Protein AF-A0A0M1JD33-F1 (afdb_monomer)

Structure (mmCIF, N/CA/C/O backbone):
data_AF-A0A0M1JD33-F1
#
_entry.id   AF-A0A0M1JD33-F1
#
loop_
_atom_site.group_PDB
_atom_site.id
_atom_site.type_symbol
_atom_site.label_atom_id
_atom_site.label_alt_id
_atom_site.label_comp_id
_atom_site.label_asym_id
_atom_site.label_entity_id
_atom_site.label_seq_id
_atom_site.pdbx_PDB_ins_code
_atom_site.Cartn_x
_atom_site.Cartn_y
_atom_site.Cartn_z
_atom_site.occupancy
_atom_site.B_iso_or_equiv
_atom_site.auth_seq_id
_atom_site.auth_comp_id
_atom_site.auth_asym_id
_atom_site.auth_atom_id
_atom_site.pdbx_PDB_model_num
ATOM 1 N N . MET A 1 1 ? -28.735 12.592 -66.823 1.00 55.03 1 MET A N 1
ATOM 2 C CA . MET A 1 1 ? -27.462 11.890 -66.523 1.00 55.03 1 MET A CA 1
ATOM 3 C C . MET A 1 1 ? -27.244 11.598 -65.031 1.00 55.03 1 MET A C 1
ATOM 5 O O . MET A 1 1 ? -26.270 10.943 -64.703 1.00 55.03 1 MET A O 1
ATOM 9 N N . THR A 1 2 ? -28.148 11.987 -64.124 1.00 55.47 2 THR A N 1
ATOM 10 C CA . THR A 1 2 ? -28.013 11.769 -62.668 1.00 55.47 2 THR A CA 1
ATOM 11 C C . THR A 1 2 ? -28.556 10.419 -62.161 1.00 55.47 2 THR A C 1
ATOM 13 O O . THR A 1 2 ? -28.088 9.930 -61.140 1.00 55.47 2 THR A O 1
ATOM 16 N N . ASN A 1 3 ? -29.468 9.755 -62.886 1.00 56.25 3 ASN A N 1
ATOM 17 C CA . ASN A 1 3 ? -30.070 8.479 -62.443 1.00 56.25 3 ASN A CA 1
ATOM 18 C C . ASN A 1 3 ? -29.189 7.233 -62.645 1.00 56.25 3 ASN A C 1
ATOM 20 O O . ASN A 1 3 ? -29.367 6.234 -61.953 1.00 56.25 3 ASN A O 1
ATOM 24 N N . THR A 1 4 ? -28.222 7.264 -63.563 1.00 59.16 4 THR A N 1
ATOM 25 C CA . THR A 1 4 ? -27.337 6.113 -63.820 1.00 59.16 4 THR A CA 1
ATOM 26 C C . THR A 1 4 ? -26.285 5.934 -62.727 1.00 59.16 4 THR A C 1
ATOM 28 O O . THR A 1 4 ? -25.899 4.809 -62.421 1.00 59.16 4 THR A O 1
ATOM 31 N N . MET A 1 5 ? -25.871 7.028 -62.083 1.00 55.53 5 MET A N 1
ATOM 32 C CA . MET A 1 5 ? -24.877 6.999 -61.010 1.00 55.53 5 MET A CA 1
ATOM 33 C C . MET A 1 5 ? -25.456 6.416 -59.708 1.00 55.53 5 MET A C 1
ATOM 35 O O . MET A 1 5 ? -24.759 5.709 -58.984 1.00 55.53 5 MET A O 1
ATOM 39 N N . HIS A 1 6 ? -26.753 6.627 -59.452 1.00 62.62 6 HIS A N 1
ATOM 40 C CA . HIS A 1 6 ? -27.429 6.097 -58.264 1.00 62.62 6 HIS A CA 1
ATOM 41 C C . HIS A 1 6 ? -27.659 4.577 -58.347 1.00 62.62 6 HIS A C 1
ATOM 43 O O . HIS A 1 6 ? -27.420 3.857 -57.380 1.00 62.62 6 HIS A O 1
ATOM 49 N N . ASN A 1 7 ? -28.003 4.060 -59.532 1.00 63.81 7 ASN A N 1
ATOM 50 C CA . ASN A 1 7 ? -28.173 2.617 -59.737 1.00 63.81 7 ASN A CA 1
ATOM 51 C C . ASN A 1 7 ? -26.853 1.833 -59.656 1.00 63.81 7 ASN A C 1
ATOM 53 O O . ASN A 1 7 ? -26.853 0.666 -59.267 1.00 63.81 7 ASN A O 1
ATOM 57 N N . TRP A 1 8 ? -25.720 2.461 -59.983 1.00 65.81 8 TRP A N 1
ATOM 58 C CA . TRP A 1 8 ? -24.413 1.807 -59.897 1.00 65.81 8 TRP A CA 1
ATOM 59 C C . TRP A 1 8 ? -23.960 1.589 -58.445 1.00 65.81 8 TRP A C 1
ATOM 61 O O . TRP A 1 8 ? -23.457 0.512 -58.119 1.00 65.81 8 TRP A O 1
ATOM 71 N N . LEU A 1 9 ? -24.233 2.550 -57.554 1.00 62.19 9 LEU A N 1
ATOM 72 C CA . LEU A 1 9 ? -23.946 2.457 -56.113 1.00 62.19 9 LEU A CA 1
ATOM 73 C C . LEU A 1 9 ? -24.708 1.316 -55.413 1.00 62.19 9 LEU A C 1
ATOM 75 O O . LEU A 1 9 ? -24.208 0.754 -54.442 1.00 62.19 9 LEU A O 1
ATOM 79 N N . HIS A 1 10 ? -25.877 0.925 -55.931 1.00 69.69 10 HIS A N 1
ATOM 80 C CA . HIS A 1 10 ? -26.670 -0.197 -55.412 1.00 69.69 10 HIS A CA 1
ATOM 81 C C . HIS A 1 10 ? -26.405 -1.537 -56.116 1.00 69.69 10 HIS A C 1
ATOM 83 O O . HIS A 1 10 ? -27.026 -2.547 -55.781 1.00 69.69 10 HIS A O 1
ATOM 89 N N . SER A 1 11 ? -25.483 -1.581 -57.081 1.00 82.56 11 SER A N 1
ATOM 90 C CA . SER A 1 11 ? -25.134 -2.829 -57.758 1.00 82.56 11 SER A CA 1
ATOM 91 C C . SER A 1 11 ? -24.398 -3.788 -56.813 1.00 82.56 11 SER A C 1
ATOM 93 O O . SER A 1 11 ? -23.540 -3.383 -56.025 1.00 82.56 11 SER A O 1
ATOM 95 N N . LYS A 1 12 ? -24.685 -5.094 -56.923 1.00 83.62 12 LYS A N 1
ATOM 96 C CA . LYS A 1 12 ? -23.994 -6.148 -56.151 1.00 83.62 12 LYS A CA 1
ATOM 97 C C . LYS A 1 12 ? -22.468 -6.091 -56.325 1.00 83.62 12 LYS A C 1
ATOM 99 O O . LYS A 1 12 ? -21.730 -6.405 -55.398 1.00 83.62 12 LYS A O 1
ATOM 104 N N . SER A 1 13 ? -22.000 -5.645 -57.492 1.00 83.44 13 SER A N 1
ATOM 105 C CA . SER A 1 13 ? -20.584 -5.416 -57.795 1.00 83.44 13 SER A CA 1
ATOM 106 C C . SER A 1 13 ? -19.962 -4.291 -56.966 1.00 83.44 13 SER A C 1
ATOM 108 O O . SER A 1 13 ? -18.855 -4.461 -56.461 1.00 83.44 13 SER A O 1
ATOM 110 N N . ALA A 1 14 ? -20.663 -3.167 -56.784 1.00 81.06 14 ALA A N 1
ATOM 111 C CA . ALA A 1 14 ? -20.168 -2.059 -55.967 1.00 81.06 14 ALA A CA 1
ATOM 112 C C . ALA A 1 14 ? -20.094 -2.451 -54.483 1.00 81.06 14 ALA A C 1
ATOM 114 O O . ALA A 1 14 ? -19.112 -2.143 -53.808 1.00 81.06 14 ALA A O 1
ATOM 115 N N . GLN A 1 15 ? -21.082 -3.208 -53.997 1.00 83.75 15 GLN A N 1
ATOM 116 C CA . GLN A 1 15 ? -21.077 -3.749 -52.634 1.00 83.75 15 GLN A CA 1
ATOM 117 C C . GLN A 1 15 ? -19.925 -4.740 -52.417 1.00 83.75 15 GLN A C 1
ATOM 119 O O . GLN A 1 15 ? -19.205 -4.624 -51.430 1.00 83.75 15 GLN A O 1
ATOM 124 N N . ALA A 1 16 ? -19.690 -5.660 -53.360 1.00 86.75 16 ALA A N 1
ATOM 125 C CA . ALA A 1 16 ? -18.582 -6.613 -53.281 1.00 86.75 16 ALA A CA 1
ATOM 126 C C . ALA A 1 16 ? -17.208 -5.918 -53.265 1.00 86.75 16 ALA A C 1
ATOM 128 O O . ALA A 1 16 ? -16.342 -6.291 -52.474 1.00 86.75 16 ALA A O 1
ATOM 129 N N . LEU A 1 17 ? -17.022 -4.877 -54.086 1.00 88.94 17 LEU A N 1
ATOM 130 C CA . LEU A 1 17 ? -15.799 -4.067 -54.092 1.00 88.94 17 LEU A CA 1
ATOM 131 C C . LEU A 1 17 ? -15.600 -3.313 -52.773 1.00 88.94 17 LEU A C 1
ATOM 133 O O . LEU A 1 17 ? -14.495 -3.319 -52.234 1.00 88.94 17 LEU A O 1
ATOM 137 N N . ALA A 1 18 ? -16.657 -2.711 -52.223 1.00 85.25 18 ALA A N 1
ATOM 138 C CA . ALA A 1 18 ? -16.591 -2.024 -50.935 1.00 85.25 18 ALA A CA 1
ATOM 139 C C . ALA A 1 18 ? -16.246 -2.990 -49.789 1.00 85.25 18 ALA A C 1
ATOM 141 O O . ALA A 1 18 ? -15.392 -2.681 -48.958 1.00 85.25 18 ALA A O 1
ATOM 142 N N . SER A 1 19 ? -16.847 -4.183 -49.765 1.00 87.62 19 SER A N 1
ATOM 143 C CA . SER A 1 19 ? -16.528 -5.216 -48.774 1.00 87.62 19 SER A CA 1
ATOM 144 C C . SER A 1 19 ? -15.095 -5.731 -48.911 1.00 87.62 19 SER A C 1
ATOM 146 O O . SER A 1 19 ? -14.409 -5.864 -47.902 1.00 87.62 19 SER A O 1
ATOM 148 N N . ALA A 1 20 ? -14.610 -5.972 -50.134 1.00 91.62 20 ALA A N 1
ATOM 149 C CA . ALA A 1 20 ? -13.226 -6.385 -50.370 1.00 91.62 20 ALA A CA 1
ATOM 150 C C . ALA A 1 20 ? -12.226 -5.302 -49.938 1.00 91.62 20 ALA A C 1
ATOM 152 O O . ALA A 1 20 ? -11.208 -5.610 -49.320 1.00 91.62 20 ALA A O 1
ATOM 153 N N . PHE A 1 21 ? -12.543 -4.031 -50.202 1.00 92.50 21 PHE A N 1
ATOM 154 C CA . PHE A 1 21 ? -11.736 -2.895 -49.768 1.00 92.50 21 PHE A CA 1
ATOM 155 C C . PHE A 1 21 ? -11.683 -2.786 -48.241 1.00 92.50 21 PHE A C 1
ATOM 157 O O . PHE A 1 21 ? -10.596 -2.686 -47.678 1.00 92.50 21 PHE A O 1
ATOM 164 N N . LEU A 1 22 ? -12.831 -2.877 -47.560 1.00 89.12 22 LEU A N 1
ATOM 165 C CA . LEU A 1 22 ? -12.898 -2.857 -46.095 1.00 89.12 22 LEU A CA 1
ATOM 166 C C . LEU A 1 22 ? -12.159 -4.043 -45.467 1.00 89.12 22 LEU A C 1
ATOM 168 O O . LEU A 1 22 ? -11.445 -3.864 -44.482 1.00 89.12 22 LEU A O 1
ATOM 172 N N . LEU A 1 23 ? -12.277 -5.238 -46.051 1.00 89.81 23 LEU A N 1
ATOM 173 C CA . LEU A 1 23 ? -11.562 -6.423 -45.587 1.00 89.81 23 LEU A CA 1
ATOM 174 C C . LEU A 1 23 ? -10.046 -6.260 -45.775 1.00 89.81 23 LEU A C 1
ATOM 176 O O . LEU A 1 23 ? -9.286 -6.520 -44.844 1.00 89.81 23 LEU A O 1
ATOM 180 N N . GLY A 1 24 ? -9.608 -5.734 -46.921 1.00 92.00 24 GLY A N 1
ATOM 181 C CA . GLY A 1 24 ? -8.209 -5.383 -47.172 1.00 92.00 24 GLY A CA 1
ATOM 182 C C . GLY A 1 24 ? -7.672 -4.347 -46.180 1.00 92.00 24 GLY A C 1
ATOM 183 O O . GLY A 1 24 ? -6.584 -4.524 -45.637 1.00 92.00 24 GLY A O 1
ATOM 184 N N . LEU A 1 25 ? -8.459 -3.315 -45.866 1.00 87.94 25 LEU A N 1
ATOM 185 C CA . LEU A 1 25 ? -8.121 -2.313 -44.850 1.00 87.94 25 LEU A CA 1
ATOM 186 C C . LEU A 1 25 ? -8.025 -2.930 -43.453 1.00 87.94 25 LEU A C 1
ATOM 188 O O . LEU A 1 25 ? -7.082 -2.641 -42.724 1.00 87.94 25 LEU A O 1
ATOM 192 N N . SER A 1 26 ? -8.946 -3.827 -43.096 1.00 84.69 26 SER A N 1
ATOM 193 C CA . SER A 1 26 ? -8.919 -4.530 -41.809 1.00 84.69 26 SER A CA 1
ATOM 194 C C . SER A 1 26 ? -7.704 -5.450 -41.673 1.00 84.69 26 SER A C 1
ATOM 196 O O . SER A 1 26 ? -7.090 -5.489 -40.611 1.00 84.69 26 SER A O 1
ATOM 198 N N . LEU A 1 27 ? -7.298 -6.122 -42.755 1.00 84.88 27 LEU A N 1
ATOM 199 C CA . LEU A 1 27 ? -6.095 -6.950 -42.790 1.00 84.88 27 LEU A CA 1
ATOM 200 C C . LEU A 1 27 ? -4.828 -6.099 -42.733 1.00 84.88 27 LEU A C 1
ATOM 202 O O . LEU A 1 27 ? -3.896 -6.474 -42.040 1.00 84.88 27 LEU A O 1
ATOM 206 N N . MET A 1 28 ? -4.798 -4.942 -43.397 1.00 83.69 28 MET A N 1
ATOM 207 C CA . MET A 1 28 ? -3.683 -3.990 -43.316 1.00 83.69 28 MET A CA 1
ATOM 208 C C . MET A 1 28 ? -3.551 -3.392 -41.913 1.00 83.69 28 MET A C 1
ATOM 210 O O . MET A 1 28 ? -2.443 -3.286 -41.391 1.00 83.69 28 MET A O 1
ATOM 214 N N . ILE A 1 29 ? -4.667 -3.037 -41.274 1.00 79.69 29 ILE A N 1
ATOM 215 C CA . ILE A 1 29 ? -4.685 -2.574 -39.882 1.00 79.69 29 ILE A CA 1
ATOM 216 C C . ILE A 1 29 ? -4.248 -3.715 -38.957 1.00 79.69 29 ILE A C 1
ATOM 218 O O . ILE A 1 29 ? -3.344 -3.528 -38.152 1.00 79.69 29 ILE A O 1
ATOM 222 N N . GLY A 1 30 ? -4.800 -4.919 -39.123 1.00 71.94 30 GLY A N 1
ATOM 223 C CA . GLY A 1 30 ? -4.413 -6.107 -38.361 1.00 71.94 30 GLY A CA 1
ATOM 224 C C . GLY A 1 30 ? -2.935 -6.469 -38.529 1.00 71.94 30 GLY A C 1
ATOM 225 O O . GLY A 1 30 ? -2.268 -6.767 -37.546 1.00 71.94 30 GLY A O 1
ATOM 226 N N . ALA A 1 31 ? -2.391 -6.362 -39.742 1.00 74.38 31 ALA A N 1
ATOM 227 C CA . ALA A 1 31 ? -0.983 -6.607 -40.043 1.00 74.38 31 ALA A CA 1
ATOM 228 C C . ALA A 1 31 ? -0.049 -5.539 -39.461 1.00 74.38 31 ALA A C 1
ATOM 230 O O . ALA A 1 31 ? 1.054 -5.873 -39.046 1.00 74.38 31 ALA A O 1
ATOM 231 N N . ASN A 1 32 ? -0.492 -4.281 -39.374 1.00 66.12 32 ASN A N 1
ATOM 232 C CA . ASN A 1 32 ? 0.251 -3.224 -38.679 1.00 66.12 32 ASN A CA 1
ATOM 233 C C . ASN A 1 32 ? 0.119 -3.301 -37.148 1.00 66.12 32 ASN A C 1
ATOM 235 O O . ASN A 1 32 ? 0.948 -2.739 -36.436 1.00 66.12 32 ASN A O 1
ATOM 239 N N . ILE A 1 33 ? -0.903 -3.992 -36.634 1.00 63.50 33 ILE A N 1
ATOM 240 C CA . ILE A 1 33 ? -1.063 -4.288 -35.202 1.00 63.50 33 ILE A CA 1
ATOM 241 C C . ILE A 1 33 ? -0.292 -5.558 -34.811 1.00 63.50 33 ILE A C 1
ATOM 243 O O . ILE A 1 33 ? 0.099 -5.704 -33.650 1.00 63.50 33 ILE A O 1
ATOM 247 N N . LEU A 1 34 ? -0.042 -6.475 -35.754 1.00 52.38 34 LEU A N 1
ATOM 248 C CA . LEU A 1 34 ? 0.795 -7.644 -35.506 1.00 52.38 34 LEU A CA 1
ATOM 249 C C . LEU A 1 34 ? 2.216 -7.172 -35.155 1.00 52.38 34 LEU A C 1
ATOM 251 O O . LEU A 1 34 ? 2.845 -6.471 -35.950 1.00 52.38 34 LEU A O 1
ATOM 255 N N . PRO A 1 35 ? 2.743 -7.533 -33.970 1.00 50.03 35 PRO A N 1
ATOM 256 C CA . PRO A 1 35 ? 4.065 -7.102 -33.551 1.00 50.03 35 PRO A CA 1
ATOM 257 C C . PRO A 1 35 ? 5.095 -7.664 -34.532 1.00 50.03 35 PRO A C 1
ATOM 259 O O . PRO A 1 35 ? 5.321 -8.874 -34.574 1.00 50.03 35 PRO A O 1
ATOM 262 N N . LEU A 1 36 ? 5.708 -6.782 -35.327 1.00 53.19 36 LEU A N 1
ATOM 263 C CA . LEU A 1 36 ? 6.844 -7.119 -36.178 1.00 53.19 36 LEU A CA 1
ATOM 264 C C . LEU A 1 36 ? 7.867 -7.884 -35.337 1.00 53.19 36 LEU A C 1
ATOM 266 O O . LEU A 1 36 ? 8.334 -7.404 -34.301 1.00 53.19 36 LEU A O 1
ATOM 270 N N . THR A 1 37 ? 8.191 -9.092 -35.788 1.00 50.59 37 THR A N 1
ATOM 271 C CA . THR A 1 37 ? 9.231 -9.951 -35.232 1.00 50.59 37 THR A CA 1
ATOM 272 C C . THR A 1 37 ? 10.571 -9.210 -35.214 1.00 50.59 37 THR A C 1
ATOM 274 O O . THR A 1 37 ? 11.317 -9.165 -36.185 1.00 50.59 37 THR A O 1
ATOM 277 N N . ASP A 1 38 ? 10.845 -8.596 -34.072 1.00 54.88 38 ASP A N 1
ATOM 278 C CA . ASP A 1 38 ? 12.009 -8.915 -33.259 1.00 54.88 38 ASP A CA 1
ATOM 279 C C . ASP A 1 38 ? 13.404 -8.615 -33.832 1.00 54.88 38 ASP A C 1
ATOM 281 O O . ASP A 1 38 ? 14.301 -9.450 -33.759 1.00 54.88 38 ASP A O 1
ATOM 285 N N . LYS A 1 39 ? 13.626 -7.418 -34.389 1.00 52.59 39 LYS A N 1
ATOM 286 C CA . LYS A 1 39 ? 14.968 -7.041 -34.883 1.00 52.59 39 LYS A CA 1
ATOM 287 C C . LYS A 1 39 ? 15.861 -6.272 -33.906 1.00 52.59 39 LYS A C 1
ATOM 289 O O . LYS A 1 39 ? 17.052 -6.170 -34.171 1.00 52.59 39 LYS A O 1
ATOM 294 N N . TYR A 1 40 ? 15.349 -5.795 -32.768 1.00 55.56 40 TYR A N 1
ATOM 295 C CA . TYR A 1 40 ? 16.141 -4.982 -31.828 1.00 55.56 40 TYR A CA 1
ATOM 296 C C . TYR A 1 40 ? 15.766 -5.220 -30.358 1.00 55.56 40 TYR A C 1
ATOM 298 O O . TYR A 1 40 ? 15.461 -4.280 -29.629 1.00 55.56 40 TYR A O 1
ATOM 306 N N . LYS A 1 41 ? 15.751 -6.479 -29.902 1.00 71.50 41 LYS A N 1
ATOM 307 C CA . LYS A 1 41 ? 15.609 -6.782 -28.468 1.00 71.50 41 LYS A CA 1
ATOM 308 C C . LYS A 1 41 ? 16.974 -6.866 -27.800 1.00 71.50 41 LYS A C 1
ATOM 310 O O . LYS A 1 41 ? 17.687 -7.855 -27.945 1.00 71.50 41 LYS A O 1
ATOM 315 N N . VAL A 1 42 ? 17.317 -5.844 -27.019 1.00 82.44 42 VAL A N 1
ATOM 316 C CA . VAL A 1 42 ? 18.435 -5.930 -26.073 1.00 82.44 42 VAL A CA 1
ATOM 317 C C . VAL A 1 42 ? 18.047 -6.910 -24.969 1.00 82.44 42 VAL A C 1
ATOM 319 O O . VAL A 1 42 ? 17.031 -6.723 -24.294 1.00 82.44 42 VAL A O 1
ATOM 322 N N . THR A 1 43 ? 18.850 -7.961 -24.806 1.00 90.31 43 THR A N 1
ATOM 323 C CA . THR A 1 43 ? 18.687 -8.953 -23.740 1.00 90.31 43 THR A CA 1
ATOM 324 C C . THR A 1 43 ? 19.940 -8.985 -22.879 1.00 90.31 43 THR A C 1
ATOM 326 O O . THR A 1 43 ? 21.040 -9.114 -23.408 1.00 90.31 43 THR A O 1
ATOM 329 N N . ILE A 1 44 ? 19.781 -8.856 -21.562 1.00 94.00 44 ILE A N 1
ATOM 330 C CA . ILE A 1 44 ? 20.890 -8.868 -20.597 1.00 94.00 44 ILE A CA 1
ATOM 331 C C . ILE A 1 44 ? 20.521 -9.788 -19.439 1.00 94.00 44 ILE A C 1
ATOM 333 O O . ILE A 1 44 ? 19.388 -9.758 -18.958 1.00 94.00 44 ILE A O 1
ATOM 337 N N . ALA A 1 45 ? 21.472 -10.601 -18.989 1.00 95.69 45 ALA A N 1
ATOM 338 C CA . ALA A 1 45 ? 21.283 -11.517 -17.874 1.00 95.69 45 ALA A CA 1
ATOM 339 C C . ALA A 1 45 ? 22.026 -11.041 -16.618 1.00 95.69 45 ALA A C 1
ATOM 341 O O . ALA A 1 45 ? 23.124 -10.488 -16.688 1.00 95.69 45 ALA A O 1
ATOM 342 N N . TYR A 1 46 ? 21.423 -11.290 -15.461 1.00 95.81 46 TYR A N 1
ATOM 343 C CA . TYR A 1 46 ? 21.968 -10.999 -14.141 1.00 95.81 46 TYR A CA 1
ATOM 344 C C . TYR A 1 46 ? 21.862 -12.246 -13.266 1.00 95.81 46 TYR A C 1
ATOM 346 O O . TYR A 1 46 ? 20.851 -12.947 -13.299 1.00 95.81 46 TYR A O 1
ATOM 354 N N . SER A 1 47 ? 22.888 -12.503 -12.461 1.00 94.31 47 SER A N 1
ATOM 355 C CA . SER A 1 47 ? 22.815 -13.460 -11.357 1.00 94.31 47 SER A CA 1
ATOM 356 C C . SER A 1 47 ? 22.391 -12.749 -10.077 1.00 94.31 47 SER A C 1
ATOM 358 O O . SER A 1 47 ? 22.860 -11.647 -9.774 1.00 94.31 47 SER A O 1
ATOM 360 N N . ILE A 1 48 ? 21.489 -13.382 -9.336 1.00 91.50 48 ILE A N 1
ATOM 361 C CA . ILE A 1 48 ? 21.003 -12.908 -8.043 1.00 91.50 48 ILE A CA 1
ATOM 362 C C . ILE A 1 48 ? 21.851 -13.545 -6.944 1.00 91.50 48 ILE A C 1
ATOM 364 O O . ILE A 1 48 ? 21.996 -14.766 -6.896 1.00 91.50 48 ILE A O 1
ATOM 368 N N . ARG A 1 49 ? 22.393 -12.727 -6.037 1.00 83.50 49 ARG A N 1
ATOM 369 C CA . ARG A 1 49 ? 23.021 -13.213 -4.800 1.00 83.50 49 ARG A CA 1
ATOM 370 C C . ARG A 1 49 ? 22.116 -12.926 -3.602 1.00 83.50 49 ARG A C 1
ATOM 372 O O . ARG A 1 49 ? 21.713 -11.784 -3.393 1.00 83.50 49 ARG A O 1
ATOM 379 N N . GLY A 1 50 ? 21.852 -13.965 -2.807 1.00 67.69 50 GLY A N 1
ATOM 380 C CA . GLY A 1 50 ? 20.977 -13.924 -1.629 1.00 67.69 50 GLY A CA 1
ATOM 381 C C . GLY A 1 50 ? 19.580 -14.502 -1.885 1.00 67.69 50 GLY A C 1
ATOM 382 O O . GLY A 1 50 ? 19.177 -14.705 -3.028 1.00 67.69 50 GLY A O 1
ATOM 383 N N . SER A 1 51 ? 18.841 -14.790 -0.808 1.00 64.44 51 SER A N 1
ATOM 384 C CA . SER A 1 51 ? 17.425 -15.165 -0.902 1.00 64.44 51 SER A CA 1
ATOM 385 C C . SER A 1 51 ? 16.585 -13.913 -1.130 1.00 64.44 51 SER A C 1
ATOM 387 O O . SER A 1 51 ? 16.662 -12.964 -0.354 1.00 64.44 51 SER A O 1
ATOM 389 N N . THR A 1 52 ? 15.784 -13.907 -2.192 1.00 64.88 52 THR A N 1
ATOM 390 C CA . THR A 1 52 ? 14.904 -12.782 -2.539 1.00 64.88 52 THR A CA 1
ATOM 391 C C . THR A 1 52 ? 13.526 -12.880 -1.905 1.00 64.88 52 THR A C 1
ATOM 393 O O . THR A 1 52 ? 12.809 -11.887 -1.861 1.00 64.88 52 THR A O 1
ATOM 396 N N . GLY A 1 53 ? 13.101 -14.082 -1.501 1.00 74.69 53 GLY A N 1
ATOM 397 C CA . GLY A 1 53 ? 11.687 -14.363 -1.229 1.00 74.69 53 GLY A CA 1
ATOM 398 C C . GLY A 1 53 ? 10.768 -14.162 -2.450 1.00 74.69 53 GLY A C 1
ATOM 399 O O . GLY A 1 53 ? 9.549 -14.221 -2.309 1.00 74.69 53 GLY A O 1
ATOM 400 N N . ILE A 1 54 ? 11.329 -13.927 -3.644 1.00 84.50 54 ILE A N 1
ATOM 401 C CA . ILE A 1 54 ? 10.600 -13.681 -4.891 1.00 84.50 54 ILE A CA 1
ATOM 402 C C . ILE A 1 54 ? 10.492 -14.996 -5.662 1.00 84.50 54 ILE A C 1
ATOM 404 O O . ILE A 1 54 ? 11.499 -15.640 -5.956 1.00 84.50 54 ILE A O 1
ATOM 408 N N . ALA A 1 55 ? 9.267 -15.371 -6.030 1.00 86.75 55 ALA A N 1
ATOM 409 C CA . ALA A 1 55 ? 9.019 -16.565 -6.826 1.00 86.75 55 ALA A CA 1
ATOM 410 C C . ALA A 1 55 ? 9.533 -16.408 -8.276 1.00 86.75 55 ALA A C 1
ATOM 412 O O . ALA A 1 55 ? 9.392 -15.328 -8.862 1.00 86.75 55 ALA A O 1
ATOM 413 N N . PRO A 1 56 ? 10.084 -17.476 -8.889 1.00 91.06 56 PRO A N 1
ATOM 414 C CA . PRO A 1 56 ? 10.403 -17.499 -10.314 1.00 91.06 56 PRO A CA 1
ATOM 415 C C . PRO A 1 56 ? 9.178 -17.184 -11.177 1.00 91.06 56 PRO A C 1
ATOM 417 O O . PRO A 1 56 ? 8.058 -17.585 -10.860 1.00 91.06 56 PRO A O 1
ATOM 420 N N . GLY A 1 57 ? 9.384 -16.486 -12.291 1.00 93.06 57 GLY A N 1
ATOM 421 C CA . GLY A 1 57 ? 8.287 -16.060 -13.153 1.00 93.06 57 GLY A CA 1
ATOM 422 C C . GLY A 1 57 ? 8.669 -14.958 -14.134 1.00 93.06 57 GLY A C 1
ATOM 423 O O . GLY A 1 57 ? 9.844 -14.683 -14.375 1.00 93.06 57 GLY A O 1
ATOM 424 N N . VAL A 1 58 ? 7.652 -14.320 -14.710 1.00 94.44 58 VAL A N 1
ATOM 425 C CA . VAL A 1 58 ? 7.811 -13.193 -15.636 1.00 94.44 58 VAL A CA 1
ATOM 426 C C . VAL A 1 58 ? 7.200 -11.951 -15.002 1.00 94.44 58 VAL A C 1
ATOM 428 O O . VAL A 1 58 ? 6.016 -11.949 -14.676 1.00 94.44 58 VAL A O 1
ATOM 431 N N . GLY A 1 59 ? 8.006 -10.904 -14.860 1.00 94.75 59 GLY A N 1
ATOM 432 C CA . GLY A 1 59 ? 7.597 -9.596 -14.361 1.00 94.75 59 GLY A CA 1
ATOM 433 C C . GLY A 1 59 ? 7.813 -8.503 -15.412 1.00 94.75 59 GLY A C 1
ATOM 434 O O . GLY A 1 59 ? 8.621 -8.666 -16.331 1.00 94.75 59 GLY A O 1
ATOM 435 N N . PRO A 1 60 ? 7.097 -7.376 -15.328 1.00 96.94 60 PRO A N 1
ATOM 436 C CA . PRO A 1 60 ? 7.333 -6.226 -16.189 1.00 96.94 60 PRO A CA 1
ATOM 437 C C . PRO A 1 60 ? 8.649 -5.527 -15.828 1.00 96.94 60 PRO A C 1
ATOM 439 O O . PRO A 1 60 ? 9.075 -5.514 -14.671 1.00 96.94 60 PRO A O 1
ATOM 442 N N . LEU A 1 61 ? 9.266 -4.919 -16.838 1.00 96.25 61 LEU A N 1
ATOM 443 C CA . LEU A 1 61 ? 10.419 -4.040 -16.685 1.00 96.25 61 LEU A CA 1
ATOM 444 C C . LEU A 1 61 ? 9.989 -2.602 -16.982 1.00 96.25 61 LEU A C 1
ATOM 446 O O . LEU A 1 61 ? 9.399 -2.344 -18.033 1.00 96.25 61 LEU A O 1
ATOM 450 N N . PHE A 1 62 ? 10.297 -1.684 -16.073 1.00 96.75 62 PHE A N 1
ATOM 451 C CA . PHE A 1 62 ? 9.978 -0.264 -16.176 1.00 96.75 62 PHE A CA 1
ATOM 452 C C . PHE A 1 62 ? 11.253 0.577 -16.201 1.00 96.75 62 PHE A C 1
ATOM 454 O O . PHE A 1 62 ? 12.187 0.284 -15.461 1.00 96.75 62 PHE A O 1
ATOM 461 N N . SER A 1 63 ? 11.289 1.633 -17.008 1.00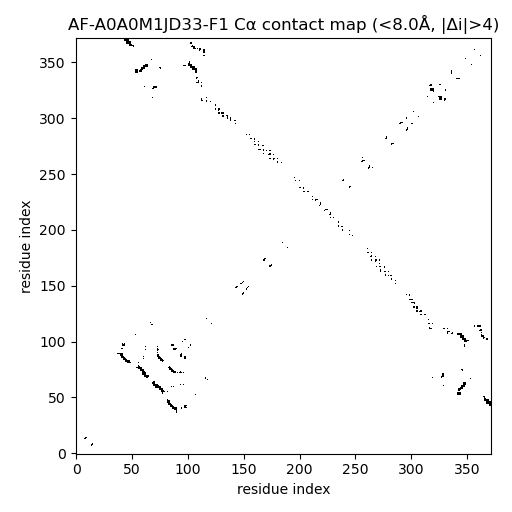 95.62 63 SER A N 1
ATOM 462 C CA . SER A 1 63 ? 12.209 2.757 -16.807 1.00 95.62 63 SER A CA 1
ATOM 463 C C . SER A 1 63 ? 11.447 3.934 -16.206 1.00 95.62 63 SER A C 1
ATOM 465 O O . SER A 1 63 ? 10.219 3.993 -16.300 1.00 95.62 63 SER A O 1
ATOM 467 N N . LEU A 1 64 ? 12.161 4.850 -15.557 1.00 94.00 64 LEU A N 1
ATOM 468 C CA . LEU A 1 64 ? 11.575 6.056 -14.982 1.00 94.00 64 LEU A CA 1
ATOM 469 C C . LEU A 1 64 ? 12.041 7.295 -15.749 1.00 94.00 64 LEU A C 1
ATOM 471 O O . LEU A 1 64 ? 13.231 7.421 -16.050 1.00 94.00 64 LEU A O 1
ATOM 475 N N . ASP A 1 65 ? 11.130 8.231 -16.010 1.00 91.69 65 ASP A N 1
ATOM 476 C CA . ASP A 1 65 ? 11.495 9.556 -16.514 1.00 91.69 65 ASP A CA 1
ATOM 477 C C . ASP A 1 65 ? 12.104 10.450 -15.407 1.00 91.69 65 ASP A C 1
ATOM 479 O O . ASP A 1 65 ? 12.328 10.029 -14.264 1.00 91.69 65 ASP A O 1
ATOM 483 N N . LYS A 1 66 ? 12.407 11.710 -15.741 1.00 88.88 66 LYS A N 1
ATOM 484 C CA . LYS A 1 66 ? 12.990 12.680 -14.793 1.00 88.88 66 LYS A CA 1
ATOM 485 C C . LYS A 1 66 ? 12.076 12.976 -13.600 1.00 88.88 66 LYS A C 1
ATOM 487 O O . LYS A 1 66 ? 12.577 13.236 -12.506 1.00 88.88 66 LYS A O 1
ATOM 492 N N . ASP A 1 67 ? 10.766 12.870 -13.802 1.00 87.44 67 ASP A N 1
ATOM 493 C CA . ASP A 1 67 ? 9.735 13.074 -12.788 1.00 87.44 67 ASP A CA 1
ATOM 494 C C . ASP A 1 67 ? 9.395 11.761 -12.060 1.00 87.44 67 ASP A C 1
ATOM 496 O O . ASP A 1 67 ? 8.429 11.696 -11.298 1.00 87.44 67 ASP A O 1
ATOM 500 N N . LEU A 1 68 ? 10.175 10.694 -12.269 1.00 88.94 68 LEU A N 1
ATOM 501 C CA . LEU A 1 68 ? 9.950 9.343 -11.747 1.00 88.94 68 LEU A CA 1
ATOM 502 C C . LEU A 1 68 ? 8.666 8.676 -12.271 1.00 88.94 68 LEU A C 1
ATOM 504 O O . LEU A 1 68 ? 8.152 7.748 -11.645 1.00 88.94 68 LEU A O 1
ATOM 508 N N . PHE A 1 69 ? 8.109 9.148 -13.385 1.00 90.94 69 PHE A N 1
ATOM 509 C CA . PHE A 1 69 ? 6.965 8.503 -14.014 1.00 90.94 69 PHE A CA 1
ATOM 510 C C . PHE A 1 69 ? 7.420 7.215 -14.725 1.00 90.94 69 PHE A C 1
ATOM 512 O O . PHE A 1 69 ? 8.388 7.247 -15.490 1.00 90.94 69 PHE A O 1
ATOM 519 N N . PRO A 1 70 ? 6.764 6.069 -14.473 1.00 93.06 70 PRO A N 1
ATOM 520 C CA . PRO A 1 70 ? 7.207 4.789 -14.999 1.00 93.06 70 PRO A CA 1
ATOM 521 C C . PRO A 1 70 ? 6.680 4.518 -16.409 1.00 93.06 70 PRO A C 1
ATOM 523 O O . PRO A 1 70 ? 5.479 4.566 -16.671 1.00 93.06 70 PRO A O 1
ATOM 526 N N . HIS A 1 71 ? 7.582 4.099 -17.290 1.00 92.56 71 HIS A N 1
ATOM 527 C CA . HIS A 1 71 ? 7.285 3.609 -18.629 1.00 92.56 71 HIS A CA 1
ATOM 528 C C . HIS A 1 71 ? 7.630 2.128 -18.716 1.00 92.56 71 HIS A C 1
ATOM 530 O O . HIS A 1 71 ? 8.726 1.716 -18.340 1.00 92.56 71 HIS A O 1
ATOM 536 N N . GLN A 1 72 ? 6.702 1.295 -19.195 1.00 93.75 72 GLN A N 1
ATOM 537 C CA . GLN A 1 72 ? 7.00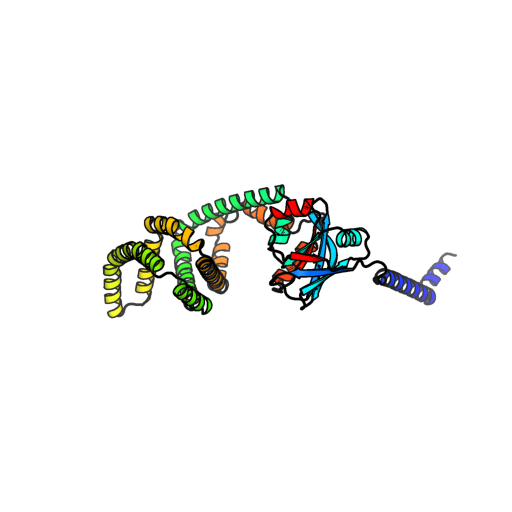3 -0.122 -19.377 1.00 93.75 72 GLN A CA 1
ATOM 538 C C . GLN A 1 72 ? 7.942 -0.296 -20.574 1.00 93.75 72 GLN A C 1
ATOM 540 O O . GLN A 1 72 ? 7.555 -0.070 -21.718 1.00 93.75 72 GLN A O 1
ATOM 545 N N . CYS A 1 73 ? 9.163 -0.744 -20.302 1.00 92.62 73 CYS A N 1
ATOM 546 C CA . CYS A 1 73 ? 10.236 -0.850 -21.284 1.00 92.62 73 CYS A CA 1
ATOM 547 C C . CYS A 1 73 ? 10.594 -2.287 -21.658 1.00 92.62 73 CYS A C 1
ATOM 549 O O . CYS A 1 73 ? 11.501 -2.505 -22.460 1.00 92.62 73 CYS A O 1
ATOM 551 N N . GLY A 1 74 ? 9.905 -3.276 -21.092 1.00 94.19 74 GLY A N 1
ATOM 552 C CA . GLY A 1 74 ? 10.141 -4.670 -21.431 1.00 94.19 74 GLY A CA 1
ATOM 553 C C . GLY A 1 74 ? 9.576 -5.649 -20.414 1.00 94.19 74 GLY A C 1
ATOM 554 O O . GLY A 1 74 ? 8.570 -5.388 -19.743 1.00 94.19 74 GLY A O 1
ATOM 555 N N . LYS A 1 75 ? 10.268 -6.781 -20.290 1.00 95.75 75 LYS A N 1
ATOM 556 C CA . LYS A 1 75 ? 9.983 -7.830 -19.307 1.00 95.75 75 LYS A CA 1
ATOM 557 C C . LYS A 1 75 ? 11.267 -8.379 -18.689 1.00 95.75 75 LYS A C 1
ATOM 559 O O . LYS A 1 75 ? 12.292 -8.472 -19.360 1.00 95.75 75 LYS A O 1
ATOM 564 N N . GLY A 1 76 ? 11.184 -8.776 -17.426 1.00 95.88 76 GLY A N 1
ATOM 565 C CA . GLY A 1 76 ? 12.177 -9.586 -16.732 1.00 95.88 76 GLY A CA 1
ATOM 566 C C . GLY A 1 76 ? 11.671 -11.018 -16.583 1.00 95.88 76 GLY A C 1
ATOM 567 O O . GLY A 1 76 ? 10.518 -11.234 -16.222 1.00 95.88 76 GLY A O 1
ATOM 568 N N . THR A 1 77 ? 12.517 -12.003 -16.864 1.00 96.38 77 THR A N 1
ATOM 569 C CA . THR A 1 77 ? 12.237 -13.424 -16.623 1.00 96.38 77 THR A CA 1
ATOM 570 C C . THR A 1 77 ? 13.181 -13.921 -15.543 1.00 96.38 77 THR A C 1
ATOM 572 O O . THR A 1 77 ? 14.386 -13.994 -15.775 1.00 96.38 77 THR A O 1
ATOM 575 N N . LEU A 1 78 ? 12.638 -14.240 -14.372 1.00 95.06 78 LEU A N 1
ATOM 576 C CA . LEU A 1 78 ? 13.373 -14.829 -13.263 1.00 95.06 78 LEU A CA 1
ATOM 577 C C . LEU A 1 78 ? 13.245 -16.348 -13.331 1.00 95.06 78 LEU A C 1
ATOM 579 O O . LEU A 1 78 ? 12.150 -16.896 -13.189 1.00 95.06 78 LEU A O 1
ATOM 583 N N . LYS A 1 79 ? 14.367 -17.022 -13.555 1.00 93.81 79 LYS A N 1
ATOM 584 C CA . LYS A 1 79 ? 14.457 -18.481 -13.568 1.00 93.81 79 LYS A CA 1
ATOM 585 C C . LYS A 1 79 ? 14.645 -19.038 -12.153 1.00 93.81 79 LYS A C 1
ATOM 587 O O . LYS A 1 79 ? 15.069 -18.334 -11.239 1.00 93.81 79 LYS A O 1
ATOM 592 N N . ALA A 1 80 ? 14.341 -20.325 -11.981 1.00 91.25 80 ALA A N 1
ATOM 593 C CA . ALA A 1 80 ? 14.483 -21.028 -10.702 1.00 91.25 80 ALA A CA 1
ATOM 594 C C . ALA A 1 80 ? 15.944 -21.158 -10.226 1.00 91.25 80 ALA A C 1
ATOM 596 O O . ALA A 1 80 ? 16.181 -21.325 -9.036 1.00 91.25 80 ALA A O 1
ATOM 597 N N . ASP A 1 81 ? 16.910 -21.043 -11.140 1.00 89.94 81 ASP A N 1
ATOM 598 C CA . ASP A 1 81 ? 18.353 -21.020 -10.864 1.00 89.94 81 ASP A CA 1
ATOM 599 C C . ASP A 1 81 ? 18.861 -19.650 -10.364 1.00 89.94 81 ASP A C 1
ATOM 601 O O . ASP A 1 81 ? 20.061 -19.472 -10.162 1.00 89.94 81 ASP A O 1
ATOM 605 N N . GLY A 1 82 ? 17.969 -18.671 -10.165 1.00 91.00 82 GLY A N 1
ATOM 606 C CA . GLY A 1 82 ? 18.329 -17.330 -9.703 1.00 91.00 82 GLY A CA 1
ATOM 607 C C . GLY A 1 82 ? 18.886 -16.418 -10.799 1.00 91.00 82 GLY A C 1
ATOM 608 O O . GLY A 1 82 ? 19.459 -15.372 -10.488 1.00 91.00 82 GLY A O 1
ATOM 609 N N . ILE A 1 83 ? 18.726 -16.779 -12.076 1.00 95.06 83 ILE A N 1
ATOM 610 C CA . ILE A 1 83 ? 19.105 -15.921 -13.202 1.00 95.06 83 ILE A CA 1
ATOM 611 C C . ILE A 1 83 ? 17.919 -15.042 -13.611 1.00 95.06 83 ILE A C 1
ATOM 613 O O . ILE A 1 83 ? 16.847 -15.532 -13.977 1.00 95.06 83 ILE A O 1
ATOM 617 N N . LEU A 1 84 ? 18.135 -13.727 -13.604 1.00 95.94 84 LEU A N 1
ATOM 618 C CA . LEU A 1 84 ? 17.203 -12.725 -14.109 1.00 95.94 84 LEU A CA 1
ATOM 619 C C . LEU A 1 84 ? 17.605 -12.312 -15.528 1.00 95.94 84 LEU A C 1
ATOM 621 O O . LEU A 1 84 ? 18.664 -11.726 -15.733 1.00 95.94 84 LEU A O 1
ATOM 625 N N . VAL A 1 85 ? 16.745 -12.581 -16.507 1.00 96.56 85 VAL A N 1
ATOM 626 C CA . VAL A 1 85 ? 16.933 -12.166 -17.904 1.00 96.56 85 VAL A CA 1
ATOM 627 C C . VAL A 1 85 ? 16.025 -10.983 -18.207 1.00 96.56 85 VAL A C 1
ATOM 629 O O . VAL A 1 85 ? 14.803 -11.111 -18.171 1.00 96.56 85 VAL A O 1
ATOM 632 N N . LEU A 1 86 ? 16.616 -9.835 -18.517 1.00 96.69 86 LEU A N 1
ATOM 633 C CA . LEU A 1 86 ? 15.912 -8.618 -18.903 1.00 96.69 86 LEU A CA 1
ATOM 634 C C . LEU A 1 86 ? 15.846 -8.532 -20.421 1.00 96.69 86 LEU A C 1
ATOM 636 O O . LEU A 1 86 ? 16.869 -8.654 -21.086 1.00 96.69 86 LEU A O 1
ATOM 640 N N . THR A 1 87 ? 14.657 -8.293 -20.962 1.00 94.88 87 THR A N 1
ATOM 641 C CA . THR A 1 87 ? 14.428 -8.140 -22.399 1.00 94.88 87 THR A CA 1
ATOM 642 C C . THR A 1 87 ? 13.704 -6.825 -22.655 1.00 94.88 87 THR A C 1
ATOM 644 O O . THR A 1 87 ? 12.550 -6.669 -22.245 1.00 94.88 87 THR A O 1
ATOM 647 N N . ALA A 1 88 ? 14.372 -5.894 -23.339 1.00 94.12 88 ALA A N 1
ATOM 648 C CA . ALA A 1 88 ? 13.802 -4.607 -23.731 1.00 94.12 88 ALA A CA 1
ATOM 649 C C . ALA A 1 88 ? 12.785 -4.754 -24.875 1.00 94.12 88 ALA A C 1
ATOM 651 O O . ALA A 1 88 ? 12.898 -5.651 -25.711 1.00 94.12 88 ALA A O 1
ATOM 652 N N . TYR A 1 89 ? 11.815 -3.844 -24.949 1.00 91.31 89 TYR A N 1
ATOM 653 C CA . TYR A 1 89 ? 11.052 -3.603 -26.174 1.00 91.31 89 TYR A CA 1
ATOM 654 C C . TYR A 1 89 ? 11.907 -2.881 -27.225 1.00 91.31 89 TYR A C 1
ATOM 656 O O . TYR A 1 89 ? 12.941 -2.298 -26.908 1.00 91.31 89 TYR A O 1
ATOM 664 N N . SER A 1 90 ? 11.460 -2.898 -28.484 1.00 85.88 90 SER A N 1
ATOM 665 C CA . SER A 1 90 ? 12.218 -2.386 -29.637 1.00 85.88 90 SER A CA 1
ATOM 666 C C . SER A 1 90 ? 12.416 -0.866 -29.665 1.00 85.88 90 SER A C 1
ATOM 668 O O . SER A 1 90 ? 13.125 -0.369 -30.534 1.00 85.88 90 SER A O 1
ATOM 670 N N . ALA A 1 91 ? 11.788 -0.113 -28.759 1.00 87.12 91 ALA A N 1
ATOM 671 C CA . ALA A 1 91 ? 11.997 1.327 -28.668 1.00 87.12 91 ALA A CA 1
ATOM 672 C C . ALA A 1 91 ? 13.434 1.642 -28.212 1.00 87.12 91 ALA A C 1
ATOM 674 O O . ALA A 1 91 ? 13.979 0.991 -27.313 1.00 87.12 91 ALA A O 1
ATOM 675 N N . THR A 1 92 ? 14.040 2.664 -28.816 1.00 86.81 92 THR A N 1
ATOM 676 C CA . THR A 1 92 ? 15.425 3.088 -28.546 1.00 86.81 92 THR A CA 1
ATOM 677 C C . THR A 1 92 ? 15.651 3.396 -27.069 1.00 86.81 92 THR A C 1
ATOM 679 O O . THR A 1 92 ? 16.630 2.932 -26.489 1.00 86.81 92 THR A O 1
ATOM 682 N N . ASP A 1 93 ? 14.698 4.074 -26.432 1.00 89.12 93 ASP A N 1
ATOM 683 C CA . ASP A 1 93 ? 14.785 4.481 -25.025 1.00 89.12 93 ASP A CA 1
ATOM 684 C C . ASP A 1 93 ? 14.725 3.276 -24.077 1.00 89.12 93 ASP A C 1
ATOM 686 O O . ASP A 1 93 ? 15.394 3.247 -23.042 1.00 89.12 93 ASP A O 1
ATOM 690 N N . CYS A 1 94 ? 13.979 2.234 -24.460 1.00 91.69 94 CYS A N 1
ATOM 691 C CA . CYS A 1 94 ? 13.913 0.971 -23.725 1.00 91.69 94 CYS A CA 1
ATOM 692 C C . CYS A 1 94 ? 15.247 0.226 -23.811 1.00 91.69 94 CYS A C 1
ATOM 694 O O . CYS A 1 94 ? 15.762 -0.261 -22.804 1.00 91.69 94 CYS A O 1
ATOM 696 N N . SER A 1 95 ? 15.822 0.176 -25.014 1.00 90.69 95 SER A N 1
ATOM 697 C CA . SER A 1 95 ? 17.123 -0.447 -25.263 1.00 90.69 95 SER A CA 1
ATOM 698 C C . SER A 1 95 ? 18.249 0.280 -24.523 1.00 90.69 95 SER A C 1
ATOM 700 O O . SER A 1 95 ? 19.082 -0.367 -23.889 1.00 90.69 95 SER A O 1
ATOM 702 N N . TYR A 1 96 ? 18.237 1.619 -24.533 1.00 90.94 96 TYR A N 1
ATOM 703 C CA . TYR A 1 96 ? 19.169 2.443 -23.764 1.00 90.94 96 TYR A CA 1
ATOM 704 C C . TYR A 1 96 ? 19.026 2.190 -22.262 1.00 90.94 96 TYR A C 1
ATOM 706 O O . TYR A 1 96 ? 20.033 1.985 -21.584 1.00 90.94 96 TYR A O 1
ATOM 714 N N . SER A 1 97 ? 17.786 2.151 -21.761 1.00 91.81 97 SER A N 1
ATOM 715 C CA . SER A 1 97 ? 17.500 1.921 -20.344 1.00 91.81 97 SER A CA 1
ATOM 716 C C . SER A 1 97 ? 18.062 0.582 -19.874 1.00 91.81 97 SER A C 1
ATOM 718 O O . SER A 1 97 ? 18.822 0.545 -18.916 1.00 91.81 97 SER A O 1
ATOM 720 N N . VAL A 1 98 ? 17.755 -0.514 -20.578 1.00 91.94 98 VAL A N 1
ATOM 721 C CA . VAL A 1 98 ? 18.262 -1.852 -20.227 1.00 91.94 98 VAL A CA 1
ATOM 722 C C . VAL A 1 98 ? 19.786 -1.932 -20.350 1.00 91.94 98 VAL A C 1
ATOM 724 O O . VAL A 1 98 ? 20.425 -2.557 -19.512 1.00 91.94 98 VAL A O 1
ATOM 727 N N . GLY A 1 99 ? 20.380 -1.285 -21.356 1.00 89.38 99 GLY A N 1
ATOM 728 C CA . GLY A 1 99 ? 21.824 -1.321 -21.595 1.00 89.38 99 GLY A CA 1
ATOM 729 C C . GLY A 1 99 ? 22.679 -0.553 -20.583 1.00 89.38 99 GLY A C 1
ATOM 730 O O . GLY A 1 99 ? 23.794 -0.998 -20.292 1.00 89.38 99 GLY A O 1
ATOM 731 N N . ASN A 1 100 ? 22.174 0.577 -20.074 1.00 91.81 100 ASN A N 1
ATOM 732 C CA . ASN A 1 100 ? 22.981 1.574 -19.358 1.00 91.81 100 ASN A CA 1
ATOM 733 C C . ASN A 1 100 ? 22.515 1.873 -17.928 1.00 91.81 100 ASN A C 1
ATOM 735 O O . ASN A 1 100 ? 23.316 2.351 -17.129 1.00 91.81 100 ASN A O 1
ATOM 739 N N . LEU A 1 101 ? 21.246 1.629 -17.596 1.00 94.88 101 LEU A N 1
ATOM 740 C CA . LEU A 1 101 ? 20.727 1.875 -16.251 1.00 94.88 101 LEU A CA 1
ATOM 741 C C . LEU A 1 101 ? 20.896 0.640 -15.367 1.00 94.88 101 LEU A C 1
ATOM 743 O O . LEU A 1 101 ? 21.040 -0.489 -15.847 1.00 94.88 101 LEU A O 1
ATOM 747 N N . ARG A 1 102 ? 20.854 0.850 -14.052 1.00 94.62 102 ARG A N 1
ATOM 748 C CA . ARG A 1 102 ? 20.951 -0.239 -13.086 1.00 94.62 102 ARG A CA 1
ATOM 749 C C . ARG A 1 102 ? 19.572 -0.871 -12.874 1.00 94.62 102 ARG A C 1
ATOM 751 O O . ARG A 1 102 ? 18.613 -0.138 -12.630 1.00 94.62 102 ARG A O 1
ATOM 758 N N . PRO A 1 103 ? 19.437 -2.204 -12.968 1.00 95.69 103 PRO A N 1
ATOM 759 C CA . PRO A 1 103 ? 18.188 -2.864 -12.622 1.00 95.69 103 PRO A CA 1
ATOM 760 C C . PRO A 1 103 ? 18.034 -2.986 -11.107 1.00 95.69 103 PRO A C 1
ATOM 762 O O . PRO A 1 103 ? 18.976 -3.359 -10.411 1.00 95.69 103 PRO A O 1
ATOM 765 N N . HIS A 1 104 ? 16.816 -2.753 -10.636 1.00 94.81 104 HIS A N 1
ATOM 766 C CA . HIS A 1 104 ? 16.366 -2.994 -9.271 1.00 94.81 104 HIS A CA 1
ATOM 767 C C . HIS A 1 104 ? 15.239 -4.028 -9.315 1.00 94.81 104 HIS A C 1
ATOM 769 O O . HIS A 1 104 ? 14.197 -3.793 -9.937 1.00 94.81 104 HIS A O 1
ATOM 775 N N . LEU A 1 105 ? 15.467 -5.204 -8.722 1.00 95.06 105 LEU A N 1
ATOM 776 C CA . LEU A 1 105 ? 14.491 -6.296 -8.675 1.00 95.06 105 LEU A CA 1
ATOM 777 C C . LEU A 1 105 ? 13.676 -6.177 -7.389 1.00 95.06 105 LEU A C 1
ATOM 779 O O . LEU A 1 105 ? 14.186 -6.455 -6.306 1.00 95.06 105 LEU A O 1
ATOM 783 N N . LEU A 1 106 ? 12.405 -5.803 -7.518 1.00 93.56 106 LEU A N 1
ATOM 784 C CA . LEU A 1 106 ? 11.549 -5.501 -6.376 1.00 93.56 106 LEU A CA 1
ATOM 785 C C . LEU A 1 106 ? 10.371 -6.482 -6.301 1.00 93.56 106 LEU A C 1
ATOM 787 O O . LEU A 1 106 ? 9.750 -6.763 -7.334 1.00 93.56 106 LEU A O 1
ATOM 791 N N . PRO A 1 107 ? 10.013 -6.990 -5.106 1.00 92.62 107 PRO A N 1
ATOM 792 C CA . PRO A 1 107 ? 8.749 -7.695 -4.927 1.00 92.62 107 PRO A CA 1
ATOM 793 C C . PRO A 1 107 ? 7.589 -6.730 -5.184 1.00 92.62 107 PRO A C 1
ATOM 795 O O . PRO A 1 107 ? 7.701 -5.534 -4.918 1.00 92.62 107 PRO A O 1
ATOM 798 N N . VAL A 1 108 ? 6.459 -7.228 -5.685 1.00 91.69 108 VAL A N 1
ATOM 799 C CA . VAL A 1 108 ? 5.264 -6.385 -5.804 1.00 91.69 108 VAL A CA 1
ATOM 800 C C . VAL A 1 108 ? 4.814 -5.934 -4.412 1.00 91.69 108 VAL A C 1
ATOM 802 O O . VAL A 1 108 ? 4.410 -6.750 -3.588 1.00 91.69 108 VAL A O 1
ATOM 805 N N . ASP A 1 109 ? 4.875 -4.626 -4.171 1.00 89.00 109 ASP A N 1
ATOM 806 C CA . ASP A 1 109 ? 4.618 -4.023 -2.866 1.00 89.00 109 ASP A CA 1
ATOM 807 C C . ASP A 1 109 ? 4.046 -2.604 -3.032 1.00 89.00 109 ASP A C 1
ATOM 809 O O . ASP A 1 109 ? 4.448 -1.857 -3.929 1.00 89.00 109 ASP A O 1
ATOM 813 N N . ILE A 1 110 ? 3.121 -2.216 -2.150 1.00 86.69 110 ILE A N 1
ATOM 814 C CA . ILE A 1 110 ? 2.497 -0.883 -2.131 1.00 86.69 110 ILE A CA 1
ATOM 815 C C . ILE A 1 110 ? 3.503 0.245 -1.848 1.00 86.69 110 ILE A C 1
ATOM 817 O O . ILE A 1 110 ? 3.289 1.389 -2.257 1.00 86.69 110 ILE A O 1
ATOM 821 N N . ARG A 1 111 ? 4.639 -0.078 -1.215 1.00 88.81 111 ARG A N 1
ATOM 822 C CA . ARG A 1 111 ? 5.762 0.843 -1.004 1.00 88.81 111 ARG A CA 1
ATOM 823 C C . ARG A 1 111 ? 6.320 1.389 -2.314 1.00 88.81 111 ARG A C 1
ATOM 825 O O . ARG A 1 111 ? 6.837 2.499 -2.325 1.00 88.81 111 ARG A O 1
ATOM 832 N N . ILE A 1 112 ? 6.193 0.653 -3.420 1.00 91.12 112 ILE A N 1
ATOM 833 C CA . ILE A 1 112 ? 6.731 1.083 -4.714 1.00 91.12 112 ILE A CA 1
ATOM 834 C C . ILE A 1 112 ? 5.922 2.260 -5.285 1.00 91.12 112 ILE A C 1
ATOM 836 O O . ILE A 1 112 ? 6.527 3.309 -5.504 1.00 91.12 112 ILE A O 1
ATOM 840 N N . PRO A 1 113 ? 4.584 2.171 -5.480 1.00 90.12 113 PRO A N 1
ATOM 841 C CA . PRO A 1 113 ? 3.764 3.336 -5.808 1.00 90.12 113 PRO A CA 1
ATOM 842 C C . PRO A 1 113 ? 4.019 4.532 -4.891 1.00 90.12 113 PRO A C 1
ATOM 844 O O . PRO A 1 113 ? 4.174 5.644 -5.384 1.00 90.12 113 PRO A O 1
ATOM 847 N N . TRP A 1 114 ? 4.125 4.298 -3.578 1.00 89.56 114 TRP A N 1
ATOM 848 C CA . TRP A 1 114 ? 4.382 5.351 -2.595 1.00 89.56 114 TRP A CA 1
ATOM 849 C C . TRP A 1 114 ? 5.736 6.048 -2.793 1.00 89.56 114 TRP A C 1
ATOM 851 O O . TRP A 1 114 ? 5.809 7.275 -2.757 1.00 89.56 114 TRP A O 1
ATOM 861 N N . ALA A 1 115 ? 6.805 5.292 -3.058 1.00 89.50 115 ALA A N 1
ATOM 862 C CA . ALA A 1 115 ? 8.137 5.845 -3.307 1.00 89.50 115 ALA A CA 1
ATOM 863 C C . ALA A 1 115 ? 8.194 6.709 -4.581 1.00 89.50 115 ALA A C 1
ATOM 865 O O . ALA A 1 115 ? 9.004 7.634 -4.676 1.00 89.50 115 ALA A O 1
ATOM 866 N N . LEU A 1 116 ? 7.313 6.448 -5.549 1.00 89.75 116 LEU A N 1
ATOM 867 C CA . LEU A 1 116 ? 7.216 7.228 -6.782 1.00 89.75 116 LEU A CA 1
ATOM 868 C C . LEU A 1 116 ? 6.404 8.519 -6.621 1.00 89.75 116 LEU A C 1
ATOM 870 O O . LEU A 1 116 ? 6.424 9.341 -7.537 1.00 89.75 116 LEU A O 1
ATOM 874 N N . VAL A 1 117 ? 5.699 8.726 -5.506 1.00 89.44 117 VAL A N 1
ATOM 875 C CA . VAL A 1 117 ? 4.939 9.962 -5.265 1.00 89.44 117 VAL A CA 1
ATOM 876 C C . VAL A 1 117 ? 5.912 11.149 -5.101 1.00 89.44 117 VAL A C 1
ATOM 878 O O . VAL A 1 117 ? 6.927 11.009 -4.409 1.00 89.44 117 VAL A O 1
ATOM 881 N N . PRO A 1 118 ? 5.655 12.313 -5.734 1.00 88.94 118 PRO A N 1
ATOM 882 C CA . PRO A 1 118 ? 6.463 13.521 -5.541 1.00 88.94 118 PRO A CA 1
ATOM 883 C C . PRO A 1 118 ? 6.510 13.969 -4.076 1.00 88.94 118 PRO A C 1
ATOM 885 O O . PRO A 1 118 ? 5.540 13.788 -3.345 1.00 88.94 118 PRO A O 1
ATOM 888 N N . ASP A 1 119 ? 7.614 14.585 -3.652 1.00 88.75 119 ASP A N 1
ATOM 889 C CA . ASP A 1 119 ? 7.841 14.951 -2.244 1.00 88.75 119 ASP A CA 1
ATOM 890 C C . ASP A 1 119 ? 6.778 15.916 -1.716 1.00 88.75 119 ASP A C 1
ATOM 892 O O . ASP A 1 119 ? 6.150 15.627 -0.703 1.00 88.75 119 ASP A O 1
ATOM 896 N N . GLU A 1 120 ? 6.469 16.959 -2.484 1.00 90.31 120 GLU A N 1
ATOM 897 C CA . GLU A 1 120 ? 5.399 17.924 -2.195 1.00 90.31 120 GLU A CA 1
ATOM 898 C C . GLU A 1 120 ? 4.042 17.232 -1.982 1.00 90.31 120 GLU A C 1
ATOM 900 O O . GLU A 1 120 ? 3.284 17.551 -1.069 1.00 90.31 120 GLU A O 1
ATOM 905 N N . THR A 1 121 ? 3.737 16.224 -2.806 1.00 89.62 121 THR A N 1
ATOM 906 C CA . THR A 1 121 ? 2.501 15.446 -2.682 1.00 89.62 121 THR A CA 1
ATOM 907 C C . THR A 1 121 ? 2.529 14.530 -1.460 1.00 89.62 121 THR A C 1
ATOM 909 O O . THR A 1 121 ? 1.499 14.349 -0.817 1.00 89.62 121 THR A O 1
ATOM 912 N N . ARG A 1 122 ? 3.684 13.949 -1.110 1.00 88.06 122 ARG A N 1
ATOM 913 C CA . ARG A 1 122 ? 3.828 13.138 0.111 1.00 88.06 122 ARG A CA 1
ATOM 914 C C . ARG A 1 122 ? 3.649 13.989 1.364 1.00 88.06 122 ARG A C 1
ATOM 916 O O . ARG A 1 122 ? 2.973 13.543 2.285 1.00 88.06 122 ARG A O 1
ATOM 923 N N . GLU A 1 123 ? 4.206 15.197 1.385 1.00 90.19 123 GLU A N 1
ATOM 924 C CA . GLU A 1 123 ? 4.029 16.158 2.478 1.00 90.19 123 GLU A CA 1
ATOM 925 C C . GLU A 1 123 ? 2.565 16.573 2.629 1.00 90.19 123 GLU A C 1
ATOM 927 O O . GLU A 1 123 ? 2.032 16.550 3.738 1.00 90.19 123 GLU A O 1
ATOM 932 N N . GLU A 1 124 ? 1.881 16.859 1.519 1.00 90.56 124 GLU A N 1
ATOM 933 C CA . GLU A 1 124 ? 0.455 17.183 1.540 1.00 90.56 124 GLU A CA 1
ATOM 934 C C . GLU A 1 124 ? -0.397 16.004 2.028 1.00 90.56 124 GLU A C 1
ATOM 936 O O . GLU A 1 124 ? -1.249 16.167 2.902 1.00 90.56 124 GLU A O 1
ATOM 941 N N . LEU A 1 125 ? -0.141 14.789 1.531 1.00 88.00 125 LEU A N 1
ATOM 942 C CA . LEU A 1 125 ? -0.827 13.584 2.006 1.00 88.00 125 LEU A CA 1
ATOM 943 C C . LEU A 1 125 ? -0.551 13.326 3.489 1.00 88.00 125 LEU A C 1
ATOM 945 O O . LEU A 1 125 ? -1.460 12.919 4.211 1.00 88.00 125 LEU A O 1
ATOM 949 N N . HIS A 1 126 ? 0.672 13.576 3.959 1.00 86.19 126 HIS A N 1
ATOM 950 C CA . HIS A 1 126 ? 1.022 13.469 5.370 1.00 86.19 126 HIS A CA 1
ATOM 951 C C . HIS A 1 126 ? 0.249 14.492 6.210 1.00 86.19 126 HIS A C 1
ATOM 953 O O . HIS A 1 126 ? -0.383 14.114 7.195 1.00 86.19 126 HIS A O 1
ATOM 959 N N . ARG A 1 127 ? 0.218 15.762 5.791 1.00 89.25 127 ARG A N 1
ATOM 960 C CA . ARG A 1 127 ? -0.550 16.833 6.445 1.00 89.25 127 ARG A CA 1
ATOM 961 C C . ARG A 1 127 ? -2.035 16.480 6.542 1.00 89.25 127 ARG A C 1
ATOM 963 O O . ARG A 1 127 ? -2.605 16.545 7.629 1.00 89.25 127 ARG A O 1
ATOM 970 N N . LEU A 1 128 ? -2.639 16.046 5.434 1.00 85.38 128 LEU A N 1
ATOM 971 C CA . LEU A 1 128 ? -4.038 15.610 5.389 1.00 85.38 128 LEU A CA 1
ATOM 972 C C . LEU A 1 128 ? -4.287 14.377 6.264 1.00 85.38 128 LEU A C 1
ATOM 974 O O . LEU A 1 128 ? -5.325 14.292 6.918 1.00 85.38 128 LEU A O 1
ATOM 978 N N . SER A 1 129 ? -3.343 13.434 6.314 1.00 80.50 129 SER A N 1
ATOM 979 C CA . SER A 1 129 ? -3.444 12.240 7.163 1.00 80.50 129 SER A CA 1
ATOM 980 C C . SER A 1 129 ? -3.413 12.599 8.647 1.00 80.50 129 SER A C 1
ATOM 982 O O . SER A 1 129 ? -4.255 12.117 9.399 1.00 80.50 129 SER A O 1
ATOM 984 N N . VAL A 1 130 ? -2.493 13.475 9.068 1.00 81.88 130 VAL A N 1
ATOM 985 C CA . VAL A 1 130 ? -2.415 13.958 10.456 1.00 81.88 130 VAL A CA 1
ATOM 986 C C . VAL A 1 130 ? -3.698 14.695 10.839 1.00 81.88 130 VAL A C 1
ATOM 988 O O . VAL A 1 130 ? -4.326 14.327 11.828 1.00 81.88 130 VAL A O 1
ATOM 991 N N . ALA A 1 131 ? -4.156 15.642 10.016 1.00 81.00 131 ALA A N 1
ATOM 992 C CA . ALA A 1 131 ? -5.403 16.371 10.265 1.00 81.00 131 ALA A CA 1
ATOM 993 C C . ALA A 1 131 ? -6.624 15.431 10.332 1.00 81.00 131 ALA A C 1
ATOM 995 O O . ALA A 1 131 ? -7.478 15.554 11.213 1.00 81.00 131 ALA A O 1
ATOM 996 N N . SER A 1 132 ? -6.681 14.429 9.448 1.00 78.31 132 SER A N 1
ATOM 997 C CA . SER A 1 132 ? -7.733 13.406 9.459 1.00 78.31 132 SER A CA 1
ATOM 998 C C . SER A 1 132 ? -7.714 12.576 10.742 1.00 78.31 132 SER A C 1
ATOM 1000 O O . SER A 1 132 ? -8.778 12.282 11.289 1.00 78.31 132 SER A O 1
ATOM 1002 N N . LEU A 1 133 ? -6.528 12.211 11.240 1.00 74.19 133 LEU A N 1
ATOM 1003 C CA . LEU A 1 133 ? -6.365 11.475 12.495 1.00 74.19 133 LEU A CA 1
ATOM 1004 C C . LEU A 1 133 ? -6.770 12.320 13.707 1.00 74.19 133 LEU A C 1
ATOM 1006 O O . LEU A 1 133 ? -7.494 11.822 14.566 1.00 74.19 133 LEU A O 1
ATOM 1010 N N . GLU A 1 134 ? -6.372 13.590 13.763 1.00 75.38 134 GLU A N 1
ATOM 1011 C CA . GLU A 1 134 ? -6.763 14.524 14.829 1.00 75.38 134 GLU A CA 1
ATOM 1012 C C . GLU A 1 134 ? -8.285 14.738 14.866 1.00 75.38 134 GLU A C 1
ATOM 1014 O O . GLU A 1 134 ? -8.917 14.713 15.934 1.00 75.38 134 GLU A O 1
ATOM 1019 N N . HIS A 1 135 ? -8.908 14.883 13.692 1.00 79.31 135 HIS A N 1
ATOM 1020 C CA . HIS A 1 135 ? -10.362 14.975 13.572 1.00 79.31 135 HIS A CA 1
ATOM 1021 C C . HIS A 1 135 ? -11.043 13.675 14.003 1.00 79.31 135 HIS A C 1
ATOM 1023 O O . HIS A 1 135 ? -11.964 13.702 14.822 1.00 79.31 135 HIS A O 1
ATOM 1029 N N . ALA A 1 136 ? -10.565 12.527 13.515 1.00 73.44 136 ALA A N 1
ATOM 1030 C CA . ALA A 1 136 ? -11.090 11.216 13.887 1.00 73.44 136 ALA A CA 1
ATOM 1031 C C . ALA A 1 136 ? -10.975 10.971 15.398 1.00 73.44 136 ALA A C 1
ATOM 1033 O O . ALA A 1 136 ? -11.937 10.516 16.014 1.00 73.44 136 ALA A O 1
ATOM 1034 N N . GLN A 1 137 ? -9.851 11.340 16.016 1.00 72.31 137 GLN A N 1
ATOM 1035 C CA . GLN A 1 137 ? -9.656 11.274 17.463 1.00 72.31 137 GLN A CA 1
ATOM 1036 C C . GLN A 1 137 ? -10.669 12.158 18.195 1.00 72.31 137 GLN A C 1
ATOM 1038 O O . GLN A 1 137 ? -11.308 11.714 19.150 1.00 72.31 137 GLN A O 1
ATOM 1043 N N . THR A 1 138 ? -10.870 13.393 17.733 1.00 76.31 138 THR A N 1
ATOM 1044 C CA . THR A 1 138 ? -11.845 14.320 18.322 1.00 76.31 138 THR A CA 1
ATOM 1045 C C . THR A 1 138 ? -13.269 13.768 18.237 1.00 76.31 138 THR A C 1
ATOM 1047 O O . THR A 1 138 ? -14.017 13.818 19.219 1.00 76.31 138 THR A O 1
ATOM 1050 N N . VAL A 1 139 ? -13.654 13.210 17.087 1.00 79.06 139 VAL A N 1
ATOM 1051 C CA . VAL A 1 139 ? -14.961 12.569 16.903 1.00 79.06 139 VAL A CA 1
ATOM 1052 C C . VAL A 1 139 ? -15.088 11.329 17.780 1.00 79.06 139 VAL A C 1
ATOM 1054 O O . VAL A 1 139 ? -16.108 11.181 18.449 1.00 79.06 139 VAL A O 1
ATOM 1057 N N . ALA A 1 140 ? -14.068 10.472 17.832 1.00 71.75 140 ALA A N 1
ATOM 1058 C CA . ALA A 1 140 ? -14.064 9.270 18.658 1.00 71.75 140 ALA A CA 1
ATOM 1059 C C . ALA A 1 140 ? -14.228 9.616 20.143 1.00 71.75 140 ALA A C 1
ATOM 1061 O O . ALA A 1 140 ? -15.083 9.047 20.814 1.00 71.75 140 ALA A O 1
ATOM 1062 N N . LEU A 1 141 ? -13.508 10.621 20.650 1.00 73.81 141 LEU A N 1
ATOM 1063 C CA . LEU A 1 141 ? -13.655 11.089 22.031 1.00 73.81 141 LEU A CA 1
ATOM 1064 C C . LEU A 1 141 ? -15.065 11.621 22.322 1.00 73.81 141 LEU A C 1
ATOM 1066 O O . LEU A 1 141 ? -15.608 11.374 23.400 1.00 73.81 141 LEU A O 1
ATOM 1070 N N . ARG A 1 142 ? -15.686 12.336 21.374 1.00 75.38 142 ARG A N 1
ATOM 1071 C CA . ARG A 1 142 ? -17.083 12.786 21.506 1.00 75.38 142 ARG A CA 1
ATOM 1072 C C . ARG A 1 142 ? -18.061 11.616 21.473 1.00 75.38 142 ARG A C 1
ATOM 1074 O O . ARG A 1 142 ? -18.999 11.593 22.266 1.00 75.38 142 ARG A O 1
ATOM 1081 N N . LEU A 1 143 ? -17.829 10.651 20.587 1.00 77.75 143 LEU A N 1
ATOM 1082 C CA . LEU A 1 143 ? -18.630 9.441 20.466 1.00 77.75 143 LEU A CA 1
ATOM 1083 C C . LEU A 1 143 ? -18.575 8.622 21.759 1.00 77.75 143 LEU A C 1
ATOM 1085 O O . LEU A 1 143 ? -19.624 8.297 22.304 1.00 77.75 143 LEU A O 1
ATOM 1089 N N . PHE A 1 144 ? -17.384 8.363 22.296 1.00 75.75 144 PHE A N 1
ATOM 1090 C CA . PHE A 1 144 ? -17.191 7.584 23.524 1.00 75.75 144 PHE A CA 1
ATOM 1091 C C . PHE A 1 144 ? -17.813 8.237 24.759 1.00 75.75 144 PHE A C 1
ATOM 1093 O O . PHE A 1 144 ? -18.214 7.544 25.687 1.00 75.75 144 PHE A O 1
ATOM 1100 N N . ARG A 1 145 ? -17.938 9.568 24.770 1.00 78.38 145 ARG A N 1
ATOM 1101 C CA . ARG A 1 145 ? -18.634 10.309 25.834 1.00 78.38 145 ARG A CA 1
ATOM 1102 C C . ARG A 1 145 ? -20.149 10.370 25.640 1.00 78.38 145 ARG A C 1
ATOM 1104 O O . ARG A 1 145 ? -20.851 10.866 26.519 1.00 78.38 145 ARG A O 1
ATOM 1111 N N . SER A 1 146 ? -20.665 9.926 24.496 1.00 81.56 146 SER A N 1
ATOM 1112 C CA . SER A 1 146 ? -22.090 10.015 24.206 1.00 81.56 146 SER A CA 1
ATOM 1113 C C . SER A 1 146 ? -22.875 8.908 24.931 1.00 81.56 146 SER A C 1
ATOM 1115 O O . SER A 1 146 ? -22.473 7.744 24.886 1.00 81.56 146 SER A O 1
ATOM 1117 N N . PRO A 1 147 ? -24.027 9.224 25.559 1.00 87.31 147 PRO A N 1
ATOM 1118 C CA . PRO A 1 147 ? -24.817 8.226 26.284 1.00 87.31 147 PRO A CA 1
ATOM 1119 C C . PRO A 1 147 ? -25.272 7.058 25.405 1.00 87.31 147 PRO A C 1
ATOM 1121 O O . PRO A 1 147 ? -25.288 5.915 25.853 1.00 87.31 147 PRO A O 1
ATOM 1124 N N . PHE A 1 148 ? -25.601 7.335 24.139 1.00 90.38 148 PHE A N 1
ATOM 1125 C CA . PHE A 1 148 ? -26.059 6.302 23.215 1.00 90.38 148 PHE A CA 1
ATOM 1126 C C . PHE A 1 148 ? -24.945 5.327 22.824 1.00 90.38 148 PHE A C 1
ATOM 1128 O O . PHE A 1 148 ? -25.217 4.148 22.640 1.00 90.38 148 PHE A O 1
ATOM 1135 N N . PHE A 1 149 ? -23.693 5.784 22.713 1.00 85.56 149 PHE A N 1
ATOM 1136 C CA . PHE A 1 149 ? -22.583 4.887 22.402 1.00 85.56 149 PHE A CA 1
ATOM 1137 C C . PHE A 1 149 ? -22.347 3.894 23.542 1.00 85.56 149 PHE A C 1
ATOM 1139 O O . PHE A 1 149 ? -22.255 2.688 23.313 1.00 85.56 149 PHE A O 1
ATOM 1146 N N . THR A 1 150 ? -22.333 4.395 24.778 1.00 81.25 150 THR A N 1
ATOM 1147 C CA . THR A 1 150 ? -22.167 3.569 25.978 1.00 81.25 150 THR A CA 1
ATOM 1148 C C . THR A 1 150 ? -23.301 2.562 26.158 1.00 81.25 150 THR A C 1
ATOM 1150 O O . THR A 1 150 ? -23.055 1.440 26.586 1.00 81.25 150 THR A O 1
ATOM 1153 N N . GLN A 1 151 ? -24.536 2.929 25.819 1.00 85.06 151 GLN A N 1
ATOM 1154 C CA . GLN A 1 151 ? -25.692 2.042 25.968 1.00 85.06 151 GLN A CA 1
ATOM 1155 C C . GLN A 1 151 ? -25.821 1.036 24.815 1.00 85.06 151 GLN A C 1
ATOM 1157 O O . GLN A 1 151 ? -26.022 -0.152 25.060 1.00 85.06 151 GLN A O 1
ATOM 1162 N N . ASP A 1 152 ? -25.670 1.490 23.567 1.00 88.81 152 ASP A N 1
ATOM 1163 C CA . ASP A 1 152 ? -26.039 0.700 22.385 1.00 88.81 152 ASP A CA 1
ATOM 1164 C C . ASP A 1 152 ? -24.848 -0.054 21.757 1.00 88.81 152 ASP A C 1
ATOM 1166 O O . ASP A 1 152 ? -25.045 -1.099 21.128 1.00 88.81 152 ASP A O 1
ATOM 1170 N N . TYR A 1 153 ? -23.619 0.467 21.893 1.00 84.81 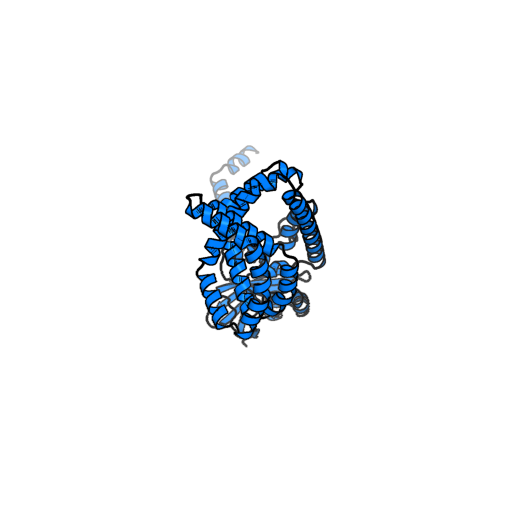153 TYR A N 1
ATOM 1171 C CA . TYR A 1 153 ? -22.435 -0.028 21.173 1.00 84.81 153 TYR A CA 1
ATOM 1172 C C . TYR A 1 153 ? -21.415 -0.708 22.086 1.00 84.81 153 TYR A C 1
ATOM 1174 O O . TYR A 1 153 ? -20.914 -1.773 21.732 1.00 84.81 153 TYR A O 1
ATOM 1182 N N . VAL A 1 154 ? -21.127 -0.153 23.267 1.00 78.44 154 VAL A N 1
ATOM 1183 C CA . VAL A 1 154 ? -20.125 -0.713 24.198 1.00 78.44 154 VAL A CA 1
ATOM 1184 C C . VAL A 1 154 ? -20.386 -2.188 24.553 1.00 78.44 154 VAL A C 1
ATOM 1186 O O . VAL A 1 154 ? -19.446 -2.976 24.435 1.00 78.44 154 VAL A O 1
ATOM 1189 N N . PRO A 1 155 ? -21.619 -2.631 24.882 1.00 82.88 155 PRO A N 1
ATOM 1190 C CA . PRO A 1 155 ? -21.878 -4.046 25.159 1.00 82.88 155 PRO A CA 1
ATOM 1191 C C . PRO A 1 155 ? -21.560 -4.958 23.965 1.00 82.88 155 PRO A C 1
ATOM 1193 O O . PRO A 1 155 ? -20.966 -6.021 24.135 1.00 82.88 155 PRO A O 1
ATOM 1196 N N . LYS A 1 156 ? -21.892 -4.513 22.744 1.00 85.81 156 LYS A N 1
ATOM 1197 C CA . LYS A 1 156 ? -21.618 -5.257 21.504 1.00 85.81 156 LYS A CA 1
ATOM 1198 C C . LYS A 1 156 ? -20.120 -5.334 21.218 1.00 85.81 156 LYS A C 1
ATOM 1200 O O . LYS A 1 156 ? -19.620 -6.394 20.854 1.00 85.81 156 LYS A O 1
ATOM 1205 N N . ILE A 1 157 ? -19.398 -4.230 21.424 1.00 79.31 157 ILE A N 1
ATOM 1206 C CA . ILE A 1 157 ? -17.936 -4.181 21.289 1.00 79.31 157 ILE A CA 1
ATOM 1207 C C . ILE A 1 157 ? -17.287 -5.151 22.277 1.00 79.31 157 ILE A C 1
ATOM 1209 O O . ILE A 1 157 ? -16.436 -5.938 21.874 1.00 79.31 157 ILE A O 1
ATOM 1213 N N . HIS A 1 158 ? -17.704 -5.147 23.547 1.00 77.88 158 HIS A N 1
ATOM 1214 C CA . HIS A 1 158 ? -17.181 -6.083 24.545 1.00 77.88 158 HIS A CA 1
ATOM 1215 C C . HIS A 1 158 ? -17.449 -7.542 24.181 1.00 77.88 158 HIS A C 1
ATOM 1217 O O . HIS A 1 158 ? -16.570 -8.383 24.366 1.00 77.88 158 HIS A O 1
ATOM 1223 N N . GLU A 1 159 ? -18.628 -7.851 23.642 1.00 79.06 159 GLU A N 1
ATOM 1224 C CA . GLU A 1 159 ? -18.952 -9.203 23.192 1.00 79.06 159 GLU A CA 1
ATOM 1225 C C . GLU A 1 159 ? -18.037 -9.654 22.042 1.00 79.06 159 GLU A C 1
ATOM 1227 O O . GLU A 1 159 ? -17.454 -10.740 22.117 1.00 79.06 159 GLU A O 1
ATOM 1232 N N . ILE A 1 160 ? -17.869 -8.805 21.018 1.00 75.88 160 ILE A N 1
ATOM 1233 C CA . ILE A 1 160 ? -16.990 -9.062 19.868 1.00 75.88 160 ILE A CA 1
ATOM 1234 C C . ILE A 1 160 ? -15.550 -9.240 20.351 1.00 75.88 160 ILE A C 1
ATOM 1236 O O . ILE A 1 160 ? -14.961 -10.296 20.129 1.00 75.88 160 ILE A O 1
ATOM 1240 N N . LEU A 1 161 ? -15.012 -8.278 21.106 1.00 72.81 161 LEU A N 1
ATOM 1241 C CA . LEU A 1 161 ? -13.653 -8.350 21.646 1.00 72.81 161 LEU A CA 1
ATOM 1242 C C . LEU A 1 161 ? -13.449 -9.596 22.512 1.00 72.81 161 LEU A C 1
ATOM 1244 O O . LEU A 1 161 ? -12.443 -10.284 22.367 1.00 72.81 161 LEU A O 1
ATOM 1248 N N . GLY A 1 162 ? -14.410 -9.938 23.371 1.00 73.12 162 GLY A N 1
ATOM 1249 C CA . GLY A 1 162 ? -14.341 -11.132 24.210 1.00 73.12 162 GLY A CA 1
ATOM 1250 C C . GLY A 1 162 ? -14.333 -12.436 23.405 1.00 73.12 162 GLY A C 1
ATOM 1251 O O . GLY A 1 162 ? -13.714 -13.421 23.813 1.00 73.12 162 GLY A O 1
ATOM 1252 N N . SER A 1 163 ? -15.004 -12.485 22.254 1.00 75.12 163 SER A N 1
ATOM 1253 C CA . SER A 1 163 ? -14.913 -13.628 21.337 1.00 75.12 163 SER A CA 1
ATOM 1254 C C . SER A 1 163 ? -13.636 -13.637 20.498 1.00 75.12 163 SER A C 1
ATOM 1256 O O . SER A 1 163 ? -13.002 -14.687 20.416 1.00 75.12 163 SER A O 1
ATOM 1258 N N . SER A 1 164 ? -13.206 -12.492 19.959 1.00 73.62 164 SER A N 1
ATOM 1259 C CA . SER A 1 164 ? -11.972 -12.386 19.181 1.00 73.62 164 SER A CA 1
ATOM 1260 C C . SER A 1 164 ? -10.761 -12.725 20.043 1.00 73.62 164 SER A C 1
ATOM 1262 O O . SER A 1 164 ? -9.919 -13.499 19.611 1.00 73.62 164 SER A O 1
ATOM 1264 N N . LEU A 1 165 ? -10.704 -12.258 21.296 1.00 72.44 165 LEU A N 1
ATOM 1265 C CA . LEU A 1 165 ? -9.648 -12.642 22.238 1.00 72.44 165 LEU A CA 1
ATOM 1266 C C . LEU A 1 165 ? -9.607 -14.154 22.455 1.00 72.44 165 LEU A C 1
ATOM 1268 O O . LEU A 1 165 ? -8.534 -14.742 22.386 1.00 72.44 165 LEU A O 1
ATOM 1272 N N . ARG A 1 166 ? -10.757 -14.808 22.662 1.00 73.06 166 ARG A N 1
ATOM 1273 C CA . ARG A 1 166 ? -10.805 -16.275 22.789 1.00 73.06 166 ARG A CA 1
ATOM 1274 C C . ARG A 1 166 ? -10.283 -16.971 21.533 1.00 73.06 166 ARG A C 1
ATOM 1276 O O . ARG A 1 166 ? -9.516 -17.919 21.654 1.00 73.06 166 ARG A O 1
ATOM 1283 N N . GLN A 1 167 ? -10.652 -16.476 20.354 1.00 75.69 167 GLN A N 1
ATOM 1284 C CA . GLN A 1 167 ? -10.180 -17.005 19.077 1.00 75.69 167 GLN A CA 1
ATOM 1285 C C . GLN A 1 167 ? -8.663 -16.836 18.916 1.00 75.69 167 GLN A C 1
ATOM 1287 O O . GLN A 1 167 ? -7.985 -17.816 18.617 1.00 75.69 167 GLN A O 1
ATOM 1292 N N . ILE A 1 168 ? -8.132 -15.637 19.180 1.00 74.31 168 ILE A N 1
ATOM 1293 C CA . ILE A 1 168 ? -6.697 -15.317 19.120 1.00 74.31 168 ILE A CA 1
ATOM 1294 C C . ILE A 1 168 ? -5.915 -16.217 20.081 1.00 74.31 168 ILE A C 1
ATOM 1296 O O . ILE A 1 168 ? -4.937 -16.835 19.677 1.00 74.31 168 ILE A O 1
ATOM 1300 N N . TRP A 1 169 ? -6.369 -16.360 21.329 1.00 74.69 169 TRP A N 1
ATOM 1301 C CA . TRP A 1 169 ? -5.715 -17.228 22.316 1.00 74.69 169 TRP A CA 1
ATOM 1302 C C . TRP A 1 169 ? -5.775 -18.712 21.950 1.00 74.69 169 TRP A C 1
ATOM 1304 O O . TRP A 1 169 ? -4.884 -19.472 22.313 1.00 74.69 169 TRP A O 1
ATOM 1314 N N . SER A 1 170 ? -6.802 -19.136 21.216 1.00 77.44 170 SER A N 1
ATOM 1315 C CA . SER A 1 170 ? -6.893 -20.501 20.691 1.00 77.44 170 SER A CA 1
ATOM 1316 C C . SER A 1 170 ? -6.158 -20.704 19.359 1.00 77.44 170 SER A C 1
ATOM 1318 O O . SER A 1 170 ? -6.091 -21.835 18.874 1.00 77.44 170 SER A O 1
ATOM 1320 N N . ALA A 1 171 ? -5.619 -19.642 18.748 1.00 79.69 171 ALA A N 1
ATOM 1321 C CA . ALA A 1 171 ? -5.018 -19.717 17.425 1.00 79.69 171 ALA A CA 1
ATOM 1322 C C . ALA A 1 171 ? -3.705 -20.526 17.468 1.00 79.69 171 ALA A C 1
ATOM 1324 O O . ALA A 1 171 ? -2.818 -20.226 18.275 1.00 79.69 171 ALA A O 1
ATOM 1325 N N . PRO A 1 172 ? -3.521 -21.522 16.577 1.00 80.75 172 PRO A N 1
ATOM 1326 C CA . PRO A 1 172 ? -2.298 -22.326 16.538 1.00 80.75 172 PRO A CA 1
ATOM 1327 C C . PRO A 1 172 ? -1.031 -21.486 16.344 1.00 80.75 172 PRO A C 1
ATOM 1329 O O . PRO A 1 172 ? -0.003 -21.783 16.945 1.00 80.75 172 PRO A O 1
ATOM 1332 N N . SER A 1 173 ? -1.120 -20.414 15.550 1.00 73.12 173 SER A N 1
ATOM 1333 C CA . SER A 1 173 ? -0.025 -19.474 15.294 1.00 73.12 173 SER A CA 1
ATOM 1334 C C . SER A 1 173 ? 0.418 -18.742 16.562 1.00 73.12 173 SER A C 1
ATOM 1336 O O . SER A 1 173 ? 1.618 -18.609 16.794 1.00 73.12 173 SER A O 1
ATOM 1338 N N . ILE A 1 174 ? -0.521 -18.324 17.417 1.00 73.19 174 ILE A N 1
ATOM 1339 C CA . ILE A 1 174 ? -0.222 -17.695 18.711 1.00 73.19 174 ILE A CA 1
ATOM 1340 C C . ILE A 1 174 ? 0.393 -18.704 19.673 1.00 73.19 174 ILE A C 1
ATOM 1342 O O . ILE A 1 174 ? 1.406 -18.395 20.290 1.00 73.19 174 ILE A O 1
ATOM 1346 N N . ASN A 1 175 ? -0.131 -19.928 19.742 1.00 72.25 175 ASN A N 1
ATOM 1347 C CA . ASN A 1 175 ? 0.443 -20.975 20.591 1.00 72.25 175 ASN A CA 1
ATOM 1348 C C . ASN A 1 175 ? 1.879 -21.336 20.181 1.00 72.25 175 ASN A C 1
ATOM 1350 O O . ASN A 1 175 ? 2.751 -21.429 21.038 1.00 72.25 175 ASN A O 1
ATOM 1354 N N . GLN A 1 176 ? 2.158 -21.471 18.882 1.00 73.75 176 GLN A N 1
ATOM 1355 C CA . GLN A 1 176 ? 3.517 -21.696 18.366 1.00 73.75 176 GLN A CA 1
ATOM 1356 C C . GLN A 1 176 ? 4.445 -20.518 18.666 1.00 73.75 176 GLN A C 1
ATOM 1358 O O . GLN A 1 176 ? 5.586 -20.701 19.078 1.00 73.75 176 GLN A O 1
ATOM 1363 N N . THR A 1 177 ? 3.933 -19.303 18.490 1.00 69.00 177 THR A N 1
ATOM 1364 C CA . THR A 1 177 ? 4.666 -18.071 18.776 1.00 69.00 177 THR A CA 1
ATOM 1365 C C . THR A 1 177 ? 4.994 -17.950 20.267 1.00 69.00 177 THR A C 1
ATOM 1367 O O . THR A 1 177 ? 6.108 -17.575 20.608 1.00 69.00 177 THR A O 1
ATOM 1370 N N . LEU A 1 178 ? 4.066 -18.313 21.158 1.00 65.94 178 LEU A N 1
ATOM 1371 C CA . LEU A 1 178 ? 4.281 -18.346 22.606 1.00 65.94 178 LEU A CA 1
ATOM 1372 C C . LEU A 1 178 ? 5.272 -19.436 23.016 1.00 65.94 178 LEU A C 1
ATOM 1374 O O . LEU A 1 178 ? 6.133 -19.160 23.840 1.00 65.94 178 LEU A O 1
ATOM 1378 N N . LEU A 1 179 ? 5.200 -20.631 22.423 1.00 69.94 179 LEU A N 1
ATOM 1379 C CA . LEU A 1 179 ? 6.174 -21.700 22.668 1.00 69.94 179 LEU A CA 1
ATOM 1380 C C . LEU A 1 179 ? 7.588 -21.248 22.282 1.00 69.94 179 LEU A C 1
ATOM 1382 O O . LEU A 1 179 ? 8.496 -21.291 23.110 1.00 69.94 179 LEU A O 1
ATOM 1386 N N . HIS A 1 180 ? 7.751 -20.683 21.085 1.00 65.19 180 HIS A N 1
ATOM 1387 C CA . HIS A 1 180 ? 9.026 -20.107 20.660 1.00 65.19 180 HIS A CA 1
ATOM 1388 C C . HIS A 1 180 ? 9.463 -18.916 21.518 1.00 65.19 180 HIS A C 1
ATOM 1390 O O . HIS A 1 180 ? 10.656 -18.750 21.768 1.00 65.19 180 HIS A O 1
ATOM 1396 N N . ALA A 1 181 ? 8.529 -18.096 22.007 1.00 63.31 181 ALA A N 1
ATOM 1397 C CA . ALA A 1 181 ? 8.828 -17.029 22.958 1.00 63.31 181 ALA A CA 1
ATOM 1398 C C . ALA A 1 181 ? 9.380 -17.599 24.267 1.00 63.31 181 ALA A C 1
ATOM 1400 O O . ALA A 1 181 ? 10.400 -17.129 24.752 1.00 63.31 181 ALA A O 1
ATOM 1401 N N . THR A 1 182 ? 8.743 -18.631 24.823 1.00 64.44 182 THR A N 1
ATOM 1402 C CA . THR A 1 182 ? 9.183 -19.272 26.069 1.00 64.44 182 THR A CA 1
ATOM 1403 C C . THR A 1 182 ? 10.508 -20.015 25.924 1.00 64.44 182 THR A C 1
ATOM 1405 O O . THR A 1 182 ? 11.264 -20.079 26.884 1.00 64.44 182 THR A O 1
ATOM 1408 N N . GLU A 1 183 ? 10.819 -20.527 24.732 1.00 65.44 183 GLU A N 1
ATOM 1409 C CA . GLU A 1 183 ? 12.113 -21.147 24.417 1.00 65.44 183 GLU A CA 1
ATOM 1410 C C . GLU A 1 183 ? 13.239 -20.116 24.221 1.00 65.44 183 GLU A C 1
ATOM 1412 O O . GLU A 1 183 ? 14.408 -20.440 24.414 1.00 65.44 183 GLU A O 1
ATOM 1417 N N . SER A 1 184 ? 12.900 -18.882 23.827 1.00 57.66 184 SER A N 1
ATOM 1418 C CA . SER A 1 184 ? 13.861 -17.811 23.503 1.00 57.66 184 SER A CA 1
ATOM 1419 C C . SER A 1 184 ? 13.990 -16.724 24.576 1.00 57.66 184 SER A C 1
ATOM 1421 O O . SER A 1 184 ? 14.906 -15.901 24.508 1.00 57.66 184 SER A O 1
ATOM 1423 N N . LEU A 1 185 ? 13.093 -16.700 25.563 1.00 57.47 185 LEU A N 1
ATOM 1424 C CA . LEU A 1 185 ? 13.126 -15.761 26.678 1.00 57.47 185 LEU A CA 1
ATOM 1425 C C . LEU A 1 185 ? 14.145 -16.211 27.723 1.00 57.47 185 LEU A C 1
ATOM 1427 O O . LEU A 1 185 ? 13.982 -17.232 28.386 1.00 57.47 185 LEU A O 1
ATOM 1431 N N . ASP A 1 186 ? 15.166 -15.382 27.903 1.00 58.56 186 ASP A N 1
ATOM 1432 C CA . ASP A 1 186 ? 16.094 -15.453 29.025 1.00 58.56 186 ASP A CA 1
ATOM 1433 C C . ASP A 1 186 ? 15.301 -15.372 30.347 1.00 58.56 186 ASP A C 1
ATOM 1435 O O . ASP A 1 186 ? 14.540 -14.415 30.556 1.00 58.56 186 ASP A O 1
ATOM 1439 N N . GLN A 1 187 ? 15.422 -16.386 31.216 1.00 57.03 187 GLN A N 1
ATOM 1440 C CA . GLN A 1 187 ? 14.616 -16.524 32.445 1.00 57.03 187 GLN A CA 1
ATOM 1441 C C . GLN A 1 187 ? 14.686 -15.276 33.338 1.00 57.03 187 GLN A C 1
ATOM 1443 O O . GLN A 1 187 ? 13.704 -14.925 33.998 1.00 57.03 187 GLN A O 1
ATOM 1448 N N . ASP A 1 188 ? 15.813 -14.570 33.302 1.00 57.19 188 ASP A N 1
ATOM 1449 C CA . ASP A 1 188 ? 16.043 -13.358 34.080 1.00 57.19 188 ASP A CA 1
ATOM 1450 C C . ASP A 1 188 ? 15.134 -12.199 33.638 1.00 57.19 188 ASP A C 1
ATOM 1452 O O . ASP A 1 188 ? 14.548 -11.517 34.480 1.00 57.19 188 ASP A O 1
ATOM 1456 N N . ARG A 1 189 ? 14.894 -12.031 32.328 1.00 59.75 189 ARG A N 1
ATOM 1457 C CA . ARG A 1 189 ? 14.002 -10.976 31.805 1.00 59.75 189 ARG A CA 1
ATOM 1458 C C . ARG A 1 189 ? 12.526 -11.281 32.039 1.00 59.75 189 ARG A C 1
ATOM 1460 O O . ARG A 1 189 ? 11.734 -10.370 32.283 1.00 59.75 189 ARG A O 1
ATOM 1467 N N . ALA A 1 190 ? 12.147 -12.558 31.980 1.00 53.97 190 ALA A N 1
ATOM 1468 C CA . ALA A 1 190 ? 10.790 -12.991 32.304 1.00 53.97 190 ALA A CA 1
ATOM 1469 C C . ALA A 1 190 ? 10.471 -12.761 33.793 1.00 53.97 190 ALA A C 1
ATOM 1471 O O . ALA A 1 190 ? 9.387 -12.276 34.125 1.00 53.97 190 ALA A O 1
ATOM 1472 N N . ASN A 1 191 ? 11.433 -13.036 34.680 1.00 54.94 191 ASN A N 1
ATOM 1473 C CA . ASN A 1 191 ? 11.309 -12.766 36.111 1.00 54.94 191 ASN A CA 1
ATOM 1474 C C . ASN A 1 191 ? 11.226 -11.268 36.421 1.00 54.94 191 ASN A C 1
ATOM 1476 O O . ASN A 1 191 ? 10.427 -10.879 37.269 1.00 54.94 191 ASN A O 1
ATOM 1480 N N . GLU A 1 192 ? 11.979 -10.420 35.721 1.00 64.25 192 GLU A N 1
ATOM 1481 C CA . GLU A 1 192 ? 11.943 -8.963 35.910 1.00 64.25 192 GLU A CA 1
ATOM 1482 C C . GLU A 1 192 ? 10.588 -8.357 35.482 1.00 64.25 192 GLU A C 1
ATOM 1484 O O . GLU A 1 192 ? 9.991 -7.554 36.205 1.00 64.25 192 GLU A O 1
ATOM 1489 N N . LEU A 1 193 ? 10.028 -8.827 34.358 1.00 57.50 193 LEU A N 1
ATOM 1490 C CA . LEU A 1 193 ? 8.671 -8.488 33.907 1.00 57.50 193 LEU A CA 1
ATOM 1491 C C . LEU A 1 193 ? 7.596 -8.942 34.893 1.00 57.50 193 LEU A C 1
ATOM 1493 O O . LEU A 1 193 ? 6.694 -8.169 35.220 1.00 57.50 193 LEU A O 1
ATOM 1497 N N . LEU A 1 194 ? 7.682 -10.186 35.372 1.00 54.97 194 LEU A N 1
ATOM 1498 C CA . LEU A 1 194 ? 6.749 -10.718 36.360 1.00 54.97 194 LEU A CA 1
ATOM 1499 C C . LEU A 1 194 ? 6.854 -9.942 37.675 1.00 54.97 194 LEU A C 1
ATOM 1501 O O . LEU A 1 194 ? 5.833 -9.512 38.195 1.00 54.97 194 LEU A O 1
ATOM 1505 N N . GLN A 1 195 ? 8.051 -9.659 38.184 1.00 64.62 195 GLN A N 1
ATOM 1506 C CA . GLN A 1 195 ? 8.231 -8.861 39.403 1.00 64.62 195 GLN A CA 1
ATOM 1507 C C . GLN A 1 195 ? 7.736 -7.414 39.250 1.00 64.62 195 GLN A C 1
ATOM 1509 O O . GLN A 1 195 ? 7.279 -6.819 40.226 1.00 64.62 195 GLN A O 1
ATOM 1514 N N . GLY A 1 196 ? 7.773 -6.848 38.040 1.00 60.25 196 GLY A N 1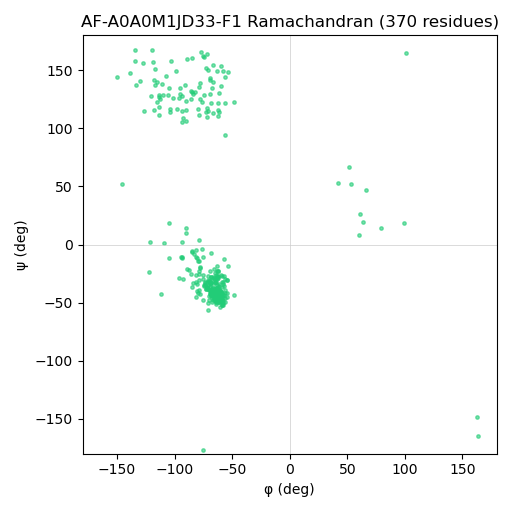
ATOM 1515 C CA . GLY A 1 196 ? 7.225 -5.524 37.741 1.00 60.25 196 GLY A CA 1
ATOM 1516 C C . GLY A 1 196 ? 5.704 -5.507 37.552 1.00 60.25 196 GLY A C 1
ATOM 1517 O O . GLY A 1 196 ? 5.021 -4.610 38.037 1.00 60.25 196 GLY A O 1
ATOM 1518 N N . LEU A 1 197 ? 5.120 -6.482 36.868 1.00 54.34 197 LEU A N 1
ATOM 1519 C CA . LEU A 1 197 ? 3.677 -6.485 36.601 1.00 54.34 197 LEU A CA 1
ATOM 1520 C C . LEU A 1 197 ? 2.878 -7.072 37.764 1.00 54.34 197 LEU A C 1
ATOM 1522 O O . LEU A 1 197 ? 1.780 -6.599 38.056 1.00 54.34 197 LEU A O 1
ATOM 1526 N N . MET A 1 198 ? 3.438 -8.054 38.471 1.00 52.06 198 MET A N 1
ATOM 1527 C CA . MET A 1 198 ? 2.727 -8.790 39.510 1.00 52.06 198 MET A CA 1
ATOM 1528 C C . MET A 1 198 ? 2.260 -7.923 40.685 1.00 52.06 198 MET A C 1
ATOM 1530 O O . MET A 1 198 ? 1.148 -8.157 41.140 1.00 52.06 198 MET A O 1
ATOM 1534 N N . PRO A 1 199 ? 2.983 -6.887 41.152 1.00 62.31 199 PRO A N 1
ATOM 1535 C CA . PRO A 1 199 ? 2.474 -5.976 42.173 1.00 62.31 199 PRO A CA 1
ATOM 1536 C C . PRO A 1 199 ? 1.219 -5.227 41.714 1.00 62.31 199 PRO A C 1
ATOM 1538 O O . PRO A 1 199 ? 0.235 -5.225 42.443 1.00 62.31 199 PRO A O 1
ATOM 1541 N N . ILE A 1 200 ? 1.211 -4.690 40.487 1.00 57.88 200 ILE A N 1
ATOM 1542 C CA . ILE A 1 200 ? 0.081 -3.931 39.915 1.00 57.88 200 ILE A CA 1
ATOM 1543 C C . ILE A 1 200 ? -1.117 -4.858 39.709 1.00 57.88 200 ILE A C 1
ATOM 1545 O O . ILE A 1 200 ? -2.229 -4.569 40.152 1.00 57.88 200 ILE A O 1
ATOM 1549 N N . VAL A 1 201 ? -0.872 -6.020 39.100 1.00 52.59 201 VAL A N 1
ATOM 1550 C CA . VAL A 1 201 ? -1.896 -7.049 38.913 1.00 52.59 201 VAL A CA 1
ATOM 1551 C C . VAL A 1 201 ? -2.409 -7.530 40.265 1.00 52.59 201 VAL A C 1
ATOM 1553 O O . VAL A 1 201 ? -3.610 -7.668 40.418 1.00 52.59 201 VAL A O 1
ATOM 1556 N N . SER A 1 202 ? -1.552 -7.735 41.268 1.00 54.53 202 SER A N 1
ATOM 1557 C CA . SER A 1 202 ? -1.955 -8.198 42.600 1.00 54.53 202 SER A CA 1
ATOM 1558 C C . SER A 1 202 ? -2.695 -7.140 43.415 1.00 54.53 202 SER A C 1
ATOM 1560 O O . SER A 1 202 ? -3.571 -7.505 44.186 1.00 54.53 202 SER A O 1
ATOM 1562 N N . GLU A 1 203 ? -2.396 -5.850 43.250 1.00 64.62 203 GLU A N 1
ATOM 1563 C CA . GLU A 1 203 ? -3.060 -4.747 43.953 1.00 64.62 203 GLU A CA 1
ATOM 1564 C C . GLU A 1 203 ? -4.498 -4.585 43.441 1.00 64.62 203 GLU A C 1
ATOM 1566 O O . GLU A 1 203 ? -5.445 -4.606 44.234 1.00 64.62 203 GLU A O 1
ATOM 1571 N N . HIS A 1 204 ? -4.674 -4.568 42.114 1.00 56.91 204 HIS A N 1
ATOM 1572 C CA . HIS A 1 204 ? -5.990 -4.536 41.466 1.00 56.91 204 HIS A CA 1
ATOM 1573 C C . HIS A 1 204 ? -6.739 -5.858 41.576 1.00 56.91 204 HIS A C 1
ATOM 1575 O O . HIS A 1 204 ? -7.950 -5.871 41.796 1.00 56.91 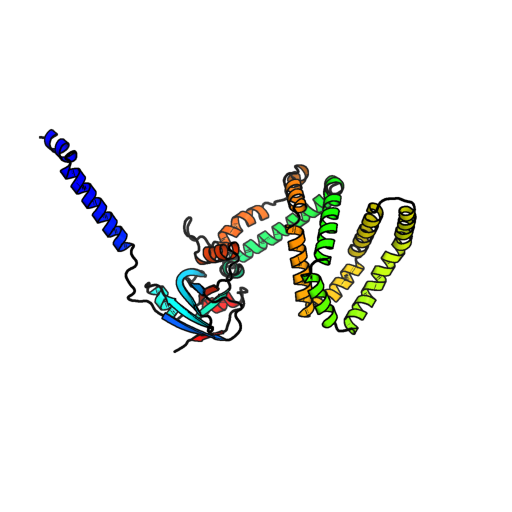204 HIS A O 1
ATOM 1581 N N . ALA A 1 205 ? -6.030 -6.986 41.494 1.00 50.03 205 ALA A N 1
ATOM 1582 C CA . ALA A 1 205 ? -6.619 -8.287 41.754 1.00 50.03 205 ALA A CA 1
ATOM 1583 C C . ALA A 1 205 ? -7.066 -8.375 43.202 1.00 50.03 205 ALA A C 1
ATOM 1585 O O . ALA A 1 205 ? -8.158 -8.857 43.399 1.00 50.03 205 ALA A O 1
ATOM 1586 N N . ARG A 1 206 ? -6.320 -7.891 44.204 1.00 52.00 206 ARG A N 1
ATOM 1587 C CA . ARG A 1 206 ? -6.686 -7.958 45.632 1.00 52.00 206 ARG A CA 1
ATOM 1588 C C . ARG A 1 206 ? -7.815 -6.998 46.005 1.00 52.00 206 ARG A C 1
ATOM 1590 O O . ARG A 1 206 ? -8.668 -7.384 46.807 1.00 52.00 206 ARG A O 1
ATOM 1597 N N . SER A 1 207 ? -7.851 -5.790 45.436 1.00 53.72 207 SER A N 1
ATOM 1598 C CA . SER A 1 207 ? -8.960 -4.843 45.643 1.00 53.72 207 SER A CA 1
ATOM 1599 C C . SER A 1 207 ? -10.274 -5.398 45.079 1.00 53.72 207 SER A C 1
ATOM 1601 O O . SER A 1 207 ? -11.323 -5.297 45.719 1.00 53.72 207 SER A O 1
ATOM 1603 N N . ASN A 1 208 ? -10.197 -6.096 43.944 1.00 48.38 208 ASN A N 1
ATOM 1604 C CA . ASN A 1 208 ? -11.338 -6.736 43.303 1.00 48.38 208 ASN A CA 1
ATOM 1605 C C . ASN A 1 208 ? -11.532 -8.204 43.699 1.00 48.38 208 ASN A C 1
ATOM 1607 O O . ASN A 1 208 ? -12.605 -8.743 43.464 1.00 48.38 208 ASN A O 1
ATOM 1611 N N . PHE A 1 209 ? -10.573 -8.853 44.363 1.00 47.66 209 PHE A N 1
ATOM 1612 C CA . PHE A 1 209 ? -10.605 -10.280 44.715 1.00 47.66 209 PHE A CA 1
ATOM 1613 C C . PHE A 1 209 ? -11.782 -10.550 45.627 1.00 47.66 209 PHE A C 1
ATOM 1615 O O . PHE A 1 209 ? -12.571 -11.443 45.363 1.00 47.66 209 PHE A O 1
ATOM 1622 N N . TRP A 1 210 ? -11.972 -9.719 46.650 1.00 50.88 210 TRP A N 1
ATOM 1623 C CA . TRP A 1 210 ? -13.116 -9.836 47.549 1.00 50.88 210 TRP A CA 1
ATOM 1624 C C . TRP A 1 210 ? -14.450 -9.587 46.843 1.00 50.88 210 TRP A C 1
ATOM 1626 O O . TRP A 1 210 ? -15.457 -10.180 47.218 1.00 50.88 210 TRP A O 1
ATOM 1636 N N . ARG A 1 211 ? -14.466 -8.762 45.792 1.00 51.41 211 ARG A N 1
ATOM 1637 C CA . ARG A 1 211 ? -15.655 -8.483 44.977 1.00 51.41 211 ARG A CA 1
ATOM 1638 C C . ARG A 1 211 ? -15.973 -9.657 44.050 1.00 51.41 211 ARG A C 1
ATOM 1640 O O . ARG A 1 211 ? -17.098 -10.146 44.054 1.00 51.41 211 ARG A O 1
ATOM 1647 N N . THR A 1 212 ? -14.967 -10.171 43.350 1.00 44.44 212 THR A N 1
ATOM 1648 C CA . THR A 1 212 ? -15.027 -11.331 42.454 1.00 44.44 212 THR A CA 1
ATOM 1649 C C . THR A 1 212 ? -15.300 -12.622 43.216 1.00 44.44 212 THR A C 1
ATOM 1651 O O . THR A 1 212 ? -16.057 -13.450 42.731 1.00 44.44 212 THR A O 1
ATOM 1654 N N . LEU A 1 213 ? -14.768 -12.794 44.427 1.00 44.44 213 LEU A N 1
ATOM 1655 C CA . LEU A 1 213 ? -15.001 -13.964 45.279 1.00 44.44 213 LEU A CA 1
ATOM 1656 C C . LEU A 1 213 ? -16.403 -13.930 45.901 1.00 44.44 213 LEU A C 1
ATOM 1658 O O . LEU A 1 213 ? -17.064 -14.961 45.966 1.00 44.44 213 LEU A O 1
ATOM 1662 N N . ARG A 1 214 ? -16.916 -12.740 46.246 1.00 49.97 214 ARG A N 1
ATOM 1663 C CA . ARG A 1 214 ? -18.317 -12.544 46.658 1.00 49.97 214 ARG A CA 1
ATOM 1664 C C . ARG A 1 214 ? -19.297 -12.781 45.500 1.00 49.97 214 ARG A C 1
ATOM 1666 O O . ARG A 1 214 ? -20.325 -13.414 45.713 1.00 49.97 214 ARG A O 1
ATOM 1673 N N . LEU A 1 215 ? -18.941 -12.359 44.282 1.00 45.91 215 LEU A N 1
ATOM 1674 C CA . LEU A 1 215 ? -19.674 -12.657 43.040 1.00 45.91 215 LEU A CA 1
ATOM 1675 C C . LEU A 1 215 ? -19.566 -14.138 42.629 1.00 45.91 215 LEU A C 1
ATOM 1677 O O . LEU A 1 215 ? -20.511 -14.697 42.084 1.00 45.91 215 LEU A O 1
ATOM 1681 N N . SER A 1 216 ? -18.447 -14.799 42.932 1.00 39.75 216 SER A N 1
ATOM 1682 C CA . SER A 1 216 ? -18.233 -16.227 42.649 1.00 39.75 216 SER A CA 1
ATOM 1683 C C . SER A 1 216 ? -18.929 -17.136 43.673 1.00 39.75 216 SER A C 1
ATOM 1685 O O . SER A 1 216 ? -19.400 -18.222 43.345 1.00 39.75 216 SER A O 1
ATOM 1687 N N . MET A 1 217 ? -19.071 -16.682 44.922 1.00 40.75 217 MET A N 1
ATOM 1688 C CA . MET A 1 217 ? -19.937 -17.338 45.906 1.00 40.75 217 MET A CA 1
ATOM 1689 C C . MET A 1 217 ? -21.422 -17.202 45.540 1.00 40.75 217 MET A C 1
ATOM 1691 O O . MET A 1 217 ? -22.183 -18.137 45.778 1.00 40.75 217 MET A O 1
ATOM 1695 N N . SER A 1 218 ? -21.846 -16.096 44.911 1.00 39.09 218 SER A N 1
ATOM 1696 C CA . SER A 1 218 ? -23.227 -15.949 44.423 1.00 39.09 218 SER A CA 1
ATOM 1697 C C . SER A 1 218 ? -23.507 -16.697 43.111 1.00 39.09 218 SER A C 1
ATOM 1699 O O . SER A 1 218 ? -24.667 -16.983 42.813 1.00 39.09 218 SER A O 1
ATOM 1701 N N . THR A 1 219 ? -22.489 -17.048 42.318 1.00 42.09 219 THR A N 1
ATOM 1702 C CA . THR A 1 219 ? -22.640 -17.926 41.138 1.00 42.09 219 THR A CA 1
ATOM 1703 C C . THR A 1 219 ? -22.668 -19.410 41.523 1.00 42.09 219 THR A C 1
ATOM 1705 O O . THR A 1 219 ? -23.438 -20.162 40.931 1.00 42.09 219 THR A O 1
ATOM 1708 N N . LEU A 1 220 ? -21.964 -19.828 42.587 1.00 42.44 220 LEU A N 1
ATOM 1709 C CA . LEU A 1 220 ? -22.141 -21.158 43.208 1.00 42.44 220 LEU A CA 1
ATOM 1710 C C . LEU A 1 220 ? -23.555 -21.366 43.789 1.00 42.44 220 LEU A C 1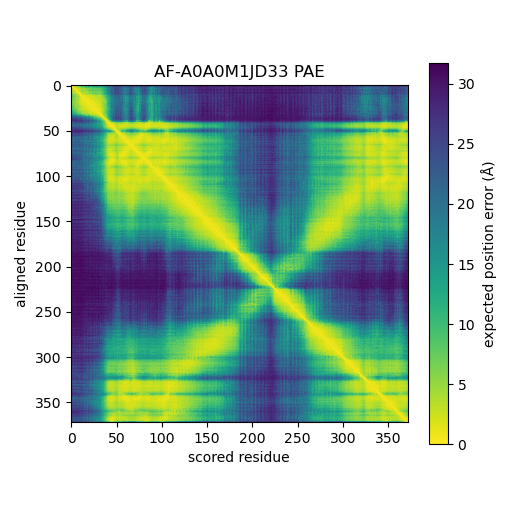
ATOM 1712 O O . LEU A 1 220 ? -24.011 -22.501 43.893 1.00 42.44 220 LEU A O 1
ATOM 1716 N N . MET A 1 221 ? -24.272 -20.280 44.099 1.00 43.06 221 MET A N 1
ATOM 1717 C CA . MET A 1 221 ? -25.696 -20.284 44.470 1.00 43.06 221 MET A CA 1
ATOM 1718 C C . MET A 1 221 ? -26.659 -20.131 43.270 1.00 43.06 221 MET A C 1
ATOM 1720 O O . MET A 1 221 ? -27.846 -19.883 43.466 1.00 43.06 221 MET A O 1
ATOM 1724 N N . GLY A 1 222 ? -26.182 -20.305 42.030 1.00 36.25 222 GLY A N 1
ATOM 1725 C CA . GLY A 1 222 ? -27.039 -20.469 40.848 1.00 36.25 222 GLY A CA 1
ATOM 1726 C C . GLY A 1 222 ? -27.271 -19.225 39.982 1.00 36.25 222 GLY A C 1
ATOM 1727 O O . GLY A 1 222 ? -28.205 -19.223 39.182 1.00 36.25 222 GLY A O 1
ATOM 1728 N N . SER A 1 223 ? -26.446 -18.176 40.085 1.00 44.50 223 SER A N 1
ATOM 1729 C CA . SER A 1 223 ? -26.511 -17.023 39.165 1.00 44.50 223 SER A CA 1
ATOM 1730 C C . SER A 1 223 ? -25.467 -17.088 38.034 1.00 44.50 223 SER A C 1
ATOM 1732 O O . SER A 1 223 ? -24.402 -17.680 38.171 1.00 44.50 223 SER A O 1
ATOM 1734 N N . SER A 1 224 ? -25.825 -16.524 36.875 1.00 51.28 224 SER A N 1
ATOM 1735 C CA . SER A 1 224 ? -25.234 -16.767 35.545 1.00 51.28 22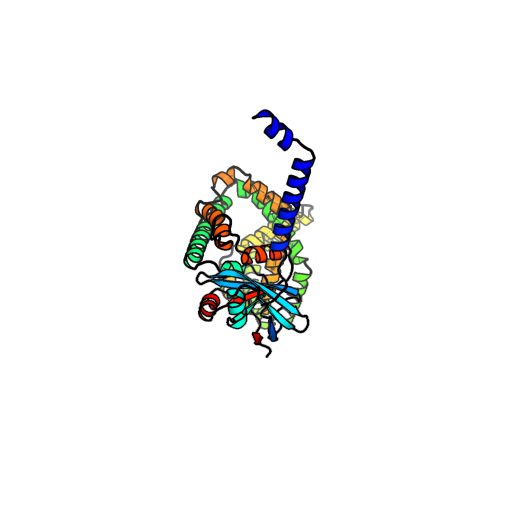4 SER A CA 1
ATOM 1736 C C . SER A 1 224 ? -23.778 -16.310 35.326 1.00 51.28 224 SER A C 1
ATOM 1738 O O . SER A 1 224 ? -23.343 -15.297 35.873 1.00 51.28 224 SER A O 1
ATOM 1740 N N . SER A 1 225 ? -23.086 -16.966 34.379 1.00 54.12 225 SER A N 1
ATOM 1741 C CA . SER A 1 225 ? -21.699 -16.706 33.933 1.00 54.12 225 SER A CA 1
ATOM 1742 C C . SER A 1 225 ? -21.405 -15.287 33.409 1.00 54.12 225 SER A C 1
ATOM 1744 O O . SER A 1 225 ? -20.239 -14.931 33.238 1.00 54.12 225 SER A O 1
ATOM 1746 N N . ARG A 1 226 ? -22.433 -14.466 33.150 1.00 51.34 226 ARG A N 1
ATOM 1747 C CA . ARG A 1 226 ? -22.287 -13.076 32.681 1.00 51.34 226 ARG A CA 1
ATOM 1748 C C . ARG A 1 226 ? -21.681 -12.152 33.735 1.00 51.34 226 ARG A C 1
ATOM 1750 O O . ARG A 1 226 ? -20.801 -11.371 33.399 1.00 51.34 226 ARG A O 1
ATOM 1757 N N . ALA A 1 227 ? -22.069 -12.296 35.003 1.00 53.25 227 ALA A N 1
ATOM 1758 C CA . ALA A 1 227 ? -21.553 -11.451 36.085 1.00 53.25 227 ALA A CA 1
ATOM 1759 C C . ALA A 1 227 ? -20.047 -11.667 36.318 1.00 53.25 227 ALA A C 1
ATOM 1761 O O . ALA A 1 227 ? -19.310 -10.740 36.640 1.00 53.25 227 ALA A O 1
ATOM 1762 N N . GLN A 1 228 ? -19.573 -12.897 36.104 1.00 48.16 228 GLN A N 1
ATOM 1763 C CA . GLN A 1 228 ? -18.154 -13.228 36.184 1.00 48.16 228 GLN A CA 1
ATOM 1764 C C . GLN A 1 228 ? -17.372 -12.653 34.994 1.00 48.16 228 GLN A C 1
ATOM 1766 O O . GLN A 1 228 ? -16.260 -12.165 35.172 1.00 48.16 228 GLN A O 1
ATOM 1771 N N . GLN A 1 229 ? -17.959 -12.655 33.793 1.00 50.62 229 GLN A N 1
ATOM 1772 C CA . GLN A 1 229 ? -17.363 -12.013 32.617 1.00 50.62 229 GLN A CA 1
ATOM 1773 C C . GLN A 1 229 ? -17.302 -10.489 32.751 1.00 50.62 229 GLN A C 1
ATOM 1775 O O . GLN A 1 229 ? -16.265 -9.911 32.440 1.00 50.62 229 GLN A O 1
ATOM 1780 N N . GLU A 1 230 ? -18.356 -9.846 33.257 1.00 56.97 230 GLU A N 1
ATOM 1781 C CA . GLU A 1 230 ? -18.354 -8.406 33.549 1.00 56.97 230 GLU A CA 1
ATOM 1782 C C . GLU A 1 230 ? -17.316 -8.050 34.615 1.00 56.97 230 GLU A C 1
ATOM 1784 O O . GLU A 1 230 ? -16.569 -7.094 34.433 1.00 56.97 230 GLU A O 1
ATOM 1789 N N . ALA A 1 231 ? -17.179 -8.860 35.671 1.00 53.72 231 ALA A N 1
ATOM 1790 C CA . ALA A 1 231 ? -16.162 -8.646 36.699 1.00 53.72 231 ALA A CA 1
ATOM 1791 C C . ALA A 1 231 ? -14.730 -8.754 36.145 1.00 53.72 231 ALA A C 1
ATOM 1793 O O . ALA A 1 231 ? -13.873 -7.945 36.491 1.00 53.72 231 ALA A O 1
ATOM 1794 N N . VAL A 1 232 ? -14.465 -9.720 35.258 1.00 50.47 232 VAL A N 1
ATOM 1795 C CA . VAL A 1 232 ? -13.154 -9.866 34.600 1.00 50.47 232 VAL A CA 1
ATOM 1796 C C . VAL A 1 232 ? -12.899 -8.729 33.609 1.00 50.47 232 VAL A C 1
ATOM 1798 O O . VAL A 1 232 ? -11.795 -8.192 33.570 1.00 50.47 232 VAL A O 1
ATOM 1801 N N . ALA A 1 233 ? -13.903 -8.323 32.831 1.00 48.09 233 ALA A N 1
ATOM 1802 C CA . ALA A 1 233 ? -13.785 -7.199 31.904 1.00 48.09 233 ALA A CA 1
ATOM 1803 C C . ALA A 1 233 ? -13.533 -5.877 32.645 1.00 48.09 233 ALA A C 1
ATOM 1805 O O . ALA A 1 233 ? -12.700 -5.081 32.216 1.00 48.09 233 ALA A O 1
ATOM 1806 N N . GLN A 1 234 ? -14.198 -5.674 33.782 1.00 56.78 234 GLN A N 1
ATOM 1807 C CA . GLN A 1 234 ? -14.018 -4.506 34.635 1.00 56.78 234 GLN A CA 1
ATOM 1808 C C . GLN A 1 234 ? -12.637 -4.500 35.301 1.00 56.78 234 GLN A C 1
ATOM 1810 O O . GLN A 1 234 ? -11.961 -3.477 35.264 1.00 56.78 234 GLN A O 1
ATOM 1815 N N . LEU A 1 235 ? -12.161 -5.653 35.785 1.00 52.47 235 LEU A N 1
ATOM 1816 C CA . LEU A 1 235 ? -10.795 -5.818 36.289 1.00 52.47 235 LEU A CA 1
ATOM 1817 C C . LEU A 1 235 ? -9.751 -5.459 35.220 1.00 52.47 235 LEU A C 1
ATOM 1819 O O . LEU A 1 235 ? -8.828 -4.695 35.479 1.00 52.47 235 LEU A O 1
ATOM 1823 N N . MET A 1 236 ? -9.907 -5.986 34.002 1.00 49.88 236 MET A N 1
ATOM 1824 C CA . MET A 1 236 ? -8.996 -5.694 32.892 1.00 49.88 236 MET A CA 1
ATOM 1825 C C . MET A 1 236 ? -9.058 -4.221 32.484 1.00 49.88 236 MET A C 1
ATOM 1827 O O . MET A 1 236 ? -8.023 -3.623 32.215 1.00 49.88 236 MET A O 1
ATOM 1831 N N . SER A 1 237 ? -10.248 -3.619 32.479 1.00 53.28 237 SER A N 1
ATOM 1832 C CA . SER A 1 237 ? -10.425 -2.191 32.215 1.00 53.28 237 SER A CA 1
ATOM 1833 C C . SER A 1 237 ? -9.736 -1.325 33.272 1.00 53.28 237 SER A C 1
ATOM 1835 O O . SER A 1 237 ? -9.114 -0.328 32.917 1.00 53.28 237 SER A O 1
ATOM 1837 N N . GLU A 1 238 ? -9.827 -1.687 34.552 1.00 57.03 238 GLU A N 1
ATOM 1838 C CA . GLU A 1 238 ? -9.179 -0.971 35.659 1.00 57.03 238 GLU A CA 1
ATOM 1839 C C . GLU A 1 238 ? -7.653 -1.112 35.604 1.00 57.03 238 GLU A C 1
ATOM 1841 O O . GLU A 1 238 ? -6.948 -0.118 35.751 1.00 57.03 238 GLU A O 1
ATOM 1846 N N . ILE A 1 239 ? -7.149 -2.309 35.281 1.00 51.41 239 ILE A N 1
ATOM 1847 C CA . ILE A 1 239 ? -5.717 -2.561 35.073 1.00 51.41 239 ILE A CA 1
ATOM 1848 C C . ILE A 1 239 ? -5.186 -1.747 33.883 1.00 51.41 239 ILE A C 1
ATOM 1850 O O . ILE A 1 239 ? -4.168 -1.076 34.011 1.00 51.41 239 ILE A O 1
ATOM 1854 N N . ILE A 1 240 ? -5.878 -1.763 32.736 1.00 55.94 240 ILE A N 1
ATOM 1855 C CA . ILE A 1 240 ? -5.476 -1.019 31.525 1.00 55.94 240 ILE A CA 1
ATOM 1856 C C . ILE A 1 240 ? -5.526 0.497 31.753 1.00 55.94 240 ILE A C 1
ATOM 1858 O O . ILE A 1 240 ? -4.723 1.233 31.181 1.00 55.94 240 ILE A O 1
ATOM 1862 N N . SER A 1 241 ? -6.456 0.964 32.586 1.00 58.44 241 SER A N 1
ATOM 1863 C CA . SER A 1 241 ? -6.612 2.387 32.904 1.00 58.44 241 SER A CA 1
ATOM 1864 C C . SER A 1 241 ? -5.634 2.879 33.975 1.00 58.44 241 SER A C 1
ATOM 1866 O O . SER A 1 241 ? -5.622 4.077 34.260 1.00 58.44 241 SER A O 1
ATOM 1868 N N . ASP A 1 242 ? -4.823 2.000 34.577 1.00 60.03 242 ASP A N 1
ATOM 1869 C CA . ASP A 1 242 ? -3.833 2.402 35.573 1.00 60.03 242 ASP A CA 1
ATOM 1870 C C . ASP A 1 242 ? -2.668 3.157 34.894 1.00 60.03 242 ASP A C 1
ATOM 1872 O O . ASP A 1 242 ? -1.931 2.575 34.088 1.00 60.03 242 ASP A O 1
ATOM 1876 N N . PRO A 1 243 ? -2.438 4.444 35.222 1.00 62.09 243 PRO A N 1
ATOM 1877 C CA . PRO A 1 243 ? -1.345 5.223 34.642 1.00 62.09 243 PRO A CA 1
ATOM 1878 C C . PRO A 1 243 ? 0.042 4.618 34.924 1.00 62.09 243 PRO A C 1
ATOM 1880 O O . PRO A 1 243 ? 0.947 4.778 34.106 1.00 62.09 243 PRO A O 1
ATOM 1883 N N . ARG A 1 244 ? 0.207 3.862 36.020 1.00 68.12 244 ARG A N 1
ATOM 1884 C CA . ARG A 1 244 ? 1.453 3.153 36.364 1.00 68.12 244 ARG A CA 1
ATOM 1885 C C . ARG A 1 244 ? 1.726 1.987 35.420 1.00 68.12 244 ARG A C 1
ATOM 1887 O O . ARG A 1 244 ? 2.885 1.668 35.160 1.00 68.12 244 ARG A O 1
ATOM 1894 N N . LEU A 1 245 ? 0.673 1.344 34.903 1.00 54.91 245 LEU A N 1
ATOM 1895 C CA . LEU A 1 245 ? 0.813 0.321 33.872 1.00 54.91 245 LEU A CA 1
ATOM 1896 C C . LEU A 1 245 ? 1.297 0.963 32.572 1.00 54.91 245 LEU A C 1
ATOM 1898 O O . LEU A 1 245 ? 2.213 0.436 31.954 1.00 54.91 245 LEU A O 1
ATOM 1902 N N . GLY A 1 246 ? 0.740 2.116 32.193 1.00 49.31 246 GLY A N 1
ATOM 1903 C CA . GLY A 1 246 ? 1.200 2.884 31.034 1.00 49.31 246 GLY A CA 1
ATOM 1904 C C . GLY A 1 246 ? 2.667 3.315 31.143 1.00 49.31 246 GLY A C 1
ATOM 1905 O O . GLY A 1 246 ? 3.410 3.187 30.175 1.00 49.31 246 GLY A O 1
ATOM 1906 N N . GLU A 1 247 ? 3.100 3.760 32.325 1.00 62.00 247 GLU A N 1
ATOM 1907 C CA . GLU A 1 247 ? 4.487 4.157 32.607 1.00 62.00 247 GLU A CA 1
ATOM 1908 C C . GLU A 1 247 ? 5.458 2.965 32.618 1.00 62.00 247 GLU A C 1
ATOM 1910 O O . GLU A 1 247 ? 6.535 3.029 32.030 1.00 62.00 247 GLU A O 1
ATOM 1915 N N . ARG A 1 248 ? 5.076 1.829 33.216 1.00 63.00 248 ARG A N 1
ATOM 1916 C CA . ARG A 1 248 ? 5.897 0.611 33.139 1.00 63.00 248 ARG A CA 1
ATOM 1917 C C . ARG A 1 248 ? 5.937 0.049 31.727 1.00 63.00 248 ARG A C 1
ATOM 1919 O O . ARG A 1 248 ? 7.013 -0.260 31.237 1.00 63.00 248 ARG A O 1
ATOM 1926 N N . LEU A 1 249 ? 4.799 -0.047 31.043 1.00 54.44 249 LEU A N 1
ATOM 1927 C CA . LEU A 1 249 ? 4.757 -0.502 29.657 1.00 54.44 249 LEU A CA 1
ATOM 1928 C C . LEU A 1 249 ? 5.591 0.414 28.762 1.00 54.44 249 LEU A C 1
ATOM 1930 O O . LEU A 1 249 ? 6.336 -0.106 27.949 1.00 54.44 249 LEU A O 1
ATOM 1934 N N . SER A 1 250 ? 5.556 1.737 28.923 1.00 50.22 250 SER A N 1
ATOM 1935 C CA . SER A 1 250 ? 6.354 2.646 28.088 1.00 50.22 250 SER A CA 1
ATOM 1936 C C . SER A 1 250 ? 7.865 2.518 28.310 1.00 50.22 250 SER A C 1
ATOM 1938 O O . SER A 1 250 ? 8.623 2.743 27.371 1.00 50.22 250 SER A O 1
ATOM 1940 N N . VAL A 1 251 ? 8.310 2.105 29.500 1.00 61.41 251 VAL A N 1
ATOM 1941 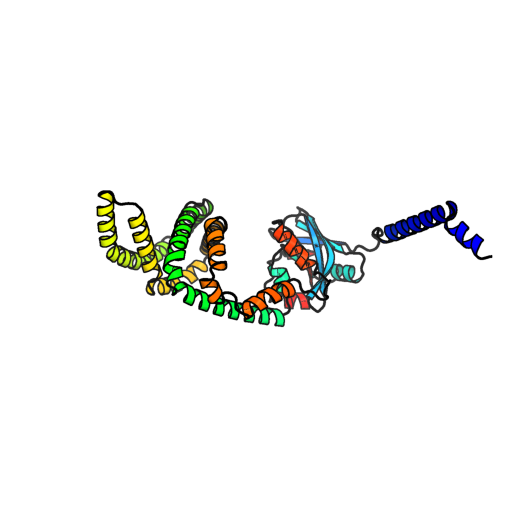C CA . VAL A 1 251 ? 9.729 1.844 29.806 1.00 61.41 251 VAL A CA 1
ATOM 1942 C C . VAL A 1 251 ? 10.150 0.428 29.399 1.00 61.41 251 VAL A C 1
ATOM 1944 O O . VAL A 1 251 ? 11.266 0.224 28.923 1.00 61.41 251 VAL A O 1
ATOM 1947 N N . THR A 1 252 ? 9.267 -0.560 29.550 1.00 57.03 252 THR A N 1
ATOM 1948 C CA . THR A 1 252 ? 9.588 -1.979 29.333 1.00 57.03 252 THR A CA 1
ATOM 1949 C C . THR A 1 252 ? 9.294 -2.458 27.903 1.00 57.03 252 THR A C 1
ATOM 1951 O O . THR A 1 252 ? 10.012 -3.324 27.404 1.00 57.03 252 THR A O 1
ATOM 1954 N N . LEU A 1 253 ? 8.304 -1.893 27.190 1.00 48.91 253 LEU A N 1
ATOM 1955 C CA . LEU A 1 253 ? 8.008 -2.258 25.791 1.00 48.91 253 LEU A CA 1
ATOM 1956 C C . LEU A 1 253 ? 9.164 -1.953 24.839 1.00 48.91 253 LEU A C 1
ATOM 1958 O O . LEU A 1 253 ? 9.490 -2.842 24.062 1.00 48.91 253 LEU A O 1
ATOM 1962 N N . PRO A 1 254 ? 9.772 -0.750 24.824 1.00 48.41 254 PRO A N 1
ATOM 1963 C CA . PRO A 1 254 ? 10.787 -0.420 23.827 1.00 48.41 254 PRO A CA 1
ATOM 1964 C C . PRO A 1 254 ? 11.977 -1.396 23.789 1.00 48.41 254 PRO A C 1
ATOM 1966 O O . PRO A 1 254 ? 12.309 -1.850 22.694 1.00 48.41 254 PRO A O 1
ATOM 1969 N N . PRO A 1 255 ? 12.591 -1.806 24.921 1.00 51.84 255 PRO A N 1
ATOM 1970 C CA . PRO A 1 255 ? 13.674 -2.792 24.897 1.00 51.84 255 PRO A CA 1
ATOM 1971 C C . PRO A 1 255 ? 13.203 -4.215 24.560 1.00 51.84 255 PRO A C 1
ATOM 1973 O O . PRO A 1 255 ? 13.971 -4.983 23.980 1.00 51.84 255 PRO A O 1
ATOM 1976 N N . LEU A 1 256 ? 11.949 -4.574 24.859 1.00 50.41 256 LEU A N 1
ATOM 1977 C CA . LEU A 1 256 ? 11.370 -5.853 24.439 1.00 50.41 256 LEU A CA 1
ATOM 1978 C C . LEU A 1 256 ? 11.120 -5.876 22.930 1.00 50.41 256 LEU A C 1
ATOM 1980 O O . LEU A 1 256 ? 11.609 -6.771 22.248 1.00 50.41 256 LEU A O 1
ATOM 1984 N N . LEU A 1 257 ? 10.458 -4.847 22.398 1.00 43.81 257 LEU A N 1
ATOM 1985 C CA . LEU A 1 257 ? 10.211 -4.632 20.970 1.00 43.81 257 LEU A CA 1
ATOM 1986 C C . LEU A 1 257 ? 11.499 -4.435 20.157 1.00 43.81 257 LEU A C 1
ATOM 1988 O O . LEU A 1 257 ? 11.472 -4.593 18.945 1.00 43.81 257 LEU A O 1
ATOM 1992 N N . ALA A 1 258 ? 12.626 -4.108 20.791 1.00 50.00 258 ALA A N 1
ATOM 1993 C CA . ALA A 1 258 ? 13.932 -4.070 20.136 1.00 50.00 258 ALA A CA 1
ATOM 1994 C C . ALA A 1 258 ? 14.559 -5.467 19.957 1.00 50.00 258 ALA A C 1
ATOM 1996 O O . ALA A 1 258 ? 15.509 -5.620 19.188 1.00 50.00 258 ALA A O 1
ATOM 1997 N N . SER A 1 259 ? 14.046 -6.497 20.637 1.00 57.88 259 SER A N 1
ATOM 1998 C CA . SER A 1 259 ? 14.490 -7.874 20.426 1.00 57.88 259 SER A CA 1
ATOM 1999 C C . SER A 1 259 ? 13.774 -8.486 19.216 1.00 57.88 259 SER A C 1
ATOM 2001 O O . SER A 1 259 ? 12.548 -8.421 19.089 1.00 57.88 259 SER A O 1
ATOM 2003 N N . SER A 1 260 ? 14.535 -9.101 18.307 1.00 53.09 260 SER A N 1
ATOM 2004 C CA . SER A 1 260 ? 14.006 -9.694 17.068 1.00 53.09 260 SER A CA 1
ATOM 2005 C C . SER A 1 260 ? 12.921 -10.754 17.316 1.00 53.09 260 SER A C 1
ATOM 2007 O O . SER A 1 260 ? 12.031 -10.921 16.483 1.00 53.09 260 SER A O 1
ATOM 2009 N N . GLY A 1 261 ? 12.952 -11.421 18.477 1.00 53.88 261 GLY A N 1
ATOM 2010 C CA . GLY A 1 261 ? 11.931 -12.374 18.918 1.00 53.88 261 GLY A CA 1
ATOM 2011 C C . GLY A 1 261 ? 10.615 -11.729 19.368 1.00 53.88 261 GLY A C 1
ATOM 2012 O O . GLY A 1 261 ? 9.553 -12.273 19.098 1.00 53.88 261 GLY A O 1
ATOM 2013 N N . THR A 1 262 ? 10.620 -10.550 20.000 1.00 53.56 262 THR A N 1
ATOM 2014 C CA . THR A 1 262 ? 9.362 -9.902 20.430 1.00 53.56 262 THR A CA 1
ATOM 2015 C C . THR A 1 262 ? 8.664 -9.143 19.307 1.00 53.56 262 THR A C 1
ATOM 2017 O O . THR A 1 262 ? 7.437 -9.049 19.313 1.00 53.56 262 THR A O 1
ATOM 2020 N N . VAL A 1 263 ? 9.404 -8.665 18.299 1.00 54.22 263 VAL A N 1
ATOM 2021 C CA . VAL A 1 263 ? 8.803 -8.075 17.088 1.00 54.22 263 VAL A CA 1
ATOM 2022 C C . VAL A 1 263 ? 7.954 -9.102 16.345 1.00 54.22 263 VAL A C 1
ATOM 2024 O O . VAL A 1 263 ? 6.844 -8.781 15.922 1.00 54.22 263 VAL A O 1
ATOM 2027 N N . SER A 1 264 ? 8.437 -10.342 16.210 1.00 58.47 264 SER A N 1
ATOM 2028 C CA . SER A 1 264 ? 7.676 -11.404 15.546 1.00 58.47 264 SER A CA 1
ATOM 2029 C C . SER A 1 264 ? 6.442 -11.809 16.357 1.00 58.47 264 SER A C 1
ATOM 2031 O O . SER A 1 264 ? 5.378 -11.992 15.770 1.00 58.47 264 SER A O 1
ATOM 2033 N N . ILE A 1 265 ? 6.534 -11.843 17.693 1.00 64.62 265 ILE A N 1
ATOM 2034 C CA . ILE A 1 265 ? 5.385 -12.100 18.577 1.00 64.62 265 ILE A CA 1
ATOM 2035 C C . ILE A 1 265 ? 4.336 -10.995 18.454 1.00 64.62 265 ILE A C 1
ATOM 2037 O O . ILE A 1 265 ? 3.166 -11.283 18.211 1.00 64.62 265 ILE A O 1
ATOM 2041 N N . GLY A 1 266 ? 4.748 -9.731 18.576 1.00 61.66 266 GLY A N 1
ATOM 2042 C CA . GLY A 1 266 ? 3.854 -8.584 18.444 1.00 61.66 266 GLY A CA 1
ATOM 2043 C C . GLY A 1 266 ? 3.191 -8.534 17.069 1.00 61.66 266 GLY A C 1
ATOM 2044 O O . GLY A 1 266 ? 1.980 -8.349 16.978 1.00 61.66 266 GLY A O 1
ATOM 2045 N N . ALA A 1 267 ? 3.954 -8.784 16.002 1.00 64.94 267 ALA A N 1
ATOM 2046 C CA . ALA A 1 267 ? 3.426 -8.850 14.644 1.00 64.94 267 ALA A CA 1
ATOM 2047 C C . ALA A 1 267 ? 2.415 -9.995 14.470 1.00 64.94 267 ALA A C 1
ATOM 2049 O O . ALA A 1 267 ? 1.361 -9.775 13.877 1.00 64.94 267 ALA A O 1
ATOM 2050 N N . SER A 1 268 ? 2.691 -11.186 15.012 1.00 67.19 268 SER A N 1
ATOM 2051 C CA . SER A 1 268 ? 1.759 -12.322 14.989 1.00 67.19 268 SER A CA 1
ATOM 2052 C C . SER A 1 268 ? 0.482 -12.025 15.773 1.00 67.19 268 SER A C 1
ATOM 2054 O O . SER A 1 268 ? -0.608 -12.238 15.253 1.00 67.19 268 SER A O 1
ATOM 2056 N N . VAL A 1 269 ? 0.590 -11.465 16.983 1.00 67.06 269 VAL A N 1
ATOM 2057 C CA . VAL A 1 269 ? -0.568 -11.081 17.807 1.00 67.06 269 VAL A CA 1
ATOM 2058 C C . VAL A 1 269 ? -1.408 -10.019 17.107 1.00 67.06 269 VAL A C 1
ATOM 2060 O O . VAL A 1 269 ? -2.621 -10.181 17.007 1.00 67.06 269 VAL A O 1
ATOM 2063 N N . ILE A 1 270 ? -0.791 -8.959 16.576 1.00 66.69 270 ILE A N 1
ATOM 2064 C CA . ILE A 1 270 ? -1.501 -7.907 15.836 1.00 66.69 270 ILE A CA 1
ATOM 2065 C C . ILE A 1 270 ? -2.169 -8.493 14.591 1.00 66.69 270 ILE A C 1
ATOM 2067 O O . ILE A 1 270 ? -3.344 -8.224 14.351 1.00 66.69 270 ILE A O 1
ATOM 2071 N N . ARG A 1 271 ? -1.460 -9.326 13.822 1.00 72.56 271 ARG A N 1
ATOM 2072 C CA . ARG A 1 271 ? -1.999 -9.971 12.621 1.00 72.56 271 ARG A CA 1
ATOM 2073 C C . ARG A 1 271 ? -3.200 -10.852 12.945 1.00 72.56 271 ARG A C 1
ATOM 2075 O O . ARG A 1 271 ? -4.219 -10.728 12.277 1.00 72.56 271 ARG A O 1
ATOM 2082 N N . GLU A 1 272 ? -3.102 -11.710 13.957 1.00 73.75 272 GLU A N 1
ATOM 2083 C CA . GLU A 1 272 ? -4.216 -12.572 14.366 1.00 73.75 272 GLU A CA 1
ATOM 2084 C C . GLU A 1 272 ? -5.361 -11.773 14.981 1.00 73.75 272 GLU A C 1
ATOM 2086 O O . GLU A 1 272 ? -6.520 -12.104 14.761 1.00 73.75 272 GLU A O 1
ATOM 2091 N N . THR A 1 273 ? -5.065 -10.671 15.674 1.00 71.00 273 THR A N 1
ATOM 2092 C CA . THR A 1 273 ? -6.091 -9.756 16.184 1.00 71.00 273 THR A CA 1
ATOM 2093 C C . THR A 1 273 ? -6.864 -9.112 15.045 1.00 71.00 273 THR A C 1
ATOM 2095 O O . THR A 1 273 ? -8.091 -9.152 15.036 1.00 71.00 273 THR A O 1
ATOM 2098 N N . ILE A 1 274 ? -6.158 -8.560 14.056 1.00 72.38 274 ILE A N 1
ATOM 2099 C CA . ILE A 1 274 ? -6.770 -7.975 12.862 1.00 72.38 274 ILE A CA 1
ATOM 2100 C C . ILE A 1 274 ? -7.560 -9.041 12.105 1.00 72.38 274 ILE A C 1
ATOM 2102 O O . ILE A 1 274 ? -8.707 -8.792 11.755 1.00 72.38 274 ILE A O 1
ATOM 2106 N N . ASN A 1 275 ? -6.995 -10.232 11.894 1.00 76.38 275 ASN A N 1
ATOM 2107 C CA . ASN A 1 275 ? -7.691 -11.325 11.220 1.00 76.38 275 ASN A CA 1
ATOM 2108 C C . ASN A 1 275 ? -8.972 -11.717 11.960 1.00 76.38 275 ASN A C 1
ATOM 2110 O O . ASN A 1 275 ? -10.032 -11.715 11.344 1.00 76.38 275 ASN A O 1
ATOM 2114 N N . ALA A 1 276 ? -8.894 -11.994 13.265 1.00 74.81 276 ALA A N 1
ATOM 2115 C CA . ALA A 1 276 ? -10.046 -12.377 14.077 1.00 74.81 276 ALA A CA 1
ATOM 2116 C C . ALA A 1 276 ? -11.146 -11.307 14.027 1.00 74.81 276 ALA A C 1
ATOM 2118 O O . ALA A 1 276 ? -12.313 -11.639 13.825 1.00 74.81 276 ALA A O 1
ATOM 2119 N N . LEU A 1 277 ? -10.772 -10.027 14.129 1.00 76.69 277 LEU A N 1
ATOM 2120 C CA . LEU A 1 277 ? -11.698 -8.901 14.010 1.00 76.69 277 LEU A CA 1
ATOM 2121 C C . LEU A 1 277 ? -12.318 -8.798 12.608 1.00 76.69 277 LEU A C 1
ATOM 2123 O O . LEU A 1 277 ? -13.533 -8.677 12.493 1.00 76.69 277 LEU A O 1
ATOM 212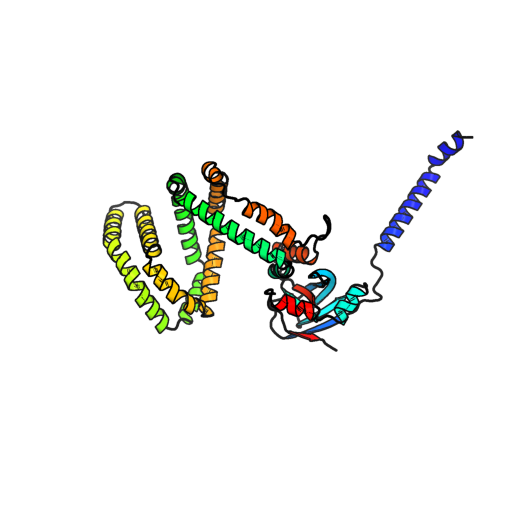7 N N . LEU A 1 278 ? -11.517 -8.879 11.542 1.00 81.00 278 LEU A N 1
ATOM 2128 C CA . LEU A 1 278 ? -12.000 -8.784 10.158 1.00 81.00 278 LEU A CA 1
ATOM 2129 C C . LEU A 1 278 ? -12.914 -9.953 9.770 1.00 81.00 278 LEU A C 1
ATOM 2131 O O . LEU A 1 278 ? -13.834 -9.770 8.969 1.00 81.00 278 LEU A O 1
ATOM 2135 N N . THR A 1 279 ? -12.665 -11.141 10.327 1.00 86.06 279 THR A N 1
ATOM 2136 C CA . THR A 1 279 ? -13.484 -12.335 10.087 1.00 86.06 279 THR A CA 1
ATOM 2137 C C . THR A 1 279 ? -14.772 -12.375 10.902 1.00 86.06 279 THR A C 1
ATOM 2139 O O . THR A 1 279 ? -15.641 -13.181 10.577 1.00 86.06 279 THR A O 1
ATOM 2142 N N . ASP A 1 280 ? -14.927 -11.539 11.935 1.00 86.38 280 ASP A N 1
ATOM 2143 C CA . ASP A 1 280 ? -16.157 -11.502 12.728 1.00 86.38 280 ASP A CA 1
ATOM 2144 C C . ASP A 1 280 ? -17.249 -10.710 11.981 1.00 86.38 280 ASP A C 1
ATOM 2146 O O . ASP A 1 280 ? -17.145 -9.483 11.857 1.00 86.38 280 ASP A O 1
ATOM 2150 N N . PRO A 1 281 ? -18.328 -11.360 11.499 1.00 90.69 281 PRO A N 1
ATOM 2151 C CA . PRO A 1 281 ? -19.389 -10.666 10.772 1.00 90.69 281 PRO A CA 1
ATOM 2152 C C . PRO A 1 281 ? -20.092 -9.618 11.644 1.00 90.69 281 PRO A C 1
ATOM 2154 O O . PRO A 1 281 ? -20.533 -8.590 11.135 1.00 90.69 281 PRO A O 1
ATOM 2157 N N . ARG A 1 282 ? -20.120 -9.806 12.972 1.00 91.62 282 ARG A N 1
ATOM 2158 C CA . ARG A 1 282 ? -20.749 -8.851 13.893 1.00 91.62 282 ARG A CA 1
ATOM 2159 C C . ARG A 1 282 ? -19.988 -7.535 13.956 1.00 91.62 282 ARG A C 1
ATOM 2161 O O . ARG A 1 282 ? -20.604 -6.508 14.222 1.00 91.62 282 ARG A O 1
ATOM 2168 N N . LEU A 1 283 ? -18.672 -7.535 13.716 1.00 85.19 283 LEU A N 1
ATOM 2169 C CA . LEU A 1 283 ? -17.902 -6.294 13.632 1.00 85.19 283 LEU A CA 1
ATOM 2170 C C . LEU A 1 283 ? -18.286 -5.498 12.384 1.00 85.19 283 LEU A C 1
ATOM 2172 O O . LEU A 1 283 ? -18.429 -4.280 12.461 1.00 85.19 283 LEU A O 1
ATOM 2176 N N . GLN A 1 284 ? -18.487 -6.184 11.258 1.00 87.25 284 GLN A N 1
ATOM 2177 C CA . GLN A 1 284 ? -18.938 -5.561 10.014 1.00 87.25 284 GLN A CA 1
ATOM 2178 C C . GLN A 1 284 ? -20.349 -4.986 10.179 1.00 87.25 284 GLN A C 1
ATOM 2180 O O . GLN A 1 284 ? -20.574 -3.825 9.837 1.00 87.25 284 GLN A O 1
ATOM 2185 N N . ASP A 1 285 ? -21.260 -5.744 10.795 1.00 91.06 285 ASP A N 1
ATOM 2186 C CA . ASP A 1 285 ? -22.614 -5.283 11.116 1.00 91.06 285 ASP A CA 1
ATOM 2187 C C . ASP A 1 285 ? -22.599 -4.095 12.081 1.00 91.06 285 ASP A C 1
ATOM 2189 O O . ASP A 1 285 ? -23.327 -3.125 11.881 1.00 91.06 285 ASP A O 1
ATOM 2193 N N . LEU A 1 286 ? -21.751 -4.131 13.115 1.00 90.62 286 LEU A N 1
ATOM 2194 C CA . LEU A 1 286 ? -21.613 -3.038 14.075 1.00 90.62 286 LEU A CA 1
ATOM 2195 C C . LEU A 1 286 ? -21.048 -1.779 13.415 1.00 90.62 286 LEU A C 1
ATOM 2197 O O . LEU A 1 286 ? -21.528 -0.680 13.690 1.00 90.62 286 LEU A O 1
ATOM 2201 N N . ALA A 1 287 ? -20.054 -1.929 12.538 1.00 86.38 287 ALA A N 1
ATOM 2202 C CA . ALA A 1 287 ? -19.504 -0.826 11.765 1.00 86.38 287 ALA A CA 1
ATOM 2203 C C . ALA A 1 287 ? -20.576 -0.235 10.840 1.00 86.38 287 ALA A C 1
ATOM 2205 O O . ALA A 1 287 ? -20.797 0.974 10.865 1.00 86.38 287 ALA A O 1
ATOM 2206 N N . LEU A 1 288 ? -21.303 -1.070 10.091 1.00 89.38 288 LEU A N 1
ATOM 2207 C CA . LEU A 1 288 ? -22.408 -0.634 9.236 1.00 89.38 288 LEU A CA 1
ATOM 2208 C C . LEU A 1 288 ? -23.495 0.075 10.054 1.00 89.38 288 LEU A C 1
ATOM 2210 O O . LEU A 1 288 ? -23.967 1.144 9.666 1.00 89.38 288 LEU A O 1
ATOM 2214 N N . GLN A 1 289 ? -23.865 -0.482 11.207 1.00 91.81 289 GLN A N 1
ATOM 2215 C CA . GLN A 1 289 ? -24.830 0.119 12.120 1.00 91.81 289 GLN A CA 1
ATOM 2216 C C . GLN A 1 289 ? -24.340 1.492 12.592 1.00 91.81 289 GLN A C 1
ATOM 2218 O O . GLN A 1 289 ? -25.096 2.456 12.528 1.00 91.81 289 GLN A O 1
ATOM 2223 N N . LEU A 1 290 ? -23.075 1.606 13.001 1.00 87.50 290 LEU A N 1
ATOM 2224 C CA . LEU A 1 290 ? -22.487 2.869 13.437 1.00 87.50 290 LEU A CA 1
ATOM 2225 C C . LEU A 1 290 ? -22.494 3.906 12.303 1.00 87.50 290 LEU A C 1
ATOM 2227 O O . LEU A 1 290 ? -22.939 5.030 12.515 1.00 87.50 290 LEU A O 1
ATOM 2231 N N . PHE A 1 291 ? -22.079 3.527 11.090 1.00 86.56 291 PHE A N 1
ATOM 2232 C CA . PHE A 1 291 ? -22.050 4.418 9.922 1.00 86.56 291 PHE A CA 1
ATOM 2233 C C . PHE A 1 291 ? -23.438 4.796 9.394 1.00 86.56 291 PHE A C 1
ATOM 2235 O O . PHE A 1 291 ? -23.582 5.832 8.747 1.00 86.56 291 PHE A O 1
ATOM 2242 N N . THR A 1 292 ? -24.468 3.999 9.675 1.00 90.75 292 THR A N 1
ATOM 2243 C CA . THR A 1 292 ? -25.860 4.313 9.314 1.00 90.75 292 THR A CA 1
ATOM 2244 C C . THR A 1 292 ? -26.627 5.011 10.443 1.00 90.75 292 THR A C 1
ATOM 2246 O O . THR A 1 292 ? -27.707 5.562 10.209 1.00 90.75 292 THR A O 1
ATOM 2249 N N . ASP A 1 293 ? -26.070 5.066 11.658 1.00 91.75 293 ASP A N 1
ATOM 2250 C CA . ASP A 1 293 ? -26.681 5.741 12.798 1.00 91.75 293 ASP A CA 1
ATOM 2251 C C . ASP A 1 293 ? -26.650 7.262 12.613 1.00 91.75 293 ASP A C 1
ATOM 2253 O O . ASP A 1 293 ? -25.607 7.923 12.636 1.00 91.75 293 ASP A O 1
ATOM 2257 N N . ARG A 1 294 ? -27.841 7.856 12.492 1.00 91.19 294 ARG A N 1
ATOM 2258 C CA . ARG A 1 294 ? -28.017 9.308 12.341 1.00 91.19 294 ARG A CA 1
ATOM 2259 C C . ARG A 1 294 ? -27.367 10.102 13.478 1.00 91.19 294 ARG A C 1
ATOM 2261 O O . ARG A 1 294 ? -26.964 11.242 13.255 1.00 91.19 294 ARG A O 1
ATOM 2268 N N . ARG A 1 295 ? -27.279 9.541 14.690 1.00 91.44 295 ARG A N 1
ATOM 2269 C CA . ARG A 1 295 ? -26.652 10.189 15.855 1.00 91.44 295 ARG A CA 1
ATOM 2270 C C . ARG A 1 295 ? -25.138 10.276 15.682 1.00 91.44 295 ARG A C 1
ATOM 2272 O O . ARG A 1 295 ? -24.565 11.317 15.990 1.00 91.44 295 ARG A O 1
ATOM 2279 N N . PHE A 1 296 ? -24.519 9.236 15.126 1.00 86.56 296 PHE A N 1
ATOM 2280 C CA . PHE A 1 296 ? -23.102 9.233 14.771 1.00 86.56 296 PHE A CA 1
ATOM 2281 C C . PHE A 1 296 ? -22.817 10.155 13.581 1.00 86.56 296 PHE A C 1
ATOM 2283 O O . PHE A 1 296 ? -21.913 10.982 13.653 1.00 86.56 296 PHE A O 1
ATOM 2290 N N . LEU A 1 297 ? -23.640 10.112 12.528 1.00 87.31 297 LEU A N 1
ATOM 2291 C CA . LEU A 1 297 ? -23.477 10.978 11.352 1.00 87.31 297 LEU A CA 1
ATOM 2292 C C . LEU A 1 297 ? -23.534 12.477 11.693 1.00 87.31 297 LEU A C 1
ATOM 2294 O O . LEU A 1 297 ? -22.824 13.280 11.086 1.00 87.31 297 LEU A O 1
ATOM 2298 N N . ARG A 1 298 ? -24.312 12.868 12.712 1.00 88.19 298 ARG A N 1
ATOM 2299 C CA . ARG A 1 298 ? -24.336 14.250 13.233 1.00 88.19 298 ARG A CA 1
ATOM 2300 C C . ARG A 1 298 ? -22.996 14.711 13.810 1.00 88.19 298 ARG A C 1
ATOM 2302 O O . ARG A 1 298 ? -22.757 15.914 13.852 1.00 88.19 298 ARG A O 1
ATOM 2309 N N . LEU A 1 299 ? -22.121 13.790 14.217 1.00 82.62 299 LEU A N 1
ATOM 2310 C CA . LEU A 1 299 ? -20.773 14.111 14.687 1.00 82.62 299 LEU A CA 1
ATOM 2311 C C . LEU A 1 299 ? -19.810 14.460 13.544 1.00 82.62 299 LEU A C 1
ATOM 2313 O O . LEU A 1 299 ? -18.683 14.853 13.833 1.00 82.62 299 LEU A O 1
ATOM 2317 N N . ARG A 1 300 ? -20.248 14.358 12.277 1.00 83.69 300 ARG A N 1
ATOM 2318 C CA . ARG A 1 300 ? -19.419 14.545 11.075 1.00 83.69 300 ARG A CA 1
ATOM 2319 C C . ARG A 1 300 ? -18.154 13.682 11.142 1.00 83.69 300 ARG A C 1
ATOM 2321 O O . ARG A 1 300 ? -17.050 14.210 11.273 1.00 83.69 300 ARG A O 1
ATOM 2328 N N . PRO A 1 301 ? -18.309 12.348 11.088 1.00 73.81 301 PRO A N 1
ATOM 2329 C CA . PRO A 1 301 ? -17.200 11.425 11.312 1.00 73.81 301 PRO A CA 1
ATOM 2330 C C . PRO A 1 301 ? -16.099 11.523 10.259 1.00 73.81 301 PRO A C 1
ATOM 2332 O O . PRO A 1 301 ? -14.948 11.214 10.548 1.00 73.81 301 PRO A O 1
ATOM 2335 N N . ILE A 1 302 ? -16.443 12.003 9.066 1.00 81.38 302 ILE A N 1
ATOM 2336 C CA . ILE A 1 302 ? -15.502 12.321 8.000 1.00 81.38 302 ILE A CA 1
ATOM 2337 C C . ILE A 1 302 ? -15.376 13.846 7.967 1.00 81.38 302 ILE A C 1
ATOM 2339 O O . ILE A 1 302 ? -16.359 14.548 7.722 1.00 81.38 302 ILE A O 1
ATOM 2343 N N . GLY A 1 303 ? -14.188 14.351 8.299 1.00 83.75 303 GLY A N 1
ATOM 2344 C CA . GLY A 1 303 ? -13.843 15.765 8.151 1.00 83.75 303 GLY A CA 1
ATOM 2345 C C . GLY A 1 303 ? -13.532 16.110 6.693 1.00 83.75 303 GLY A C 1
ATOM 2346 O O . GLY A 1 303 ? -13.292 15.214 5.883 1.00 83.75 303 GLY A O 1
ATOM 2347 N N . SER A 1 304 ? -13.489 17.402 6.362 1.00 87.31 304 SER A N 1
ATOM 2348 C CA . SER A 1 304 ? -13.110 17.868 5.017 1.00 87.31 304 SER A CA 1
ATOM 2349 C C . SER A 1 304 ? -11.719 17.386 4.602 1.00 87.31 304 SER A C 1
ATOM 2351 O O . SER A 1 304 ? -11.514 17.054 3.440 1.00 87.31 304 SER A O 1
ATOM 2353 N N . ASP A 1 305 ? -10.784 17.275 5.550 1.00 87.06 305 ASP A N 1
ATOM 2354 C CA . ASP A 1 305 ? -9.429 16.779 5.279 1.00 87.06 305 ASP A CA 1
ATOM 2355 C C . ASP A 1 305 ? -9.423 15.289 4.934 1.00 87.06 305 ASP A C 1
ATOM 2357 O O . ASP A 1 305 ? -8.684 14.863 4.051 1.00 87.06 305 ASP A O 1
ATOM 2361 N N . ALA A 1 306 ? -10.289 14.500 5.578 1.00 84.31 306 ALA A N 1
ATOM 2362 C CA . ALA A 1 306 ? -10.440 13.083 5.271 1.00 84.31 306 ALA A CA 1
ATOM 2363 C C . ALA A 1 306 ? -11.065 12.897 3.885 1.00 84.31 306 ALA A C 1
ATOM 2365 O O . ALA A 1 306 ? -10.595 12.073 3.109 1.00 84.31 306 ALA A O 1
ATOM 2366 N N . GLU A 1 307 ? -12.077 13.694 3.538 1.00 87.25 307 GLU A N 1
ATOM 2367 C CA . GLU A 1 307 ? -12.652 13.711 2.189 1.00 87.25 307 GLU A CA 1
ATOM 2368 C C . GLU A 1 307 ? -11.603 14.102 1.136 1.00 87.25 307 GLU A C 1
ATOM 2370 O O . GLU A 1 307 ? -11.439 13.407 0.130 1.00 87.25 307 GLU A O 1
ATOM 2375 N N . GLN A 1 308 ? -10.824 15.156 1.395 1.00 89.38 308 GLN A N 1
ATOM 2376 C CA . GLN A 1 308 ? -9.736 15.572 0.514 1.00 89.38 308 GLN A CA 1
ATOM 2377 C C . GLN A 1 308 ? -8.659 14.489 0.396 1.00 89.38 308 GLN A C 1
ATOM 2379 O O . GLN A 1 308 ? -8.179 14.233 -0.709 1.00 89.38 308 GLN A O 1
ATOM 2384 N N . LEU A 1 309 ? -8.313 13.807 1.491 1.00 87.19 309 LEU A N 1
ATOM 2385 C CA . LEU A 1 309 ? -7.396 12.671 1.486 1.00 87.19 309 LEU A CA 1
ATOM 2386 C C . LEU A 1 309 ? -7.947 11.525 0.631 1.00 87.19 309 LEU A C 1
ATOM 2388 O O . LEU A 1 309 ? -7.220 11.008 -0.212 1.00 87.19 309 LEU A O 1
ATOM 2392 N N . PHE A 1 310 ? -9.225 11.165 0.781 1.00 85.25 310 PHE A N 1
ATOM 2393 C CA . PHE A 1 310 ? -9.869 10.113 -0.014 1.00 85.25 310 PHE A CA 1
ATOM 2394 C C . PHE A 1 310 ? -9.894 10.429 -1.510 1.00 85.25 310 PHE A C 1
ATOM 2396 O O . PHE A 1 310 ? -9.754 9.518 -2.324 1.00 85.25 310 PHE A O 1
ATOM 2403 N N . MET A 1 311 ? -10.034 11.701 -1.881 1.00 85.56 311 MET A N 1
ATOM 2404 C CA . MET A 1 311 ? -10.000 12.127 -3.281 1.00 85.56 311 MET A CA 1
ATOM 2405 C C . MET A 1 311 ? -8.570 12.213 -3.831 1.00 85.56 311 MET A C 1
ATOM 2407 O O . MET A 1 311 ? -8.313 11.827 -4.972 1.00 85.56 311 MET A O 1
ATOM 2411 N N . THR A 1 312 ? -7.628 12.696 -3.020 1.00 86.12 312 THR A N 1
ATOM 2412 C CA . THR A 1 312 ? -6.246 12.966 -3.443 1.00 86.12 312 THR A CA 1
ATOM 2413 C C . THR A 1 312 ? -5.404 11.696 -3.457 1.00 86.12 312 THR A C 1
ATOM 2415 O O . THR A 1 312 ? -4.631 11.483 -4.386 1.00 86.12 312 THR A O 1
ATOM 2418 N N . LEU A 1 313 ? -5.563 10.815 -2.468 1.00 85.81 313 LEU A N 1
ATOM 2419 C CA . LEU A 1 313 ? -4.722 9.632 -2.293 1.00 85.81 313 LEU A CA 1
ATOM 2420 C C . LEU A 1 313 ? -4.736 8.700 -3.519 1.00 85.81 313 LEU A C 1
ATOM 2422 O O . LEU A 1 313 ? -3.648 8.377 -4.002 1.00 85.81 313 LEU A O 1
ATOM 2426 N N . PRO A 1 314 ? -5.893 8.296 -4.087 1.00 83.00 314 PRO A N 1
ATOM 2427 C CA . PRO A 1 314 ? -5.904 7.451 -5.277 1.00 83.00 314 PRO A CA 1
ATOM 2428 C C . PRO A 1 314 ? -5.268 8.150 -6.478 1.00 83.00 314 PRO A C 1
ATOM 2430 O O . PRO A 1 314 ? -4.507 7.523 -7.207 1.00 83.00 314 PRO A O 1
ATOM 2433 N N . TYR A 1 315 ? -5.531 9.447 -6.669 1.00 84.81 315 TYR A N 1
ATOM 2434 C CA . TYR A 1 315 ? -4.965 10.222 -7.774 1.00 84.81 315 TYR A CA 1
ATOM 2435 C C . TYR A 1 315 ? -3.437 10.322 -7.677 1.00 84.81 315 TYR A C 1
ATOM 2437 O O . TYR A 1 315 ? -2.731 10.074 -8.657 1.00 84.81 315 TYR A O 1
ATOM 2445 N N . SER A 1 316 ? -2.928 10.609 -6.479 1.00 85.94 316 SER A N 1
ATOM 2446 C CA . SER A 1 316 ? -1.500 10.714 -6.185 1.00 85.94 316 SER A CA 1
ATOM 2447 C C . SER A 1 316 ? -0.783 9.376 -6.318 1.00 85.94 316 SER A C 1
ATOM 2449 O O . SER A 1 316 ? 0.289 9.319 -6.917 1.00 85.94 316 SER A O 1
ATOM 2451 N N . LEU A 1 317 ? -1.382 8.287 -5.824 1.00 82.88 317 LEU A N 1
ATOM 2452 C CA . LEU A 1 317 ? -0.822 6.941 -5.965 1.00 82.88 317 LEU A CA 1
ATOM 2453 C C . LEU A 1 317 ? -0.831 6.473 -7.420 1.00 82.88 317 LEU A C 1
ATOM 2455 O O . LEU A 1 317 ? 0.150 5.896 -7.874 1.00 82.88 317 LEU A O 1
ATOM 2459 N N . LEU A 1 318 ? -1.911 6.737 -8.163 1.00 83.25 318 LEU A N 1
ATOM 2460 C CA . LEU A 1 318 ? -2.030 6.380 -9.579 1.00 83.25 318 LEU A CA 1
ATOM 2461 C C . LEU A 1 318 ? -1.215 7.296 -10.494 1.00 83.25 318 LEU A C 1
ATOM 2463 O O . LEU A 1 318 ? -1.068 6.966 -11.667 1.00 83.25 318 LEU A O 1
ATOM 2467 N N . ARG A 1 319 ? -0.687 8.417 -9.982 1.00 80.06 319 ARG A N 1
ATOM 2468 C CA . ARG A 1 319 ? 0.115 9.406 -10.716 1.00 80.06 319 ARG A CA 1
ATOM 2469 C C . ARG A 1 319 ? -0.445 9.712 -12.108 1.00 80.06 319 ARG A C 1
ATOM 2471 O O . ARG A 1 319 ? 0.271 9.599 -13.097 1.00 80.06 319 ARG A O 1
ATOM 2478 N N . MET A 1 320 ? -1.722 10.067 -12.213 1.00 78.12 320 MET A N 1
ATOM 2479 C CA . MET A 1 320 ? -2.327 10.327 -13.525 1.00 78.12 320 MET A CA 1
ATOM 2480 C C . MET A 1 320 ? -1.705 11.586 -14.152 1.00 78.12 320 MET A C 1
ATOM 2482 O O . MET A 1 320 ? -1.883 12.688 -13.639 1.00 78.12 320 MET A O 1
ATOM 2486 N N . ARG A 1 321 ? -0.962 11.439 -15.259 1.00 74.56 321 ARG A N 1
ATOM 2487 C CA . ARG A 1 321 ? -0.375 12.578 -16.000 1.00 74.56 321 ARG A CA 1
ATOM 2488 C C . ARG A 1 321 ? -1.408 13.246 -16.911 1.00 74.56 321 ARG A C 1
ATOM 2490 O O . ARG A 1 321 ? -1.417 14.464 -17.075 1.00 74.56 321 ARG A O 1
ATOM 2497 N N . HIS A 1 322 ? -2.317 12.442 -17.457 1.00 73.94 322 HIS A N 1
ATOM 2498 C CA . HIS A 1 322 ? -3.458 12.870 -18.258 1.00 73.94 322 HIS A CA 1
ATOM 2499 C C . HIS A 1 322 ? -4.716 12.126 -17.800 1.00 73.94 322 HIS A C 1
ATOM 2501 O O . HIS A 1 322 ? -4.619 11.039 -17.238 1.00 73.94 322 HIS A O 1
ATOM 2507 N N . ARG A 1 323 ? -5.910 12.672 -18.080 1.00 62.44 323 ARG A N 1
ATOM 2508 C CA . ARG A 1 323 ? -7.206 12.083 -17.666 1.00 62.44 323 ARG A CA 1
ATOM 2509 C C . ARG A 1 323 ? -7.417 10.616 -18.085 1.00 62.44 323 ARG A C 1
ATOM 2511 O O . ARG A 1 323 ? -8.289 9.969 -17.523 1.00 62.44 323 ARG A O 1
ATOM 2518 N N . LEU A 1 324 ? -6.657 10.115 -19.062 1.00 64.81 324 LEU A N 1
ATOM 2519 C CA . LEU A 1 324 ? -6.738 8.745 -19.585 1.00 64.81 324 LEU A CA 1
ATOM 2520 C C . LEU A 1 324 ? -5.421 7.962 -19.459 1.00 64.81 324 LEU A C 1
ATOM 2522 O O . LEU A 1 324 ? -5.345 6.831 -19.929 1.00 64.81 324 LEU A O 1
ATOM 2526 N N . ASP A 1 325 ? -4.381 8.555 -18.866 1.00 69.19 325 ASP A N 1
ATOM 2527 C CA . ASP A 1 325 ? -3.075 7.909 -18.761 1.00 69.19 325 ASP A CA 1
ATOM 2528 C C . ASP A 1 325 ? -2.972 7.177 -17.422 1.00 69.19 325 ASP A C 1
ATOM 2530 O O . ASP A 1 325 ? -2.883 7.785 -16.350 1.00 69.19 325 ASP A O 1
ATOM 2534 N N . HIS A 1 326 ? -3.068 5.852 -17.485 1.00 72.62 326 HIS A N 1
ATOM 2535 C CA . HIS A 1 326 ? -2.928 4.988 -16.325 1.00 72.62 326 HIS A CA 1
ATOM 2536 C C . HIS A 1 326 ? -1.454 4.689 -16.102 1.00 72.62 326 HIS A C 1
ATOM 2538 O O . HIS A 1 326 ? -0.794 4.144 -16.983 1.00 72.62 326 HIS A O 1
ATOM 2544 N N . ASN A 1 327 ? -0.949 4.955 -14.897 1.00 87.94 327 ASN A N 1
ATOM 2545 C CA . ASN A 1 327 ? 0.396 4.536 -14.534 1.00 87.94 327 ASN A CA 1
ATOM 2546 C C . ASN A 1 327 ? 0.489 2.995 -14.599 1.00 87.94 327 ASN A C 1
ATOM 2548 O O . ASN A 1 327 ? -0.169 2.300 -13.806 1.00 87.94 327 ASN A O 1
ATOM 2552 N N . PRO A 1 328 ? 1.284 2.438 -15.531 1.00 89.62 328 PRO A N 1
ATOM 2553 C CA . PRO A 1 328 ? 1.284 1.004 -15.796 1.00 89.62 328 PRO A CA 1
ATOM 2554 C C . PRO A 1 328 ? 1.916 0.214 -14.646 1.00 89.62 328 PRO A C 1
ATOM 2556 O O . PRO A 1 328 ? 1.490 -0.907 -14.365 1.00 89.62 328 PRO A O 1
ATOM 2559 N N . LEU A 1 329 ? 2.880 0.807 -13.936 1.00 92.81 329 LEU A N 1
ATOM 2560 C CA . LEU A 1 329 ? 3.509 0.197 -12.768 1.00 92.81 329 LEU A CA 1
ATOM 2561 C C . LEU A 1 329 ? 2.517 0.092 -11.616 1.00 92.81 329 LEU A C 1
ATOM 2563 O O . LEU A 1 329 ? 2.351 -0.985 -11.049 1.00 92.81 329 LEU A O 1
ATOM 2567 N N . VAL A 1 330 ? 1.823 1.182 -11.289 1.00 91.00 330 VAL A N 1
ATOM 2568 C CA . VAL A 1 330 ? 0.870 1.195 -10.170 1.00 91.00 330 VAL A CA 1
ATOM 2569 C C . VAL A 1 330 ? -0.294 0.252 -10.459 1.00 91.00 330 VAL A C 1
ATOM 2571 O O . VAL A 1 330 ? -0.680 -0.537 -9.599 1.00 91.00 330 VAL A O 1
ATOM 2574 N N . SER A 1 331 ? -0.791 0.261 -11.697 1.00 90.31 331 SER A N 1
ATOM 2575 C CA . SER A 1 331 ? -1.838 -0.661 -12.146 1.00 90.31 331 SER A CA 1
ATOM 2576 C C . SER A 1 331 ? -1.402 -2.124 -12.018 1.00 90.31 331 SER A C 1
ATOM 2578 O O . SER A 1 331 ? -2.185 -2.966 -11.578 1.00 90.31 331 SER A O 1
ATOM 2580 N N . TYR A 1 332 ? -0.147 -2.435 -12.362 1.00 92.44 332 TYR A N 1
ATOM 2581 C CA . TYR A 1 332 ? 0.417 -3.773 -12.187 1.00 92.44 332 TYR A CA 1
ATOM 2582 C C . TYR A 1 332 ? 0.498 -4.167 -10.710 1.00 92.44 332 TYR A C 1
ATOM 2584 O O . TYR A 1 332 ? 0.024 -5.242 -10.344 1.00 92.44 332 TYR A O 1
ATOM 2592 N N . VAL A 1 333 ? 1.048 -3.290 -9.864 1.00 91.94 333 VAL A N 1
ATOM 2593 C CA . VAL A 1 333 ? 1.197 -3.528 -8.422 1.00 91.94 333 VAL A CA 1
ATOM 2594 C C . VAL A 1 333 ? -0.159 -3.790 -7.774 1.00 91.94 333 VAL A C 1
ATOM 2596 O O . VAL A 1 333 ? -0.339 -4.825 -7.140 1.00 91.94 333 VAL A O 1
ATOM 2599 N N . LEU A 1 334 ? -1.143 -2.912 -7.991 1.00 88.12 334 LEU A N 1
ATOM 2600 C CA . LEU A 1 334 ? -2.486 -3.077 -7.431 1.00 88.12 334 LEU A CA 1
ATOM 2601 C C . LEU A 1 334 ? -3.146 -4.374 -7.907 1.00 88.12 334 LEU A C 1
ATOM 2603 O O . LEU A 1 334 ? -3.731 -5.099 -7.106 1.00 88.12 334 LEU A O 1
ATOM 2607 N N . ARG A 1 335 ? -3.021 -4.703 -9.197 1.00 90.44 335 ARG A N 1
ATOM 2608 C CA . ARG A 1 335 ? -3.590 -5.934 -9.752 1.00 90.44 335 ARG A CA 1
ATOM 2609 C C . ARG A 1 335 ? -2.995 -7.187 -9.116 1.00 90.44 335 ARG A C 1
ATOM 2611 O O . ARG A 1 335 ? -3.744 -8.111 -8.810 1.00 90.44 335 ARG A O 1
ATOM 2618 N N . GLU A 1 336 ? -1.678 -7.250 -8.951 1.00 90.00 336 GLU A N 1
ATOM 2619 C CA . GLU A 1 336 ? -1.030 -8.427 -8.364 1.00 90.00 336 GLU A CA 1
ATOM 2620 C C . GLU A 1 336 ? -1.270 -8.521 -6.846 1.00 90.00 336 GLU A C 1
ATOM 2622 O O . GLU A 1 336 ? -1.496 -9.626 -6.350 1.00 90.00 336 GLU A O 1
ATOM 2627 N N . LEU A 1 337 ? -1.364 -7.387 -6.135 1.00 85.88 337 LEU A N 1
ATOM 2628 C CA . LEU A 1 337 ? -1.797 -7.351 -4.731 1.00 85.88 337 LEU A CA 1
ATOM 2629 C C . LEU A 1 337 ? -3.226 -7.890 -4.563 1.00 85.88 337 LEU A C 1
ATOM 2631 O O . LEU A 1 337 ? -3.455 -8.760 -3.727 1.00 85.88 337 LEU A O 1
ATOM 2635 N N . LEU A 1 338 ? -4.173 -7.448 -5.399 1.00 84.75 338 LEU A N 1
ATOM 2636 C CA . LEU A 1 338 ? -5.561 -7.936 -5.377 1.00 84.75 338 LEU A CA 1
ATOM 2637 C C . LEU A 1 338 ? -5.673 -9.429 -5.712 1.00 84.75 338 LEU A C 1
ATOM 2639 O O . LEU A 1 338 ? -6.581 -10.107 -5.239 1.00 84.75 338 LEU A O 1
ATOM 2643 N N . ARG A 1 339 ? -4.756 -9.954 -6.529 1.00 87.56 339 ARG A N 1
ATOM 2644 C CA . ARG A 1 339 ? -4.692 -11.383 -6.867 1.00 87.56 339 ARG A CA 1
ATOM 2645 C C . ARG A 1 339 ? -4.003 -12.229 -5.796 1.00 87.56 339 ARG A C 1
ATOM 2647 O O . ARG A 1 339 ? -4.046 -13.452 -5.910 1.00 87.56 339 ARG A O 1
ATOM 2654 N N . GLY A 1 340 ? -3.342 -11.609 -4.816 1.00 79.31 340 GLY A N 1
ATOM 2655 C CA . GLY A 1 340 ? -2.575 -12.304 -3.781 1.00 79.31 340 GLY A CA 1
ATOM 2656 C C . GLY A 1 340 ? -1.415 -13.142 -4.330 1.00 79.31 340 GLY A C 1
ATOM 2657 O O . GLY A 1 340 ? -1.044 -14.143 -3.721 1.00 79.31 340 GLY A O 1
ATOM 2658 N N . ARG A 1 341 ? -0.869 -12.792 -5.503 1.00 80.44 341 ARG A N 1
ATOM 2659 C CA . ARG A 1 341 ? 0.218 -13.549 -6.143 1.00 80.44 341 ARG A CA 1
ATOM 2660 C C . ARG A 1 341 ? 1.569 -12.942 -5.789 1.00 80.44 341 ARG A C 1
ATOM 2662 O O . ARG A 1 341 ? 1.756 -11.733 -5.901 1.00 80.44 341 ARG A O 1
ATOM 2669 N N . SER A 1 342 ? 2.534 -13.785 -5.427 1.00 78.56 342 SER A N 1
ATOM 2670 C CA . SER A 1 342 ? 3.929 -13.364 -5.320 1.00 78.56 342 SER A CA 1
ATOM 2671 C C . SER A 1 342 ? 4.496 -13.147 -6.726 1.00 78.56 342 SER A C 1
ATOM 2673 O O . SER A 1 342 ? 4.675 -14.076 -7.508 1.00 78.56 342 SER A O 1
ATOM 2675 N N . SER A 1 343 ? 4.745 -11.887 -7.066 1.00 90.31 343 SER A N 1
ATOM 2676 C CA . SER A 1 343 ? 5.354 -11.467 -8.328 1.00 90.31 343 SER A CA 1
ATOM 2677 C C . SER A 1 343 ? 6.441 -10.436 -8.042 1.00 90.31 343 SER A C 1
ATOM 2679 O O . SER A 1 343 ? 6.520 -9.879 -6.946 1.00 90.31 343 SER A O 1
ATOM 2681 N N . PHE A 1 344 ? 7.256 -10.148 -9.050 1.00 94.94 344 PHE A N 1
ATOM 2682 C CA . PHE A 1 344 ? 8.214 -9.052 -9.027 1.00 94.94 344 PHE A CA 1
ATOM 2683 C C . PHE A 1 344 ? 7.948 -8.037 -10.130 1.00 94.94 344 PHE A C 1
ATOM 2685 O O . PHE A 1 344 ? 7.203 -8.299 -11.080 1.00 94.94 344 PHE A O 1
ATOM 2692 N N . ILE A 1 345 ? 8.609 -6.897 -9.996 1.00 96.31 345 ILE A N 1
ATOM 2693 C CA . ILE A 1 345 ? 8.835 -5.929 -11.060 1.00 96.31 345 ILE A CA 1
ATOM 2694 C C . ILE A 1 345 ? 10.332 -5.627 -11.135 1.00 96.31 345 ILE A C 1
ATOM 2696 O O . ILE A 1 345 ? 11.058 -5.792 -10.153 1.00 96.31 345 ILE A O 1
ATOM 2700 N N . VAL A 1 346 ? 10.793 -5.170 -12.295 1.00 96.81 346 VAL A N 1
ATOM 2701 C CA . VAL A 1 346 ? 12.147 -4.630 -12.443 1.00 96.81 346 VAL A CA 1
ATOM 2702 C C . VAL A 1 346 ? 12.043 -3.151 -12.763 1.00 96.81 346 VAL A C 1
ATOM 2704 O O . VAL A 1 346 ? 11.340 -2.777 -13.701 1.00 96.81 346 VAL A O 1
ATOM 2707 N N . VAL A 1 347 ? 12.737 -2.314 -11.999 1.00 96.56 347 VAL A N 1
ATOM 2708 C CA . VAL A 1 347 ? 12.813 -0.872 -12.247 1.00 96.56 347 VAL A CA 1
ATOM 2709 C C . VAL A 1 347 ? 14.242 -0.520 -12.641 1.00 96.56 347 VAL A C 1
ATOM 2711 O O . VAL A 1 347 ? 15.187 -0.862 -11.939 1.00 96.56 347 VAL A O 1
ATOM 2714 N N . MET A 1 348 ? 14.402 0.133 -13.786 1.00 96.69 348 MET A N 1
ATOM 2715 C CA . MET A 1 348 ? 15.683 0.616 -14.288 1.00 96.69 348 MET A CA 1
ATOM 2716 C C . MET A 1 348 ? 15.907 2.037 -13.774 1.00 96.69 348 MET A C 1
ATOM 2718 O O . MET A 1 348 ? 15.136 2.932 -14.126 1.00 96.69 348 MET A O 1
ATOM 2722 N N . LEU A 1 349 ? 16.939 2.236 -12.951 1.00 95.62 349 LEU A N 1
ATOM 2723 C CA . LEU A 1 349 ? 17.245 3.521 -12.319 1.00 95.62 349 LEU A CA 1
ATOM 2724 C C . LEU A 1 349 ? 18.582 4.088 -12.804 1.00 95.62 349 LEU A C 1
ATOM 2726 O O . LEU A 1 349 ? 19.571 3.367 -12.968 1.00 95.62 349 LEU A O 1
ATOM 2730 N N . SER A 1 350 ? 18.612 5.403 -13.017 1.00 95.56 350 SER A N 1
ATOM 2731 C CA . SER A 1 350 ? 19.857 6.167 -13.116 1.00 95.56 350 SER A CA 1
ATOM 2732 C C . SER A 1 350 ? 20.481 6.378 -11.728 1.00 95.56 350 SER A C 1
ATOM 2734 O O . SER A 1 350 ? 19.769 6.288 -10.727 1.00 95.56 350 SER A O 1
ATOM 2736 N N . PRO A 1 351 ? 21.778 6.725 -11.631 1.00 93.75 351 PRO A N 1
ATOM 2737 C CA . PRO A 1 351 ? 22.418 7.001 -10.340 1.00 93.75 351 PRO A CA 1
ATOM 2738 C C . PRO A 1 351 ? 21.713 8.096 -9.520 1.00 93.75 351 PRO A C 1
ATOM 2740 O O . PRO A 1 351 ? 21.544 7.964 -8.311 1.00 93.75 351 PRO A O 1
ATOM 2743 N N . GLU A 1 352 ? 21.233 9.156 -10.179 1.00 92.88 352 GLU A N 1
ATOM 2744 C CA . GLU A 1 352 ? 20.473 10.232 -9.525 1.00 92.88 352 GLU A CA 1
ATOM 2745 C C . GLU A 1 352 ? 19.120 9.735 -8.992 1.00 92.88 352 GLU A C 1
ATOM 2747 O O . GLU A 1 352 ? 18.688 10.119 -7.903 1.00 92.88 352 GLU A O 1
ATOM 2752 N N . GLN A 1 353 ? 18.442 8.870 -9.753 1.00 93.75 353 GLN A N 1
ATOM 2753 C CA . GLN A 1 353 ? 17.181 8.263 -9.332 1.00 93.75 353 GLN A CA 1
ATOM 2754 C C . GLN A 1 353 ? 17.404 7.267 -8.188 1.00 93.75 353 GLN A C 1
ATOM 2756 O O . GLN A 1 353 ? 16.618 7.262 -7.247 1.00 93.75 353 GLN A O 1
ATOM 2761 N N . GLU A 1 354 ? 18.479 6.476 -8.216 1.00 91.25 354 GLU A N 1
ATOM 2762 C CA . GLU A 1 354 ? 18.855 5.556 -7.135 1.00 91.25 354 GLU A CA 1
ATOM 2763 C C . GLU A 1 354 ? 19.079 6.326 -5.825 1.00 91.25 354 GLU A C 1
ATOM 2765 O O . GLU A 1 354 ? 18.494 5.988 -4.794 1.00 91.25 354 GLU A O 1
ATOM 2770 N N . GLN A 1 355 ? 19.820 7.438 -5.879 1.00 90.81 355 GLN A N 1
ATOM 2771 C CA . GLN A 1 355 ? 20.018 8.308 -4.721 1.00 90.81 355 GLN A CA 1
ATOM 2772 C C . GLN A 1 355 ? 18.690 8.866 -4.192 1.00 90.81 355 GLN A C 1
ATOM 2774 O O . GLN A 1 355 ? 18.434 8.787 -2.988 1.00 90.81 355 GLN A O 1
ATOM 2779 N N . LYS A 1 356 ? 17.818 9.379 -5.071 1.00 88.69 356 LYS A N 1
ATOM 2780 C CA . LYS A 1 356 ? 16.486 9.870 -4.676 1.00 88.69 356 LYS A CA 1
ATOM 2781 C C . LYS A 1 356 ? 15.619 8.772 -4.066 1.00 88.69 356 LYS A C 1
ATOM 2783 O O . LYS A 1 356 ? 14.905 9.041 -3.110 1.00 88.69 356 LYS A O 1
ATOM 2788 N N . MET A 1 357 ? 15.663 7.554 -4.598 1.00 87.69 357 MET A N 1
ATOM 2789 C CA . MET A 1 357 ? 14.820 6.446 -4.145 1.00 87.69 357 MET A CA 1
ATOM 2790 C C . MET A 1 357 ? 15.342 5.792 -2.858 1.00 87.69 357 MET A C 1
ATOM 2792 O O . MET A 1 357 ? 14.540 5.277 -2.079 1.00 87.69 357 MET A O 1
ATOM 2796 N N . SER A 1 358 ? 16.648 5.880 -2.578 1.00 85.81 358 SER A N 1
ATOM 2797 C CA . SER A 1 358 ? 17.258 5.365 -1.341 1.00 85.81 358 SER A CA 1
ATOM 2798 C C . SER A 1 358 ? 16.654 5.973 -0.067 1.00 85.81 358 SER A C 1
ATOM 2800 O O . SER A 1 358 ? 16.506 5.287 0.942 1.00 85.81 358 SER A O 1
ATOM 2802 N N . THR A 1 359 ? 16.207 7.231 -0.122 1.00 85.56 359 THR A N 1
ATOM 2803 C CA . THR A 1 359 ? 15.570 7.929 1.009 1.00 85.56 359 THR A CA 1
ATOM 2804 C C . THR A 1 359 ? 14.070 7.639 1.126 1.00 85.56 359 THR A C 1
ATOM 2806 O O . THR A 1 359 ? 13.425 8.057 2.087 1.00 85.56 359 THR A O 1
ATOM 2809 N N . ARG A 1 360 ? 13.483 6.920 0.157 1.00 84.19 360 ARG A N 1
ATOM 2810 C CA . ARG A 1 360 ? 12.030 6.723 0.017 1.00 84.19 360 ARG A CA 1
ATOM 2811 C C . ARG A 1 360 ? 11.539 5.337 0.444 1.00 84.19 360 ARG A C 1
ATOM 2813 O O . ARG A 1 360 ? 10.415 4.970 0.113 1.00 84.19 360 ARG A O 1
ATOM 2820 N N . ASN A 1 361 ? 12.342 4.612 1.226 1.00 80.94 361 ASN A N 1
ATOM 2821 C CA . ASN A 1 361 ? 11.988 3.332 1.856 1.00 80.94 361 ASN A CA 1
ATOM 2822 C C . ASN A 1 361 ? 11.453 2.283 0.860 1.00 80.94 361 ASN A C 1
ATOM 2824 O O . ASN A 1 361 ? 10.369 1.717 1.037 1.00 80.94 361 ASN A O 1
ATOM 2828 N N . LEU A 1 362 ? 12.208 2.046 -0.216 1.00 82.69 362 LEU A N 1
ATOM 2829 C CA . LEU A 1 362 ? 11.921 0.950 -1.137 1.00 82.69 362 LEU A CA 1
ATOM 2830 C C . LEU A 1 362 ? 11.968 -0.415 -0.423 1.00 82.69 362 LEU A C 1
ATOM 2832 O O . LEU A 1 362 ? 12.669 -0.568 0.581 1.00 82.69 362 LEU A O 1
ATOM 2836 N N . PRO A 1 363 ? 11.243 -1.428 -0.936 1.00 81.75 363 PRO A N 1
ATOM 2837 C CA . PRO A 1 363 ? 11.415 -2.800 -0.482 1.00 81.75 363 PRO A CA 1
ATOM 2838 C C . PRO A 1 363 ? 12.885 -3.237 -0.567 1.00 81.75 363 PRO A C 1
ATOM 2840 O O . PRO A 1 363 ? 13.591 -2.797 -1.476 1.00 81.75 363 PRO A O 1
ATOM 2843 N N . PRO A 1 364 ? 13.342 -4.119 0.339 1.00 79.81 364 PRO A N 1
ATOM 2844 C CA . PRO A 1 364 ? 14.689 -4.663 0.257 1.00 79.81 364 PRO A CA 1
ATOM 2845 C C . PRO A 1 364 ? 14.872 -5.393 -1.075 1.00 79.81 364 PRO A C 1
ATOM 2847 O O . PRO A 1 364 ? 13.996 -6.147 -1.505 1.00 79.81 364 PRO A O 1
ATOM 2850 N N . GLU A 1 365 ? 16.017 -5.175 -1.712 1.00 86.00 365 GLU A N 1
ATOM 2851 C CA . GLU A 1 365 ? 16.353 -5.780 -2.995 1.00 86.00 365 GLU A CA 1
ATOM 2852 C C . GLU A 1 365 ? 17.577 -6.697 -2.886 1.00 86.00 365 GLU A C 1
ATOM 2854 O O . GLU A 1 365 ? 18.457 -6.474 -2.048 1.00 86.00 365 GLU A O 1
ATOM 2859 N N . PRO A 1 366 ? 17.670 -7.737 -3.729 1.00 87.81 366 PRO A N 1
ATOM 2860 C CA . PRO A 1 366 ? 18.880 -8.535 -3.819 1.00 87.81 366 PRO A CA 1
ATOM 2861 C C . PRO A 1 366 ? 20.000 -7.813 -4.560 1.00 87.81 366 PRO A C 1
ATOM 2863 O O . PRO A 1 366 ? 19.784 -6.940 -5.398 1.00 87.81 366 PRO A O 1
ATOM 2866 N N . THR A 1 367 ? 21.224 -8.293 -4.349 1.00 88.31 367 THR A N 1
ATOM 2867 C CA . THR A 1 367 ? 22.360 -7.866 -5.167 1.00 88.31 367 THR A CA 1
ATOM 2868 C C . THR A 1 367 ? 22.315 -8.553 -6.532 1.00 88.31 367 THR A C 1
ATOM 2870 O O . THR A 1 367 ? 22.336 -9.784 -6.619 1.00 88.31 367 THR A O 1
ATOM 2873 N N . LEU A 1 368 ? 22.292 -7.754 -7.602 1.00 92.19 368 LEU A N 1
ATOM 2874 C CA . LEU A 1 368 ? 22.323 -8.220 -8.989 1.00 92.19 368 LEU A CA 1
ATOM 2875 C C . LEU A 1 368 ? 23.730 -8.068 -9.574 1.00 92.19 368 LEU A C 1
ATOM 2877 O O . LEU A 1 368 ? 24.291 -6.976 -9.578 1.00 92.19 368 LEU A O 1
ATOM 2881 N N . THR A 1 369 ? 24.293 -9.153 -10.110 1.00 93.88 369 THR A N 1
ATOM 2882 C CA . THR A 1 369 ? 25.589 -9.138 -10.811 1.00 93.88 369 THR A CA 1
ATOM 2883 C C . THR A 1 369 ? 25.375 -9.447 -12.285 1.00 93.88 369 THR A C 1
ATOM 2885 O O . THR A 1 369 ? 24.885 -10.526 -12.621 1.00 93.88 369 THR A O 1
ATOM 2888 N N . ARG A 1 370 ? 25.729 -8.509 -13.171 1.00 93.88 370 ARG A N 1
ATOM 2889 C CA . ARG A 1 370 ? 25.596 -8.687 -14.625 1.00 93.88 370 ARG A CA 1
ATOM 2890 C C . ARG A 1 370 ? 26.461 -9.859 -15.089 1.00 93.88 370 ARG A C 1
ATOM 2892 O O . ARG A 1 370 ? 27.639 -9.925 -14.746 1.00 93.88 370 ARG A O 1
ATOM 2899 N N . LEU A 1 371 ? 25.869 -10.767 -15.858 1.00 92.12 371 LEU A N 1
ATOM 2900 C CA . LEU A 1 371 ? 26.583 -11.851 -16.526 1.00 92.12 371 LEU A CA 1
ATOM 2901 C C . LEU A 1 371 ? 27.138 -11.310 -17.850 1.00 92.12 371 LEU A C 1
ATOM 2903 O O . LEU A 1 371 ? 26.421 -10.604 -18.566 1.00 92.12 371 LEU A O 1
ATOM 2907 N N . GLN A 1 372 ? 28.424 -11.565 -18.103 1.00 79.56 372 GLN A N 1
ATOM 2908 C CA . GLN A 1 372 ? 29.113 -11.153 -19.331 1.00 79.56 372 GLN A CA 1
ATOM 2909 C C . GLN A 1 372 ? 28.735 -12.036 -20.512 1.00 79.56 372 GLN A C 1
ATOM 2911 O O . GLN A 1 372 ? 28.573 -13.260 -20.297 1.00 79.56 372 GLN A O 1
#

Secondary structure (DSSP, 8-state):
--HHHHHHHTSHHHHHHHHHHHHHHHHHHHHHHS----S---EEEEEEES---PPSEEEEEEEE-TT--EEEEEEEEE-TTSEEEEEE-SSHHHHHHHHHSEEEEEES-THHHHHTS-HHHHHHHHHHHHHHHHHHHHHHHHHHTSHHHHHHTHHHHHHHHHHHHHHHHH-HHHHHHHHHHHHHS-HHHHHHHHHHHHHHHHHHHHHHHHHHHHHHHHHHTT--THHHHHHHHHHHHHHHT-HHHHHHHHHHHHHHHTSHHHHHHHHHHHHHHHHHHHH-HHHHHHHHHHHH-HHHHTT-SS-HHHHHHHHHHHHHHHT-SSTT---HHHHHHHHHHHHT---EEEEEE-HHHHHHHHTTTPPP-PEEEE--

Radius of gyration: 31.47 Å; Cα contacts (8 Å, |Δi|>4): 391; chains: 1; bounding box: 59×40×114 Å

Sequence (372 aa):
MTNTMHNWLHSKSAQALASAFLLGLSLMIGANILPLTDKYKVTIAYSIRGSTGIAPGVGPLFSLDKDLFPHQCGKGTLKADGILVLTAYSATDCSYSVGNLRPHLLPVDIRIPWALVPDETREELHRLSVASLEHAQTVALRLFRSPFFTQDYVPKIHEILGSSLRQIWSAPSINQTLLHATESLDQDRANELLQGLMPIVSEHARSNFWRTLRLSMSTLMGSSSRAQQEAVAQLMSEIISDPRLGERLSVTLPPLLASSGTVSIGASVIRETINALLTDPRLQDLALQLFTDRRFLRLRPIGSDAEQLFMTLPYSLLRMRHRLDHNPLVSYVLRELLRGRSSFIVVMLSPEQEQKMSTRNLPPEPTLTRLQ

Mean predicted aligned error: 15.52 Å

Foldseek 3Di:
DPVVVVVVCVDPVVVVVVVVVVVVVVVVVVVVVPPPPDDAKDKFKWAFDDDFVFDFAKAWEWEADPLRFTDGFFIWGQDPNRMIMTIGDRDPVSNCLVVPFDKFKAKLDLLVLQLSFDPVLNVLLVVLVVVLVVLLVVLVVVLVPDPCCVVPPVVLVLVLLVVLVVVLVPDPLLVVLVVVCVVPDDVVLVVVVCVLVVVLLVVLCVVCVVVLVVVVVVVVVPDDPVVNSVSVVVSVVVSVPDVSNVVCCVVSVVVQCVDPSSVVSVVSSVVSSVVSLVPDVSNVVSVVCLVPDPVSVVSVSGDPSNVVSVVSVVCSSQVDPDPPDGRVSSVVSVVCVVVVDTHIYMYGDDPVRCVSSVVSDGHDTTDIGIDD

Nearest PDB structures (foldseek):
  7sqc-assembly1_1F  TM=1.591E-01  e=1.981E-01  Chlamydomonas reinhardtii
  6rw8-assembly1_A  TM=1.797E-01  e=7.199E-01  Xenorhabdus nematophila
  7sqc-assembly1_1Y  TM=1.195E-01  e=7.634E-01  Chlamydomonas reinhardtii
  7sqc-assembly1_1V  TM=1.349E-01  e=4.181E+00  Chlamydomonas reinhardtii
  7sqc-assembly1_1K  TM=1.134E-01  e=2.467E+00  Chlamydomonas reinhardtii

pLDDT: mean 76.53, std 15.84, range [36.25, 96.94]

Solvent-accessible surface area (backbone atoms only — not comparable to full-atom values): 20439 Å² total; per-residue (Å²): 130,71,69,64,61,58,57,48,67,72,31,71,67,45,50,50,52,52,52,51,50,53,50,51,50,50,50,51,51,51,56,72,64,46,78,76,85,76,85,51,63,47,71,51,43,26,41,57,52,76,88,69,92,62,58,62,46,79,23,51,20,29,36,53,50,97,82,48,52,59,42,82,26,35,35,31,38,34,44,89,88,40,38,37,37,36,37,24,36,72,50,66,68,24,32,49,38,69,74,72,33,49,80,42,59,35,63,65,47,74,46,53,39,58,46,50,40,53,67,72,57,50,52,51,52,49,54,29,49,53,53,29,49,56,49,40,50,54,39,49,57,52,45,69,69,31,71,63,40,57,68,70,42,45,63,55,50,52,53,50,51,58,50,33,51,52,49,40,70,67,29,67,68,49,51,52,42,48,50,53,45,65,74,67,52,57,67,68,59,55,49,51,50,45,68,62,46,46,58,59,52,48,52,57,44,56,72,41,39,64,53,51,51,54,53,48,56,47,34,77,71,74,47,67,75,61,62,59,50,52,50,52,51,50,50,51,50,53,54,71,65,32,67,66,51,54,54,49,47,65,65,53,44,59,68,44,56,68,35,76,70,42,42,54,42,50,49,51,53,51,51,43,48,52,48,42,49,72,69,34,65,66,53,56,52,50,50,52,49,50,74,66,31,67,76,52,54,72,60,50,69,69,46,72,45,37,52,50,38,66,61,44,49,59,49,51,48,40,54,56,85,44,104,83,45,72,34,56,59,40,53,49,38,53,52,37,59,75,67,72,53,80,45,47,36,33,41,34,34,49,73,72,52,46,59,61,42,68,78,40,63,58,74,86,58,60,53,72,45,77,58,132